Protein AF-B8C4D2-F1 (afdb_monomer_lite)

pLDDT: mean 78.91, std 19.4, range [22.17, 98.81]

Radius of gyration: 34.58 Å; chains: 1; bounding box: 90×52×103 Å

Secondary structure (DSSP, 8-state):
------GGGGGGGS----------PPPP--PPPTTB--EE-HHHHHHS---SS-EEETTSS-HHHHHHHHHHHHHHHTTSEEEEEEEEE-TTT--EEEEEEEEEHHHHHHHHHT--SSEEEEEEEESTTTS---HHHHHHHHHHHHHHHGGGTT--BGGGGS-TTTSPPPEEEEE-TT-BPPEEE-GGGPEEEEEEEES-EEEEEEE--TT-THHHHHHTGGGBPPPTTTS---STTS---TT--EEES--S-S--STTSPPHHHHHHHHH--SSSHHHHHHHH---TTTTSPPHHHHHHHTTS-SS-PPEEEEEEEPTT-EEEE-TT-EEEEE-SS-EEEEEEEE-BTTTTHHHHHHHHHHHT-SGGGGGS-GGGG-SS--TT-HHHHHHHHHHHHTSPP--EEEEEEE-TTS-EEEEEEE--S--SSPPPEEEE--TT--GGGGHHHHHH-SS-EEEE--TTSTT-----GGG-SHHHHHHHHHHHHHHSTTTTTS-EEEEEETHHHHHHHHHHHH-GGGEEEEEEES--S----GGG-SSTT--HHHHHT--SEESSHHHHHHHHHHHT--HHHHHHHHHTTSEEE-TTS-EEES--HHHHHHHIIIIITSSHHHHHHHHHHHHHH--SS-----EEEEEEESSS----HHHHHHHHHHTTTSTTSEEEEEETT--S-HHHHSHHHHHHHHHHHHHHHHHH-

Sequence (705 aa):
MVGPISVAFILAFTVYGCDCFSTSPPSMKSPPNPSLVPRLTLEEYLASPITKKPVLIKDIASPDEIESLADQLIGTLGEEIVQMQRKVKEETNYTTTTEIYDVSLQESIDYMMDSNHFDSYFTFCEGLLPSSPSETMQTLAVKLEKIRDAPYHDQENWFEYFPTSIKPTDAIIMAGTGATSTLHRDPFEWTGTSLCLEGTKIWRFILPPEGGVKLVDEALRSYRLDSIAWENQQNDEKPIVLSAGWQCDMTLYESISDDFPDAFEWMQLEEENSKKFQRENENAGVNATCLRPCAEAQKALDYIHGSSKPQFVTAIQQTGDLLLIPAHCWHQTYAPVPSVAVASQRCGAKEDAASVIGHILKLTRSEEEANIPDILKRDEYEEGTGEDVVKKLLEFVLRPQVRLQTECITLSSGLSLSYVESLGHDASDSPTTLFIHGLDSSSQTWRGVQQALKTPSIAIDCRGCGHSDLGDEESFSPDALVEDVKSLVKTNRLLKGKKIVLVGHSMGGRIAMLYAAKYPEDVSALVVEDMDIMRRSVESNFIQSFDERKAIAFDRSHTSLESVKEAFAEIGYPTDMLDKWIGEGRIEKKESGEYWSGVNPAFRALCYRTVFDSYCGTDAWGEIVKHTTKEGEYKHNAKIYLMVAGICSVCNEDSLQEMRESMSGNEGLLSMTTYEEGTHSIHNTARNEFMNDLEAIITNAKVEQ

Organism: Thalassiosira pseudonana (NCBI:txid35128)

Structure (mmCIF, N/CA/C/O backbone):
data_AF-B8C4D2-F1
#
_entry.id   AF-B8C4D2-F1
#
loop_
_atom_site.group_PDB
_atom_site.id
_atom_site.type_symbol
_atom_site.label_atom_id
_atom_site.label_alt_id
_atom_site.label_comp_id
_atom_site.label_asym_id
_atom_site.label_entity_id
_atom_site.label_seq_id
_atom_site.pdbx_PDB_ins_code
_atom_site.Cartn_x
_atom_site.Cartn_y
_atom_site.Cartn_z
_atom_site.occupancy
_atom_site.B_iso_or_equiv
_atom_site.auth_seq_id
_atom_site.auth_comp_id
_atom_site.auth_asym_id
_atom_site.auth_atom_id
_atom_site.pdbx_PDB_model_num
ATOM 1 N N . MET A 1 1 ? -2.219 6.935 -60.824 1.00 26.78 1 MET A N 1
ATOM 2 C CA . MET A 1 1 ? -1.606 5.599 -60.967 1.00 26.78 1 MET A CA 1
ATOM 3 C C . MET A 1 1 ? -0.100 5.775 -60.992 1.00 26.78 1 MET A C 1
ATOM 5 O O . MET A 1 1 ? 0.479 5.940 -62.055 1.00 26.78 1 MET A O 1
ATOM 9 N N . VAL A 1 2 ? 0.497 5.815 -59.810 1.00 22.17 2 VAL A N 1
ATOM 10 C CA . VAL A 1 2 ? 1.928 5.615 -59.566 1.00 22.17 2 VAL A CA 1
ATOM 11 C C . VAL A 1 2 ? 1.920 4.651 -58.378 1.00 22.17 2 VAL A C 1
ATOM 13 O O . VAL A 1 2 ? 1.186 4.904 -57.425 1.00 22.17 2 VAL A O 1
ATOM 16 N N . GLY A 1 3 ? 2.505 3.465 -58.550 1.00 23.47 3 GLY A N 1
ATOM 17 C CA . GLY A 1 3 ? 2.376 2.333 -57.622 1.00 23.47 3 GLY A CA 1
ATOM 18 C C . GLY A 1 3 ? 3.175 2.504 -56.324 1.00 23.47 3 GLY A C 1
ATOM 19 O O . GLY A 1 3 ? 3.894 3.495 -56.198 1.00 23.47 3 GLY A O 1
ATOM 20 N N . PRO A 1 4 ? 3.053 1.549 -55.381 1.00 26.62 4 PRO A N 1
ATOM 21 C CA . PRO A 1 4 ? 3.781 1.578 -54.116 1.00 26.62 4 PRO A CA 1
ATOM 22 C C . PRO A 1 4 ? 5.288 1.498 -54.380 1.00 26.62 4 PRO A C 1
ATOM 24 O O . PRO A 1 4 ? 5.748 0.708 -55.209 1.00 26.62 4 PRO A O 1
ATOM 27 N N . ILE A 1 5 ? 6.043 2.363 -53.711 1.00 27.33 5 ILE A N 1
ATOM 28 C CA . ILE A 1 5 ? 7.502 2.401 -53.768 1.00 27.33 5 ILE A CA 1
ATOM 29 C C . ILE A 1 5 ? 8.010 1.220 -52.929 1.00 27.33 5 ILE A C 1
ATOM 31 O O . ILE A 1 5 ? 7.742 1.147 -51.737 1.00 27.33 5 ILE A O 1
ATOM 35 N N . SER A 1 6 ? 8.684 0.265 -53.573 1.00 26.89 6 SER A N 1
ATOM 36 C CA . SER A 1 6 ? 9.332 -0.885 -52.923 1.00 26.89 6 SER A CA 1
ATOM 37 C C . SER A 1 6 ? 10.573 -0.433 -52.136 1.00 26.89 6 SER A C 1
ATOM 39 O O . SER A 1 6 ? 11.335 0.398 -52.634 1.00 26.89 6 SER A O 1
ATOM 41 N N . VAL A 1 7 ? 10.826 -1.064 -50.982 1.00 37.44 7 VAL A N 1
ATOM 42 C CA . VAL A 1 7 ? 11.982 -0.898 -50.063 1.00 37.44 7 VAL A CA 1
ATOM 43 C C . VAL A 1 7 ? 13.361 -1.079 -50.734 1.00 37.44 7 VAL A C 1
ATOM 45 O O . VAL A 1 7 ? 14.388 -0.653 -50.209 1.00 37.44 7 VAL A O 1
ATOM 48 N N . ALA A 1 8 ? 13.396 -1.557 -51.982 1.00 29.77 8 ALA A N 1
ATOM 49 C CA . ALA A 1 8 ? 14.588 -1.653 -52.829 1.00 29.77 8 ALA A CA 1
ATOM 50 C C . ALA A 1 8 ? 15.384 -0.334 -53.015 1.00 29.77 8 ALA A C 1
ATOM 52 O O . ALA A 1 8 ? 16.483 -0.362 -53.566 1.00 29.77 8 ALA A O 1
ATOM 53 N N . PHE A 1 9 ? 14.868 0.819 -52.573 1.00 31.59 9 PHE A N 1
ATOM 54 C CA . PHE A 1 9 ? 15.583 2.099 -52.616 1.00 31.59 9 PHE A CA 1
ATOM 55 C C . PHE A 1 9 ? 16.615 2.306 -51.490 1.00 31.59 9 PHE A C 1
ATOM 57 O O . PHE A 1 9 ? 17.535 3.098 -51.689 1.00 31.59 9 PHE A O 1
ATOM 64 N N . ILE A 1 10 ? 16.547 1.574 -50.366 1.00 35.06 10 ILE A N 1
ATOM 65 C CA . ILE A 1 10 ? 17.570 1.655 -49.297 1.00 35.06 10 ILE A CA 1
ATOM 66 C C . ILE A 1 10 ? 18.869 0.929 -49.715 1.00 35.06 10 ILE A C 1
ATOM 68 O O . ILE A 1 10 ? 19.968 1.356 -49.371 1.00 35.06 10 ILE A O 1
ATOM 72 N N . LEU A 1 11 ? 18.772 -0.084 -50.583 1.00 29.75 11 LEU A N 1
ATOM 73 C CA . LEU A 1 11 ? 19.907 -0.866 -51.102 1.00 29.75 11 LEU A CA 1
ATOM 74 C C . LEU A 1 11 ? 20.745 -0.162 -52.194 1.00 29.75 11 LEU A C 1
ATOM 76 O O . LEU A 1 11 ? 21.784 -0.682 -52.606 1.00 29.75 11 LEU A O 1
ATOM 80 N N . ALA A 1 12 ? 20.340 1.015 -52.684 1.00 26.80 12 ALA A N 1
ATOM 81 C CA . ALA A 1 12 ? 20.984 1.645 -53.843 1.00 26.80 12 ALA A CA 1
ATOM 82 C C . ALA A 1 12 ? 22.261 2.456 -53.527 1.00 26.80 12 ALA A C 1
ATOM 84 O O . ALA A 1 12 ? 22.960 2.848 -54.462 1.00 26.80 12 ALA A O 1
ATOM 85 N N . PHE A 1 13 ? 22.605 2.686 -52.252 1.00 27.88 13 PHE A N 1
ATOM 86 C CA . PHE A 1 13 ? 23.808 3.448 -51.871 1.00 27.88 13 PHE A CA 1
ATOM 87 C C . PHE A 1 13 ? 24.970 2.611 -51.307 1.00 27.88 13 PHE A C 1
ATOM 89 O O . PHE A 1 13 ? 26.049 3.159 -51.091 1.00 27.88 13 PHE A O 1
ATOM 96 N N . THR A 1 14 ? 24.817 1.291 -51.158 1.00 31.14 14 THR A N 1
ATOM 97 C CA . THR A 1 14 ? 25.799 0.434 -50.456 1.00 31.14 14 THR A CA 1
ATOM 98 C C . THR A 1 14 ? 26.504 -0.616 -51.321 1.00 31.14 14 THR A C 1
ATOM 100 O O . THR A 1 14 ? 27.268 -1.420 -50.794 1.00 31.14 14 THR A O 1
ATOM 103 N N . VAL A 1 15 ? 26.332 -0.614 -52.650 1.00 28.42 15 VAL A N 1
ATOM 104 C CA . VAL A 1 15 ? 26.993 -1.600 -53.530 1.00 28.42 15 VAL A CA 1
ATOM 105 C C . VAL A 1 15 ? 27.871 -0.926 -54.587 1.00 28.42 15 VAL A C 1
ATOM 107 O O . VAL A 1 15 ? 27.478 -0.745 -55.737 1.00 28.42 15 VAL A O 1
ATOM 110 N N . TYR A 1 16 ? 29.117 -0.626 -54.213 1.00 26.34 16 TYR A N 1
ATOM 111 C CA . TYR A 1 16 ? 30.252 -0.709 -55.137 1.00 26.34 16 TYR A CA 1
ATOM 112 C C . TYR A 1 16 ? 31.213 -1.773 -54.611 1.00 26.34 16 TYR A C 1
ATOM 114 O O . TYR A 1 16 ? 31.966 -1.556 -53.667 1.00 26.34 16 TYR A O 1
ATOM 122 N N . GLY A 1 17 ? 31.119 -2.959 -55.213 1.00 26.23 17 GLY A N 1
ATOM 123 C CA . GLY A 1 17 ? 31.909 -4.127 -54.858 1.00 26.23 17 GLY A CA 1
ATOM 124 C C . GLY A 1 17 ? 33.382 -4.014 -55.241 1.00 26.23 17 GLY A C 1
ATOM 125 O O . GLY A 1 17 ? 33.755 -3.373 -56.224 1.00 26.23 17 GLY A O 1
ATOM 126 N N . CYS A 1 18 ? 34.206 -4.737 -54.488 1.00 24.20 18 CYS A N 1
ATOM 127 C CA . CYS A 1 18 ? 35.508 -5.198 -54.939 1.00 24.20 18 CYS A CA 1
ATOM 128 C C . CYS A 1 18 ? 35.609 -6.699 -54.631 1.00 24.20 18 CYS A C 1
ATOM 130 O O . CYS A 1 18 ? 35.769 -7.108 -53.484 1.00 24.20 18 CYS A O 1
ATOM 132 N N . ASP A 1 19 ? 35.471 -7.508 -55.682 1.00 26.89 19 ASP A N 1
ATOM 133 C CA . ASP A 1 19 ? 35.766 -8.939 -55.699 1.00 26.89 19 ASP A CA 1
ATOM 134 C C . ASP A 1 19 ? 37.233 -9.193 -55.338 1.00 26.89 19 ASP A C 1
ATOM 136 O O . ASP A 1 19 ? 38.112 -8.631 -55.988 1.00 26.89 19 ASP A O 1
ATOM 140 N N . CYS A 1 20 ? 37.502 -10.107 -54.397 1.00 24.48 20 CYS A N 1
ATOM 141 C CA . CYS A 1 20 ? 38.703 -10.957 -54.377 1.00 24.48 20 CYS A CA 1
ATOM 142 C C . CYS A 1 20 ? 38.543 -12.111 -53.361 1.00 24.48 20 CYS A C 1
ATOM 144 O O . CYS A 1 20 ? 38.862 -11.974 -52.183 1.00 24.48 20 CYS A O 1
ATOM 146 N N . PHE A 1 21 ? 38.113 -13.290 -53.824 1.00 27.09 21 PHE A N 1
ATOM 147 C CA . PHE A 1 21 ? 38.264 -14.548 -53.080 1.00 27.09 21 PHE A CA 1
ATOM 148 C C . PHE A 1 21 ? 39.685 -15.108 -53.238 1.00 27.09 21 PHE A C 1
ATOM 150 O O . PHE A 1 21 ? 40.140 -15.274 -54.368 1.00 27.09 21 PHE A O 1
ATOM 157 N N . SER A 1 22 ? 40.329 -15.479 -52.117 1.00 26.92 22 SER A N 1
ATOM 158 C CA . SER A 1 22 ? 41.185 -16.677 -51.928 1.00 26.92 22 SER A CA 1
ATOM 159 C C . SER A 1 22 ? 42.260 -16.457 -50.849 1.00 26.92 22 SER A C 1
ATOM 161 O O . SER A 1 22 ? 43.280 -15.831 -51.126 1.00 26.92 22 SER A O 1
ATOM 163 N N . THR A 1 23 ? 42.112 -17.050 -49.656 1.00 25.67 23 THR A N 1
ATOM 164 C CA . THR A 1 23 ? 43.040 -18.043 -49.049 1.00 25.67 23 THR A CA 1
ATOM 165 C C . THR A 1 23 ? 42.649 -18.372 -47.592 1.00 25.67 23 THR A C 1
ATOM 167 O O . THR A 1 23 ? 41.986 -17.595 -46.921 1.00 25.67 23 THR A O 1
ATOM 170 N N . SER A 1 24 ? 43.015 -19.582 -47.160 1.00 26.70 24 SER A N 1
ATOM 171 C CA . SER A 1 24 ? 42.677 -20.349 -45.941 1.00 26.70 24 SER A CA 1
ATOM 172 C C . SER A 1 24 ? 42.660 -19.604 -44.582 1.00 26.70 24 SER A C 1
ATOM 174 O O . SER A 1 24 ? 43.381 -18.622 -44.423 1.00 26.70 24 SER A O 1
ATOM 176 N N . PRO A 1 25 ? 41.941 -20.111 -43.549 1.00 27.00 25 PRO A N 1
ATOM 177 C CA . PRO A 1 25 ? 41.751 -19.389 -42.288 1.00 27.00 25 PRO A CA 1
ATOM 178 C C . PRO A 1 25 ? 43.016 -19.405 -41.407 1.00 27.00 25 PRO A C 1
ATOM 180 O O . PRO A 1 25 ? 43.606 -20.475 -41.211 1.00 27.00 25 PRO A O 1
ATOM 183 N N . PRO A 1 26 ? 43.432 -18.273 -40.806 1.00 26.44 26 PRO A N 1
ATOM 184 C CA . PRO A 1 26 ? 44.399 -18.281 -39.722 1.00 26.44 26 PRO A CA 1
ATOM 185 C C . PRO A 1 26 ? 43.692 -18.528 -38.379 1.00 26.44 26 PRO A C 1
ATOM 187 O O . PRO A 1 26 ? 42.620 -18.002 -38.098 1.00 26.44 26 PRO A O 1
ATOM 190 N N . SER A 1 27 ? 44.316 -19.344 -37.530 1.00 29.17 27 SER A N 1
ATOM 191 C CA . SER A 1 27 ? 43.834 -19.693 -36.192 1.00 29.17 27 SER A CA 1
ATOM 192 C C . SER A 1 27 ? 43.641 -18.461 -35.292 1.00 29.17 27 SER A C 1
ATOM 194 O O . SER A 1 27 ? 44.606 -17.733 -35.039 1.00 29.17 27 SER A O 1
ATOM 196 N N . MET A 1 28 ? 42.438 -18.280 -34.736 1.00 31.14 28 MET A N 1
ATOM 197 C CA . MET A 1 28 ? 42.133 -17.274 -33.710 1.00 31.14 28 MET A CA 1
ATOM 198 C C . MET A 1 28 ? 42.900 -17.547 -32.409 1.00 31.14 28 MET A C 1
ATOM 200 O O . MET A 1 28 ? 42.657 -18.547 -31.736 1.00 31.14 28 MET A O 1
ATOM 204 N N . LYS A 1 29 ? 43.794 -16.626 -32.024 1.00 33.62 29 LYS A N 1
ATOM 205 C CA . LYS A 1 29 ? 44.267 -16.429 -30.640 1.00 33.62 29 LYS A CA 1
ATOM 206 C C . LYS A 1 29 ? 44.614 -14.954 -30.407 1.00 33.62 29 LYS A C 1
ATOM 208 O O . LYS A 1 29 ? 45.785 -14.588 -30.325 1.00 33.62 29 LYS A O 1
ATOM 213 N N . SER A 1 30 ? 43.602 -14.106 -30.267 1.00 31.02 30 SER A N 1
ATOM 214 C CA . SER A 1 30 ? 43.731 -12.821 -29.570 1.00 31.02 30 SER A CA 1
ATOM 215 C C . SER A 1 30 ? 42.540 -12.644 -28.625 1.00 31.02 30 SER A C 1
ATOM 217 O O . SER A 1 30 ? 41.424 -12.964 -29.028 1.00 31.02 30 SER A O 1
ATOM 219 N N . PRO A 1 31 ? 42.753 -12.197 -27.373 1.00 28.16 31 PRO A N 1
ATOM 220 C CA . PRO A 1 31 ? 41.658 -11.950 -26.440 1.00 28.16 31 PRO A CA 1
ATOM 221 C C . PRO A 1 31 ? 40.802 -10.760 -26.917 1.00 28.16 31 PRO A C 1
ATOM 223 O O . PRO A 1 31 ? 41.363 -9.824 -27.494 1.00 28.16 31 PRO A O 1
ATOM 226 N N . PRO A 1 32 ? 39.476 -10.779 -26.690 1.00 36.47 32 PRO A N 1
ATOM 227 C CA . PRO A 1 32 ? 38.587 -9.683 -27.069 1.00 36.47 32 PRO A CA 1
ATOM 228 C C . PRO A 1 32 ? 38.913 -8.395 -26.296 1.00 36.47 32 PRO A C 1
ATOM 230 O O . PRO A 1 32 ? 39.367 -8.434 -25.150 1.00 36.47 32 PRO A O 1
ATOM 233 N N . ASN A 1 33 ? 38.687 -7.247 -26.938 1.00 43.59 33 ASN A N 1
ATOM 234 C CA . ASN A 1 33 ? 38.836 -5.923 -26.337 1.00 43.59 33 ASN A CA 1
ATOM 235 C C . ASN A 1 33 ? 37.854 -5.774 -25.149 1.00 43.59 33 ASN A C 1
ATOM 237 O O . ASN A 1 33 ? 36.652 -5.918 -25.358 1.00 43.59 33 ASN A O 1
ATOM 241 N N . PRO A 1 34 ? 38.312 -5.457 -23.921 1.00 48.41 34 PRO A N 1
ATOM 242 C CA . PRO A 1 34 ? 37.457 -5.402 -22.726 1.00 48.41 34 PRO A CA 1
ATOM 243 C C . PRO A 1 34 ? 36.386 -4.295 -22.742 1.00 48.41 34 PRO A C 1
ATOM 245 O O . PRO A 1 34 ? 35.577 -4.237 -21.821 1.00 48.41 34 PRO A O 1
ATOM 248 N N . SER A 1 35 ? 36.389 -3.419 -23.752 1.00 62.38 35 SER A N 1
ATOM 249 C CA . SER A 1 35 ? 35.421 -2.325 -23.929 1.00 62.38 35 SER A CA 1
ATOM 250 C C . SER A 1 35 ? 34.274 -2.639 -24.902 1.00 62.38 35 SER A C 1
ATOM 252 O O . SER A 1 35 ? 33.356 -1.831 -25.024 1.00 62.38 35 SER A O 1
ATOM 254 N N . LEU A 1 36 ? 34.289 -3.798 -25.572 1.00 70.94 36 LEU A N 1
ATOM 255 C CA . LEU A 1 36 ? 33.229 -4.217 -26.493 1.00 70.94 36 LEU A CA 1
ATOM 256 C C . LEU A 1 36 ? 32.401 -5.367 -25.918 1.00 70.94 36 LEU A C 1
ATOM 258 O O . LEU A 1 36 ? 32.915 -6.254 -25.232 1.00 70.94 36 LEU A O 1
ATOM 262 N N . VAL A 1 37 ? 31.109 -5.343 -26.225 1.00 81.44 37 VAL A N 1
ATOM 263 C CA . VAL A 1 37 ? 30.170 -6.423 -25.923 1.00 81.44 37 VAL A CA 1
ATOM 264 C C . VAL A 1 37 ? 30.527 -7.671 -26.749 1.00 81.44 37 VAL A C 1
ATOM 266 O O . VAL A 1 37 ? 30.823 -7.541 -27.938 1.00 81.44 37 VAL A O 1
ATOM 269 N N . PRO A 1 38 ? 30.530 -8.883 -26.155 1.00 84.81 38 PRO A N 1
ATOM 270 C CA . PRO A 1 38 ? 30.762 -10.118 -26.897 1.00 84.81 38 PRO A CA 1
ATOM 271 C C . PRO A 1 38 ? 29.764 -10.295 -28.046 1.00 84.81 38 PRO A C 1
ATOM 273 O O . PRO A 1 38 ? 28.558 -10.189 -27.835 1.00 84.81 38 PRO A O 1
ATOM 276 N N . ARG A 1 39 ? 30.285 -10.614 -29.235 1.00 86.56 39 ARG A N 1
ATOM 277 C CA . ARG A 1 39 ? 29.523 -10.919 -30.452 1.00 86.56 39 ARG A CA 1
ATOM 278 C C . ARG A 1 39 ? 29.671 -12.404 -30.780 1.00 86.56 39 ARG A C 1
ATOM 280 O O . ARG A 1 39 ? 30.774 -12.842 -31.105 1.00 86.56 39 ARG A O 1
ATOM 287 N N . LEU A 1 40 ? 28.590 -13.168 -30.658 1.00 91.06 40 LEU A N 1
ATOM 288 C CA . LEU A 1 40 ? 28.570 -14.634 -30.746 1.00 91.06 40 LEU A CA 1
ATOM 289 C C . LEU A 1 40 ? 27.510 -15.100 -31.744 1.00 91.06 40 LEU A C 1
ATOM 291 O O . LEU A 1 40 ? 26.507 -14.429 -31.936 1.00 91.06 40 LEU A O 1
ATOM 295 N N . THR A 1 41 ? 27.696 -16.256 -32.368 1.00 94.19 41 THR A N 1
ATOM 296 C CA . THR A 1 41 ? 26.587 -16.974 -33.019 1.00 94.19 41 THR A CA 1
ATOM 297 C C . THR A 1 41 ? 25.641 -17.564 -31.970 1.00 94.19 41 THR A C 1
ATOM 299 O O . THR A 1 41 ? 26.025 -17.752 -30.812 1.00 94.19 41 THR A O 1
ATOM 302 N N . LEU A 1 42 ? 24.415 -17.916 -32.371 1.00 94.19 42 LEU A N 1
ATOM 303 C CA . LEU A 1 42 ? 23.470 -18.598 -31.480 1.00 94.19 42 LEU A CA 1
ATOM 304 C C . LEU A 1 42 ? 24.050 -19.913 -30.926 1.00 94.19 42 LEU A C 1
ATOM 306 O O . LEU A 1 42 ? 23.906 -20.192 -29.741 1.00 94.19 42 LEU A O 1
ATOM 310 N N . GLU A 1 43 ? 24.760 -20.690 -31.748 1.00 93.38 43 GLU A N 1
ATOM 311 C CA . GLU A 1 43 ? 25.406 -21.940 -31.319 1.00 93.38 43 GLU A CA 1
ATOM 312 C C . GLU A 1 43 ? 26.486 -21.693 -30.252 1.00 93.38 43 GLU A C 1
ATOM 314 O O . GLU A 1 43 ? 26.522 -22.383 -29.233 1.00 93.38 43 GLU A O 1
ATOM 319 N N . GLU A 1 44 ? 27.334 -20.678 -30.445 1.00 92.94 44 GLU A N 1
ATOM 320 C CA . GLU A 1 44 ? 28.363 -20.298 -29.470 1.00 92.94 44 GLU A CA 1
ATOM 321 C C . GLU A 1 44 ? 27.752 -19.807 -28.153 1.00 92.94 44 GLU A C 1
ATOM 323 O O . GLU A 1 44 ? 28.257 -20.150 -27.080 1.00 92.94 44 GLU A O 1
ATOM 328 N N . TYR A 1 45 ? 26.661 -19.037 -28.223 1.00 92.56 45 TYR A N 1
ATOM 329 C CA . TYR A 1 45 ? 25.937 -18.587 -27.038 1.00 92.56 45 TYR A CA 1
ATOM 330 C C . TYR A 1 45 ? 25.320 -19.765 -26.279 1.00 92.56 45 TYR A C 1
ATOM 332 O O . TYR A 1 45 ? 25.559 -19.902 -25.083 1.00 92.56 45 TYR A O 1
ATOM 340 N N . LEU A 1 46 ? 24.594 -20.656 -26.960 1.00 91.69 46 LEU A N 1
ATOM 341 C CA . LEU A 1 46 ? 23.965 -21.824 -26.334 1.00 91.69 46 LEU A CA 1
ATOM 342 C C . LEU A 1 46 ? 24.997 -22.790 -25.728 1.00 91.69 46 LEU A C 1
ATOM 344 O O . LEU A 1 46 ? 24.734 -23.412 -24.700 1.00 91.69 46 LEU A O 1
ATOM 348 N N . ALA A 1 47 ? 26.188 -22.896 -26.324 1.00 91.19 47 ALA A N 1
ATOM 349 C CA . ALA A 1 47 ? 27.276 -23.709 -25.784 1.00 91.19 47 ALA A CA 1
ATOM 350 C C . ALA A 1 47 ? 27.892 -23.125 -24.497 1.00 91.19 47 ALA A C 1
ATOM 352 O O . ALA A 1 47 ? 28.412 -23.879 -23.671 1.00 91.19 47 ALA A O 1
ATOM 353 N N . SER A 1 48 ? 27.868 -21.799 -24.323 1.00 88.69 48 SER A N 1
ATOM 354 C CA . SER A 1 48 ? 28.405 -21.113 -23.142 1.00 88.69 48 SER A CA 1
ATOM 355 C C . SER A 1 48 ? 27.666 -19.790 -22.867 1.00 88.69 48 SER A C 1
ATOM 357 O O . SER A 1 48 ? 28.225 -18.718 -23.137 1.00 88.69 48 SER A O 1
ATOM 359 N N . PRO A 1 49 ? 26.452 -19.837 -22.285 1.00 86.19 49 PRO A N 1
ATOM 360 C CA . PRO A 1 49 ? 25.627 -18.649 -22.093 1.00 86.19 49 PRO A CA 1
ATOM 361 C C . PRO A 1 49 ? 26.293 -17.602 -21.197 1.00 86.19 49 PRO A C 1
ATOM 363 O O . PRO A 1 49 ? 26.885 -17.916 -20.160 1.00 86.19 49 PRO A O 1
ATOM 366 N N . ILE A 1 50 ? 26.173 -16.334 -21.587 1.00 83.31 50 ILE A N 1
ATOM 367 C CA . ILE A 1 50 ? 26.605 -15.182 -20.790 1.00 83.31 50 ILE A CA 1
ATOM 368 C C . ILE A 1 50 ? 25.344 -14.436 -20.348 1.00 83.31 50 ILE A C 1
ATOM 370 O O . ILE A 1 50 ? 24.615 -13.913 -21.182 1.00 83.31 50 ILE A O 1
ATOM 374 N N . THR A 1 51 ? 25.103 -14.389 -19.037 1.00 76.25 51 THR A N 1
ATOM 375 C CA . THR A 1 51 ? 23.822 -13.926 -18.463 1.00 76.25 51 THR A CA 1
ATOM 376 C C . THR A 1 51 ? 23.946 -12.646 -17.636 1.00 76.25 51 THR A C 1
ATOM 378 O O . THR A 1 51 ? 22.969 -11.964 -17.371 1.00 76.25 51 THR A O 1
ATOM 381 N N . LYS A 1 52 ? 25.166 -12.269 -17.230 1.00 77.81 52 LYS A N 1
ATOM 382 C CA . LYS A 1 52 ? 25.422 -11.097 -16.362 1.00 77.81 52 LYS A CA 1
ATOM 383 C C . LYS A 1 52 ? 26.000 -9.885 -17.087 1.00 77.81 52 LYS A C 1
ATOM 385 O O . LYS A 1 52 ? 26.334 -8.887 -16.453 1.00 77.81 52 LYS A O 1
ATOM 390 N N . LYS A 1 53 ? 26.220 -9.994 -18.394 1.00 85.75 53 LYS A N 1
ATOM 391 C CA . LYS A 1 53 ? 26.755 -8.923 -19.239 1.00 85.75 53 LYS A CA 1
ATOM 392 C C . LYS A 1 53 ? 25.960 -8.881 -20.538 1.00 85.75 53 LYS A C 1
ATOM 394 O O . LYS A 1 53 ? 25.487 -9.940 -20.943 1.00 85.75 53 LYS A O 1
ATOM 399 N N . PRO A 1 54 ? 25.830 -7.708 -21.176 1.00 90.69 54 PRO A N 1
ATOM 400 C CA . PRO A 1 54 ? 25.229 -7.627 -22.495 1.00 90.69 54 PRO A CA 1
ATOM 401 C C . PRO A 1 54 ? 25.946 -8.564 -23.466 1.00 90.69 54 PRO A C 1
ATOM 403 O O . PRO A 1 54 ? 27.164 -8.750 -23.358 1.00 90.69 54 PRO A O 1
ATOM 406 N N . VAL A 1 55 ? 25.189 -9.141 -24.393 1.00 92.81 55 VAL A N 1
ATOM 407 C CA . VAL A 1 55 ? 25.691 -10.035 -25.443 1.00 92.81 55 VAL A CA 1
ATOM 408 C C . VAL A 1 55 ? 24.969 -9.714 -26.729 1.00 92.81 55 VAL A C 1
ATOM 410 O O . VAL A 1 55 ? 23.754 -9.545 -26.732 1.00 92.81 55 VAL A O 1
ATOM 413 N N . LEU A 1 56 ? 25.713 -9.682 -27.823 1.00 93.69 56 LEU A N 1
ATOM 414 C CA . LEU A 1 56 ? 25.148 -9.588 -29.150 1.00 93.69 56 LEU A CA 1
ATOM 415 C C . LEU A 1 56 ? 25.220 -10.959 -29.822 1.00 93.69 56 LEU A C 1
ATOM 417 O O . LEU A 1 56 ? 26.301 -11.534 -29.971 1.00 93.69 56 LEU A O 1
ATOM 421 N N . ILE A 1 57 ? 24.066 -11.478 -30.226 1.00 95.88 57 ILE A N 1
ATOM 422 C CA . ILE A 1 57 ? 23.956 -12.687 -31.031 1.00 95.88 57 ILE A CA 1
ATOM 423 C C . ILE A 1 57 ? 23.833 -12.262 -32.488 1.00 95.88 57 ILE A C 1
ATOM 425 O O . ILE A 1 57 ? 22.833 -11.661 -32.882 1.00 95.88 57 ILE A O 1
ATOM 429 N N . LYS A 1 58 ? 24.878 -12.540 -33.266 1.00 92.50 58 LYS A N 1
ATOM 430 C CA . LYS A 1 58 ? 24.933 -12.168 -34.677 1.00 92.50 58 LYS A CA 1
ATOM 431 C C . LYS A 1 58 ? 24.107 -13.113 -35.531 1.00 92.50 58 LYS A C 1
ATOM 433 O O . LYS A 1 58 ? 24.086 -14.316 -35.250 1.00 92.50 58 LYS A O 1
ATOM 438 N N . ASP A 1 59 ? 23.511 -12.559 -36.582 1.00 90.75 59 ASP A N 1
ATOM 439 C CA . ASP A 1 59 ? 22.804 -13.311 -37.622 1.00 90.75 59 ASP A CA 1
ATOM 440 C C . ASP A 1 59 ? 21.796 -14.313 -37.021 1.00 90.75 59 ASP A C 1
ATOM 442 O O . ASP A 1 59 ? 21.816 -15.507 -37.330 1.00 90.75 59 ASP A O 1
ATOM 446 N N . ILE A 1 60 ? 20.945 -13.844 -36.093 1.00 94.69 60 ILE A N 1
ATOM 447 C CA . ILE A 1 60 ? 20.015 -14.710 -35.338 1.00 94.69 60 ILE A CA 1
ATOM 448 C C . ILE A 1 60 ? 19.021 -15.431 -36.263 1.00 94.69 60 ILE A C 1
ATOM 450 O O . ILE A 1 60 ? 18.538 -16.518 -35.945 1.00 94.69 60 ILE A O 1
ATOM 454 N N . ALA A 1 61 ? 18.736 -14.826 -37.416 1.00 93.06 61 ALA A N 1
ATOM 455 C CA . ALA A 1 61 ? 17.902 -15.349 -38.484 1.00 93.06 61 ALA A CA 1
ATOM 456 C C . ALA A 1 61 ? 18.552 -15.057 -39.844 1.00 93.06 61 ALA A C 1
ATOM 458 O O . ALA A 1 61 ? 19.466 -14.238 -39.954 1.00 93.06 61 ALA A O 1
ATOM 459 N N . SER A 1 62 ? 18.092 -15.744 -40.893 1.00 93.31 62 SER A N 1
ATOM 460 C CA . SER A 1 62 ? 18.643 -15.539 -42.239 1.00 93.31 62 SER A CA 1
ATOM 461 C C . SER A 1 62 ? 18.333 -14.129 -42.773 1.00 93.31 62 SER A C 1
ATOM 463 O O . SER A 1 62 ? 17.265 -13.605 -42.456 1.00 93.31 62 SER A O 1
ATOM 465 N N . PRO A 1 63 ? 19.197 -13.530 -43.620 1.00 92.06 63 PRO A N 1
ATOM 466 C CA . PRO A 1 63 ? 18.941 -12.211 -44.206 1.00 92.06 63 PRO A CA 1
ATOM 467 C C . PRO A 1 63 ? 17.571 -12.099 -44.891 1.00 92.06 63 PRO A C 1
ATOM 469 O O . PRO A 1 63 ? 16.832 -11.164 -44.607 1.00 92.06 63 PRO A O 1
ATOM 472 N N . ASP A 1 64 ? 17.185 -13.105 -45.687 1.00 94.06 64 ASP A N 1
ATOM 473 C CA . ASP A 1 64 ? 15.875 -13.163 -46.355 1.00 94.06 64 ASP A CA 1
ATOM 474 C C . ASP A 1 64 ? 14.702 -13.160 -45.352 1.00 94.06 64 ASP A C 1
ATOM 476 O O . ASP A 1 64 ? 13.632 -12.614 -45.620 1.00 94.06 64 ASP A O 1
ATOM 480 N N . GLU A 1 65 ? 14.878 -13.791 -44.186 1.00 94.25 65 GLU A N 1
ATOM 481 C CA . GLU A 1 65 ? 13.864 -13.818 -43.127 1.00 94.25 65 GLU A CA 1
ATOM 482 C C . GLU A 1 65 ? 13.754 -12.462 -42.422 1.00 94.25 65 GLU A C 1
ATOM 484 O O . GLU A 1 65 ? 12.639 -12.008 -42.172 1.00 94.25 65 GLU A O 1
ATOM 489 N N . ILE A 1 66 ? 14.883 -11.796 -42.157 1.00 94.81 66 ILE A N 1
ATOM 490 C CA . ILE A 1 66 ? 14.924 -10.450 -41.566 1.00 94.81 66 ILE A CA 1
ATOM 491 C C . ILE A 1 66 ? 14.290 -9.415 -42.504 1.00 94.81 66 ILE A C 1
ATOM 493 O O . ILE A 1 66 ? 13.396 -8.687 -42.071 1.00 94.81 66 ILE A O 1
ATOM 497 N N . GLU A 1 67 ? 14.665 -9.413 -43.787 1.00 92.75 67 GLU A N 1
ATOM 498 C CA . GLU A 1 67 ? 14.077 -8.535 -44.813 1.00 92.75 67 GLU A CA 1
ATOM 499 C C . GLU A 1 67 ? 12.560 -8.758 -44.907 1.00 92.75 67 GLU A C 1
ATOM 501 O O . GLU A 1 67 ? 11.761 -7.823 -44.838 1.00 92.75 67 GLU A O 1
ATOM 506 N N . SER A 1 68 ? 12.130 -10.025 -44.944 1.00 93.81 68 SER A N 1
ATOM 507 C CA . SER A 1 68 ? 10.708 -10.367 -44.988 1.00 93.81 68 SER A CA 1
ATOM 508 C C . SER A 1 68 ? 9.931 -9.893 -43.753 1.00 93.81 68 SER A C 1
ATOM 510 O O . SER A 1 68 ? 8.744 -9.568 -43.867 1.00 93.81 68 SER A O 1
ATOM 512 N N . LEU A 1 69 ? 10.556 -9.877 -42.571 1.00 93.88 69 LEU A N 1
ATOM 513 C CA . LEU A 1 69 ? 9.950 -9.373 -41.337 1.00 93.88 69 LEU A CA 1
ATOM 514 C C . LEU A 1 69 ? 9.847 -7.849 -41.331 1.00 93.88 69 LEU A C 1
ATOM 516 O O . LEU A 1 69 ? 8.808 -7.335 -40.918 1.00 93.88 69 LEU A O 1
ATOM 520 N N . ALA A 1 70 ? 10.873 -7.144 -41.811 1.00 91.75 70 ALA A N 1
ATOM 521 C CA . ALA A 1 70 ? 10.846 -5.692 -41.965 1.00 91.75 70 ALA A CA 1
ATOM 522 C C . ALA A 1 70 ? 9.710 -5.258 -42.910 1.00 91.75 70 ALA A C 1
ATOM 524 O O . ALA A 1 70 ? 8.869 -4.437 -42.535 1.00 91.75 70 ALA A O 1
ATOM 525 N N . ASP A 1 71 ? 9.606 -5.900 -44.078 1.00 91.12 71 ASP A N 1
ATOM 526 C CA . ASP A 1 71 ? 8.537 -5.655 -45.052 1.00 91.12 71 ASP A CA 1
ATOM 527 C C . ASP A 1 71 ? 7.144 -5.948 -44.478 1.00 91.12 71 ASP A C 1
ATOM 529 O O . ASP A 1 71 ? 6.206 -5.169 -44.662 1.00 91.12 71 ASP A O 1
ATOM 533 N N . GLN A 1 72 ? 6.988 -7.069 -43.763 1.00 90.88 72 GLN A N 1
ATOM 534 C CA . GLN A 1 72 ? 5.721 -7.414 -43.111 1.00 90.88 72 GLN A CA 1
ATOM 535 C C . GLN A 1 72 ? 5.353 -6.406 -42.023 1.00 90.88 72 GLN A C 1
ATOM 537 O O . GLN A 1 72 ? 4.177 -6.066 -41.908 1.00 90.88 72 GLN A O 1
ATOM 542 N N . LEU A 1 73 ? 6.321 -5.926 -41.239 1.00 90.06 73 LEU A N 1
ATOM 543 C CA . LEU A 1 73 ? 6.091 -4.945 -40.182 1.00 90.06 73 LEU A CA 1
ATOM 544 C C . LEU A 1 73 ? 5.554 -3.636 -40.760 1.00 90.06 73 LEU A C 1
ATOM 546 O O . LEU A 1 73 ? 4.495 -3.178 -40.335 1.00 90.06 73 LEU A O 1
ATOM 550 N N . ILE A 1 74 ? 6.216 -3.095 -41.782 1.00 86.19 74 ILE A N 1
ATOM 551 C CA . ILE A 1 74 ? 5.794 -1.854 -42.443 1.00 86.19 74 ILE A CA 1
ATOM 552 C C . ILE A 1 74 ? 4.466 -2.062 -43.179 1.00 86.19 74 ILE A C 1
ATOM 554 O O . ILE A 1 74 ? 3.521 -1.301 -42.986 1.00 86.19 74 ILE A O 1
ATOM 558 N N . GLY A 1 75 ? 4.346 -3.128 -43.975 1.00 87.88 75 GLY A N 1
ATOM 559 C CA . GLY A 1 75 ? 3.139 -3.405 -44.757 1.00 87.88 75 GLY A CA 1
ATOM 560 C C . GLY A 1 75 ? 1.898 -3.698 -43.909 1.00 87.88 75 GLY A C 1
ATOM 561 O O . GLY A 1 75 ? 0.778 -3.511 -44.383 1.00 87.88 75 GLY A O 1
ATOM 562 N N . THR A 1 76 ? 2.080 -4.149 -42.665 1.00 87.56 76 THR A N 1
ATOM 563 C CA . THR A 1 76 ? 0.976 -4.461 -41.748 1.00 87.56 76 THR A CA 1
ATOM 564 C C . THR A 1 76 ? 0.619 -3.283 -40.843 1.00 87.56 76 THR A C 1
ATOM 566 O O . THR A 1 76 ? -0.562 -3.087 -40.570 1.00 87.56 76 THR A O 1
ATOM 569 N N . LEU A 1 77 ? 1.609 -2.518 -40.372 1.00 87.19 77 LEU A N 1
ATOM 570 C CA . LEU A 1 77 ? 1.427 -1.471 -39.357 1.00 87.19 77 LEU A CA 1
ATOM 571 C C . LEU A 1 77 ? 1.562 -0.042 -39.902 1.00 87.19 77 LEU A C 1
ATOM 573 O O . LEU A 1 77 ? 1.408 0.902 -39.138 1.00 87.19 77 LEU A O 1
ATOM 577 N N . GLY A 1 78 ? 1.852 0.142 -41.192 1.00 86.62 78 GLY A N 1
ATOM 578 C CA . GLY A 1 78 ? 2.188 1.446 -41.775 1.00 86.62 78 GLY A CA 1
ATOM 579 C C . GLY A 1 78 ? 1.155 2.552 -41.529 1.00 86.62 78 GLY A C 1
ATOM 580 O O . GLY A 1 78 ? 1.537 3.694 -41.305 1.00 86.62 78 GLY A O 1
ATOM 581 N N . GLU A 1 79 ? -0.136 2.219 -41.510 1.00 89.62 79 GLU A N 1
ATOM 582 C CA . GLU A 1 79 ? -1.228 3.185 -41.292 1.00 89.62 79 GLU A CA 1
ATOM 583 C C . GLU A 1 79 ? -1.566 3.409 -39.805 1.00 89.62 79 GLU A C 1
ATOM 585 O O . GLU A 1 79 ? -2.383 4.274 -39.486 1.00 89.62 79 GLU A O 1
ATOM 590 N N . GLU A 1 80 ? -0.979 2.634 -38.886 1.00 88.12 80 GLU A N 1
ATOM 591 C CA . GLU A 1 80 ? -1.218 2.800 -37.449 1.00 88.12 80 GLU A CA 1
ATOM 592 C C . GLU A 1 80 ? -0.640 4.133 -36.968 1.00 88.12 80 GLU A C 1
ATOM 594 O O . GLU A 1 80 ? 0.471 4.515 -37.341 1.00 88.12 80 GLU A O 1
ATOM 599 N N . ILE A 1 81 ? -1.395 4.840 -36.126 1.00 88.94 81 ILE A N 1
ATOM 600 C CA . ILE A 1 81 ? -0.961 6.124 -35.574 1.00 88.94 81 ILE A CA 1
ATOM 601 C C . ILE A 1 81 ? -0.002 5.887 -34.410 1.00 88.94 81 ILE A C 1
ATOM 603 O O . ILE A 1 81 ? -0.304 5.154 -33.468 1.00 88.94 81 ILE A O 1
ATOM 607 N N . VAL A 1 82 ? 1.143 6.554 -34.473 1.00 88.38 82 VAL A N 1
ATOM 608 C CA . VAL A 1 82 ? 2.252 6.445 -33.535 1.00 88.38 82 VAL A CA 1
ATOM 609 C C . VAL A 1 82 ? 2.715 7.805 -33.039 1.00 88.38 82 VAL A C 1
ATOM 611 O O . VAL A 1 82 ? 2.577 8.820 -33.721 1.00 88.38 82 VAL A O 1
ATOM 614 N N . GLN A 1 83 ? 3.316 7.804 -31.849 1.00 86.00 83 GLN A N 1
ATOM 615 C CA . GLN A 1 83 ? 3.955 8.985 -31.281 1.00 86.00 83 GLN A CA 1
ATOM 616 C C . GLN A 1 83 ? 5.415 9.053 -31.713 1.00 86.00 83 GLN A C 1
ATOM 618 O O . GLN A 1 83 ? 6.269 8.318 -31.213 1.00 86.00 83 GLN A O 1
ATOM 623 N N . MET A 1 84 ? 5.696 9.973 -32.627 1.00 91.06 84 MET A N 1
ATOM 624 C CA . MET A 1 84 ? 7.043 10.294 -33.071 1.00 91.06 84 MET A CA 1
ATOM 625 C C . MET A 1 84 ? 7.577 11.490 -32.286 1.00 91.06 84 MET A C 1
ATOM 627 O O . MET A 1 84 ? 6.920 12.522 -32.149 1.00 91.06 84 MET A O 1
ATOM 631 N N . GLN A 1 85 ? 8.803 11.371 -31.796 1.00 89.81 85 GLN A N 1
ATOM 632 C CA . GLN A 1 85 ? 9.541 12.445 -31.148 1.00 89.81 85 GLN A CA 1
ATOM 633 C C . GLN A 1 85 ? 10.481 13.103 -32.153 1.00 89.81 85 GLN A C 1
ATOM 635 O O . GLN A 1 85 ? 11.281 12.422 -32.789 1.00 89.81 85 GLN A O 1
ATOM 640 N N . ARG A 1 86 ? 10.450 14.430 -32.236 1.00 91.81 86 ARG A N 1
ATOM 641 C CA . ARG A 1 86 ? 11.477 15.227 -32.907 1.00 91.81 86 ARG A CA 1
ATOM 642 C C . ARG A 1 86 ? 12.375 15.854 -31.852 1.00 91.81 86 ARG A C 1
ATOM 644 O O . ARG A 1 86 ? 11.890 16.561 -30.971 1.00 91.81 86 ARG A O 1
ATOM 651 N N . LYS A 1 87 ? 13.675 15.592 -31.934 1.00 86.06 87 LYS A N 1
ATOM 652 C CA . LYS A 1 87 ? 14.690 16.094 -31.007 1.00 86.06 87 LYS A CA 1
ATOM 653 C C . LYS A 1 87 ? 15.614 17.057 -31.731 1.00 86.06 87 LYS A C 1
ATOM 655 O O . LYS A 1 87 ? 16.392 16.627 -32.585 1.00 86.06 87 LYS A O 1
ATOM 660 N N . VAL A 1 88 ? 15.552 18.329 -31.342 1.00 84.19 88 VAL A N 1
ATOM 661 C CA . VAL A 1 88 ? 16.399 19.397 -31.882 1.00 84.19 88 VAL A CA 1
ATOM 662 C C . VAL A 1 88 ? 17.452 19.787 -30.849 1.00 84.19 88 VAL A C 1
ATOM 664 O O . VAL A 1 88 ? 17.109 20.159 -29.723 1.00 84.19 88 VAL A O 1
ATOM 667 N N . LYS A 1 89 ? 18.731 19.698 -31.222 1.00 76.62 89 LYS A N 1
ATOM 668 C CA . LYS A 1 89 ? 19.882 20.050 -30.378 1.00 76.62 89 LYS A CA 1
ATOM 669 C C . LYS A 1 89 ? 20.409 21.431 -30.760 1.00 76.62 89 LYS A C 1
ATOM 671 O O . LYS A 1 89 ? 20.776 21.660 -31.909 1.00 76.62 89 LYS A O 1
ATOM 676 N N . GLU A 1 90 ? 20.486 22.344 -29.797 1.00 71.44 90 GLU A N 1
ATOM 677 C CA . GLU A 1 90 ? 21.063 23.675 -30.014 1.00 71.44 90 GLU A CA 1
ATOM 678 C C . GLU A 1 90 ? 22.602 23.620 -30.061 1.00 71.44 90 GLU A C 1
ATOM 680 O O . GLU A 1 90 ? 23.252 23.234 -29.086 1.00 71.44 90 GLU A O 1
ATOM 685 N N . GLU A 1 91 ? 23.204 24.093 -31.160 1.00 58.44 91 GLU A N 1
ATOM 686 C CA . GLU A 1 91 ? 24.666 24.097 -31.381 1.00 58.44 91 GLU A CA 1
ATOM 687 C C . GLU A 1 91 ? 25.464 24.840 -30.291 1.00 58.44 91 GLU A C 1
ATOM 689 O O . GLU A 1 91 ? 26.642 24.563 -30.071 1.00 58.44 91 GLU A O 1
ATOM 694 N N . THR A 1 92 ? 24.850 25.813 -29.607 1.00 52.34 92 THR A N 1
ATOM 695 C CA . THR A 1 92 ? 25.577 26.744 -28.723 1.00 52.34 92 THR A CA 1
ATOM 696 C C . THR A 1 92 ? 25.639 26.335 -27.251 1.00 52.34 92 THR A C 1
ATOM 698 O O . THR A 1 92 ? 26.516 26.810 -26.529 1.00 52.34 92 THR A O 1
ATOM 701 N N . ASN A 1 93 ? 24.719 25.485 -26.784 1.00 52.19 93 ASN A N 1
ATOM 702 C CA . ASN A 1 93 ? 24.593 25.107 -25.369 1.00 52.19 93 ASN A CA 1
ATOM 703 C C . ASN A 1 93 ? 24.254 23.618 -25.158 1.00 52.19 93 ASN A C 1
ATOM 705 O O . ASN A 1 93 ? 24.098 23.207 -24.010 1.00 52.19 93 ASN A O 1
ATOM 709 N N . TYR A 1 94 ? 24.144 22.830 -26.237 1.00 55.97 94 TYR A N 1
ATOM 710 C CA . TYR A 1 94 ? 23.786 21.407 -26.223 1.00 55.97 94 TYR A CA 1
ATOM 711 C C . TYR A 1 94 ? 22.459 21.094 -25.513 1.00 55.97 94 TYR A C 1
ATOM 713 O O . TYR A 1 94 ? 22.227 19.960 -25.091 1.00 55.97 94 TYR A O 1
ATOM 721 N N . THR A 1 95 ? 21.561 22.077 -25.395 1.00 61.72 95 THR A N 1
ATOM 722 C CA . THR A 1 95 ? 20.205 21.824 -24.907 1.00 61.72 95 THR A CA 1
ATOM 723 C C . THR A 1 95 ? 19.412 21.090 -25.987 1.00 61.72 95 THR A C 1
ATOM 725 O O . THR A 1 95 ? 19.519 21.397 -27.176 1.00 61.72 95 THR A O 1
ATOM 728 N N . THR A 1 96 ? 18.655 20.069 -25.582 1.00 69.44 96 THR A N 1
ATOM 729 C CA . THR A 1 96 ? 17.803 19.288 -26.489 1.00 69.44 96 THR A CA 1
ATOM 730 C C . THR A 1 96 ? 16.352 19.651 -26.227 1.00 69.44 96 THR A C 1
ATOM 732 O O . THR A 1 96 ? 15.859 19.488 -25.113 1.00 69.44 96 THR A O 1
ATOM 735 N N . THR A 1 97 ? 15.656 20.118 -27.256 1.00 77.75 97 THR A N 1
ATOM 736 C CA . THR A 1 97 ? 14.201 20.297 -27.227 1.00 77.75 97 THR A CA 1
ATOM 737 C C . THR A 1 97 ? 13.545 19.074 -27.857 1.00 77.75 97 THR A C 1
ATOM 739 O O . THR A 1 97 ? 14.023 18.572 -28.872 1.00 77.75 97 THR A O 1
ATOM 742 N N . THR A 1 98 ? 12.493 18.551 -27.223 1.00 80.75 98 THR A N 1
ATOM 743 C CA . THR A 1 98 ? 11.743 17.389 -27.723 1.00 80.75 98 THR A CA 1
ATOM 744 C C . THR A 1 98 ? 10.300 17.794 -27.990 1.00 80.75 98 THR A C 1
ATOM 746 O O . THR A 1 98 ? 9.612 18.266 -27.087 1.00 80.75 98 THR A O 1
ATOM 749 N N . GLU A 1 99 ? 9.847 17.589 -29.220 1.00 83.00 99 GLU A N 1
ATOM 750 C CA . GLU A 1 99 ? 8.462 17.772 -29.656 1.00 83.00 99 GLU A CA 1
ATOM 751 C C . GLU A 1 99 ? 7.850 16.402 -29.971 1.00 83.00 99 GLU A C 1
ATOM 753 O O . GLU A 1 99 ? 8.554 15.512 -30.446 1.00 83.00 99 GLU A O 1
ATOM 758 N N . ILE A 1 100 ? 6.555 16.218 -29.707 1.00 84.75 100 ILE A N 1
ATOM 759 C CA . ILE A 1 100 ? 5.842 14.954 -29.947 1.00 84.75 100 ILE A CA 1
ATOM 760 C C . ILE A 1 100 ? 4.757 15.191 -30.995 1.00 84.75 100 ILE A C 1
ATOM 762 O O . ILE A 1 100 ? 3.984 16.144 -30.881 1.00 84.75 100 ILE A O 1
ATOM 766 N N . TYR A 1 101 ? 4.700 14.309 -31.988 1.00 85.50 101 TYR A N 1
ATOM 767 C CA . TYR A 1 101 ? 3.752 14.340 -33.093 1.00 85.50 101 TYR A CA 1
ATOM 768 C C . TYR A 1 101 ? 3.034 12.994 -33.207 1.00 85.50 101 TYR A C 1
ATOM 770 O O . TYR A 1 101 ? 3.678 11.948 -33.138 1.00 85.50 101 TYR A O 1
ATOM 778 N N . ASP A 1 102 ? 1.719 13.030 -33.426 1.00 91.06 102 ASP A N 1
ATOM 779 C CA . ASP A 1 102 ? 0.943 11.855 -33.825 1.00 91.06 102 ASP A CA 1
ATOM 780 C C . ASP A 1 102 ? 0.982 11.755 -35.356 1.00 91.06 102 ASP A C 1
ATOM 782 O O . ASP A 1 102 ? 0.472 12.636 -36.054 1.00 91.06 102 ASP A O 1
ATOM 786 N N . VAL A 1 103 ? 1.614 10.707 -35.877 1.00 92.38 103 VAL A N 1
ATOM 787 C CA . VAL A 1 103 ? 1.786 10.451 -37.319 1.00 92.38 103 VAL A CA 1
ATOM 788 C C . VAL A 1 103 ? 1.501 8.985 -37.615 1.00 92.38 103 VAL A C 1
ATOM 790 O O . VAL A 1 103 ? 1.517 8.166 -36.701 1.00 92.38 103 VAL A O 1
ATOM 793 N N . SER A 1 104 ? 1.248 8.616 -38.868 1.00 93.31 104 SER A N 1
ATOM 794 C CA . SER A 1 104 ? 1.248 7.193 -39.229 1.00 93.31 104 SER A CA 1
ATOM 795 C C . SER A 1 104 ? 2.657 6.596 -39.102 1.00 93.31 104 SER A C 1
ATOM 797 O O . SER A 1 104 ? 3.662 7.298 -39.253 1.00 93.31 104 SER A O 1
ATOM 799 N N . LEU A 1 105 ? 2.760 5.291 -38.841 1.00 90.00 105 LEU A N 1
ATOM 800 C CA . LEU A 1 105 ? 4.051 4.601 -38.771 1.00 90.00 105 LEU A CA 1
ATOM 801 C C . LEU A 1 105 ? 4.846 4.762 -40.079 1.00 90.00 105 LEU A C 1
ATOM 803 O O . LEU A 1 105 ? 6.063 4.921 -40.048 1.00 90.00 105 LEU A O 1
ATOM 807 N N . GLN A 1 106 ? 4.159 4.778 -41.222 1.00 90.69 106 GLN A N 1
ATOM 808 C CA . GLN A 1 106 ? 4.757 5.022 -42.531 1.00 90.69 106 GLN A CA 1
ATOM 809 C C . GLN A 1 106 ? 5.317 6.446 -42.657 1.00 90.69 106 GLN A C 1
ATOM 811 O O . GLN A 1 106 ? 6.455 6.607 -43.089 1.00 90.69 106 GLN A O 1
ATOM 816 N N . GLU A 1 107 ? 4.573 7.475 -42.240 1.00 92.31 107 GLU A N 1
ATOM 817 C CA . GLU A 1 107 ? 5.076 8.859 -42.220 1.00 92.31 107 GLU A CA 1
ATOM 818 C C . GLU A 1 107 ? 6.267 9.009 -41.265 1.00 92.31 107 GLU A C 1
ATOM 820 O O . GLU A 1 107 ? 7.220 9.725 -41.566 1.00 92.31 107 GLU A O 1
ATOM 825 N N . SER A 1 108 ? 6.260 8.300 -40.131 1.00 92.31 108 SER A N 1
ATOM 826 C CA . SER A 1 108 ? 7.401 8.282 -39.214 1.00 92.31 108 SER A CA 1
ATOM 827 C C . SER A 1 108 ? 8.678 7.762 -39.880 1.00 92.31 108 SER A C 1
ATOM 829 O O . SER A 1 108 ? 9.760 8.213 -39.504 1.00 92.31 108 SER A O 1
ATOM 831 N N . ILE A 1 109 ? 8.584 6.827 -40.831 1.00 89.81 109 ILE A N 1
ATOM 832 C CA . ILE A 1 109 ? 9.741 6.349 -41.601 1.00 89.81 109 ILE A CA 1
ATOM 833 C C . ILE A 1 109 ? 10.258 7.464 -42.509 1.00 89.81 109 ILE A C 1
ATOM 835 O O . ILE A 1 109 ? 11.464 7.686 -42.561 1.00 89.81 109 ILE A O 1
ATOM 839 N N . ASP A 1 110 ? 9.369 8.198 -43.176 1.00 90.69 110 ASP A N 1
ATOM 840 C CA . ASP A 1 110 ? 9.770 9.298 -44.058 1.00 90.69 110 ASP A CA 1
ATOM 841 C C . ASP A 1 110 ? 10.539 10.378 -43.272 1.00 90.69 110 ASP A C 1
ATOM 843 O O . ASP A 1 110 ? 11.648 10.754 -43.651 1.00 90.69 110 ASP A O 1
ATOM 847 N N . TYR A 1 111 ? 10.031 10.786 -42.104 1.00 92.50 111 TYR A N 1
ATOM 848 C CA . TYR A 1 111 ? 10.734 11.719 -41.211 1.00 92.50 111 TYR A CA 1
ATOM 849 C C . TYR A 1 111 ? 12.042 11.149 -40.648 1.00 92.50 111 TYR A C 1
ATOM 851 O O . TYR A 1 111 ? 13.041 11.860 -40.515 1.00 92.50 111 TYR A O 1
ATOM 859 N N . MET A 1 112 ? 12.069 9.854 -40.327 1.00 92.25 112 MET A N 1
ATOM 860 C CA . MET A 1 112 ? 13.282 9.169 -39.882 1.00 92.25 112 MET A CA 1
ATOM 861 C C . MET A 1 112 ? 14.406 9.300 -40.923 1.00 92.25 112 MET A C 1
ATOM 863 O O . MET A 1 112 ? 15.559 9.520 -40.545 1.00 92.25 112 MET A O 1
ATOM 867 N N . MET A 1 113 ? 14.076 9.213 -42.213 1.00 90.00 113 MET A N 1
ATOM 868 C CA . MET A 1 113 ? 15.044 9.338 -43.308 1.00 90.00 113 MET A CA 1
ATOM 869 C C . MET A 1 113 ? 15.581 10.767 -43.488 1.00 90.00 113 MET A C 1
ATOM 871 O O . MET A 1 113 ? 16.709 10.924 -43.950 1.00 90.00 113 MET A O 1
ATOM 875 N N . ASP A 1 114 ? 14.831 11.788 -43.065 1.00 90.19 114 ASP A N 1
ATOM 876 C CA . ASP A 1 114 ? 15.247 13.200 -43.085 1.00 90.19 114 ASP A CA 1
ATOM 877 C C . ASP A 1 114 ? 16.068 13.619 -41.841 1.00 90.19 114 ASP A C 1
ATOM 879 O O . ASP A 1 114 ? 16.501 14.770 -41.721 1.00 90.19 114 ASP A O 1
ATOM 883 N N . SER A 1 115 ? 16.293 12.696 -40.899 1.00 89.56 115 SER A N 1
ATOM 884 C CA . SER A 1 115 ? 17.010 12.966 -39.645 1.00 89.56 115 SER A CA 1
ATOM 885 C C . SER A 1 115 ? 18.495 13.280 -39.847 1.00 89.56 115 SER A C 1
ATOM 887 O O . SER A 1 115 ? 19.166 12.730 -40.720 1.00 89.56 115 SER A O 1
ATOM 889 N N . ASN A 1 116 ? 19.046 14.095 -38.949 1.00 85.62 116 ASN A N 1
ATOM 890 C CA . ASN A 1 116 ? 20.480 14.338 -38.799 1.00 85.62 116 ASN A CA 1
ATOM 891 C C . ASN A 1 116 ? 20.865 14.525 -37.316 1.00 85.62 116 ASN A C 1
ATOM 893 O O . ASN A 1 116 ? 20.024 14.506 -36.420 1.00 85.62 116 ASN A O 1
ATOM 897 N N . HIS A 1 117 ? 22.155 14.736 -37.037 1.00 79.75 117 HIS A N 1
ATOM 898 C CA . HIS A 1 117 ? 22.689 14.826 -35.671 1.00 79.75 117 HIS A CA 1
ATOM 899 C C . HIS A 1 117 ? 22.075 15.932 -34.793 1.00 79.75 117 HIS A C 1
ATOM 901 O O . HIS A 1 117 ? 22.039 15.759 -33.565 1.00 79.75 117 HIS A O 1
ATOM 907 N N . PHE A 1 118 ? 21.579 17.014 -35.403 1.00 81.12 118 PHE A N 1
ATOM 908 C CA . PHE A 1 118 ? 21.005 18.184 -34.730 1.00 81.12 118 PHE A CA 1
ATOM 909 C C . PHE A 1 118 ? 19.478 18.239 -34.779 1.00 81.12 118 PHE A C 1
ATOM 911 O O . PHE A 1 118 ? 18.885 18.862 -33.906 1.00 81.12 118 PHE A O 1
ATOM 918 N N . ASP A 1 119 ? 18.845 17.591 -35.754 1.00 88.19 119 ASP A N 1
ATOM 919 C CA . ASP A 1 119 ? 17.392 17.487 -35.899 1.00 88.19 119 ASP A CA 1
ATOM 920 C C . ASP A 1 119 ? 17.042 16.034 -36.228 1.00 88.19 119 ASP A C 1
ATOM 922 O O . ASP A 1 119 ? 17.191 15.583 -37.364 1.00 88.19 119 ASP A O 1
ATOM 926 N N . SER A 1 120 ? 16.668 15.276 -35.198 1.00 89.88 120 SER A N 1
ATOM 927 C CA . SER A 1 120 ? 16.512 13.821 -35.282 1.00 89.88 120 SER A CA 1
ATOM 928 C C . SER A 1 120 ? 15.104 13.380 -34.918 1.00 89.88 120 SER A C 1
ATOM 930 O O . SER A 1 120 ? 14.493 13.923 -33.996 1.00 89.88 120 SER A O 1
ATOM 932 N N . TYR A 1 121 ? 14.616 12.355 -35.609 1.00 92.94 121 TYR A N 1
ATOM 933 C CA . TYR A 1 121 ? 13.302 11.772 -35.374 1.00 92.94 121 TYR A CA 1
ATOM 934 C C . TYR A 1 121 ? 13.439 10.383 -34.745 1.00 92.94 121 TYR A C 1
ATOM 936 O O . TYR A 1 121 ? 14.283 9.569 -35.135 1.00 92.94 121 TYR A O 1
ATOM 944 N N . PHE A 1 122 ? 12.627 10.125 -33.726 1.00 91.12 122 PHE A N 1
ATOM 945 C CA . PHE A 1 122 ? 12.660 8.907 -32.930 1.00 91.12 122 PHE A CA 1
ATOM 946 C C . PHE A 1 122 ? 11.247 8.476 -32.562 1.00 91.12 122 PHE A C 1
ATOM 948 O O . PHE A 1 122 ? 10.513 9.223 -31.923 1.00 91.12 122 PHE A O 1
ATOM 955 N N . THR A 1 123 ? 10.898 7.244 -32.887 1.00 90.06 123 THR A N 1
ATOM 956 C CA . THR A 1 123 ? 9.599 6.650 -32.587 1.00 90.06 123 THR A CA 1
ATOM 957 C C . THR A 1 123 ? 9.827 5.416 -31.737 1.00 90.06 123 THR A C 1
ATOM 959 O O . THR A 1 123 ? 10.591 4.526 -32.108 1.00 90.06 123 THR A O 1
ATOM 962 N N . PHE A 1 124 ? 9.176 5.382 -30.579 1.00 87.19 124 PHE A N 1
ATOM 963 C CA . PHE A 1 124 ? 9.159 4.247 -29.665 1.00 87.19 124 PHE A CA 1
ATOM 964 C C . PHE A 1 124 ? 7.700 3.925 -29.378 1.00 87.19 124 PHE A C 1
ATOM 966 O O . PHE A 1 124 ? 6.985 4.742 -28.799 1.00 87.19 124 PHE A O 1
ATOM 973 N N . CYS A 1 125 ? 7.241 2.772 -29.849 1.00 84.00 125 CYS A N 1
ATOM 974 C CA . CYS A 1 125 ? 5.827 2.420 -29.835 1.00 84.00 125 CYS A CA 1
ATOM 975 C C . CYS A 1 125 ? 5.610 1.053 -29.229 1.00 84.00 125 CYS A C 1
ATOM 977 O O . CYS A 1 125 ? 5.939 0.035 -29.832 1.00 84.00 125 CYS A O 1
ATOM 979 N N . GLU A 1 126 ? 5.007 1.051 -28.052 1.00 81.06 126 GLU A N 1
ATOM 980 C CA . GLU A 1 126 ? 4.606 -0.160 -27.357 1.00 81.06 126 GLU A CA 1
ATOM 981 C C . GLU A 1 126 ? 3.180 -0.551 -27.729 1.00 81.06 126 GLU A C 1
ATOM 983 O O . GLU A 1 126 ? 2.337 0.292 -28.034 1.00 81.06 126 GLU A O 1
ATOM 988 N N . GLY A 1 127 ? 2.902 -1.850 -27.700 1.00 74.75 127 GLY A N 1
ATOM 989 C CA . GLY A 1 127 ? 1.536 -2.357 -27.792 1.00 74.75 127 GLY A CA 1
ATOM 990 C C . GLY A 1 127 ? 0.994 -2.525 -29.210 1.00 74.75 127 GLY A C 1
ATOM 991 O O . GLY A 1 127 ? -0.118 -3.017 -29.355 1.00 74.75 127 GLY A O 1
ATOM 992 N N . LEU A 1 128 ? 1.745 -2.222 -30.269 1.00 77.12 128 LEU A N 1
ATOM 993 C CA . LEU A 1 128 ? 1.246 -2.424 -31.639 1.00 77.12 128 LEU A CA 1
ATOM 994 C C . LEU A 1 128 ? 1.093 -3.911 -32.017 1.00 77.12 128 LEU A C 1
ATOM 996 O O . LEU A 1 128 ? 0.152 -4.280 -32.715 1.00 77.12 128 LEU A O 1
ATOM 1000 N N . LEU A 1 129 ? 1.985 -4.778 -31.528 1.00 71.81 129 LEU A N 1
ATOM 1001 C CA . LEU A 1 129 ? 2.049 -6.198 -31.910 1.00 71.81 129 LEU A CA 1
ATOM 1002 C C . LEU A 1 129 ? 1.228 -7.183 -31.037 1.00 71.81 129 LEU A C 1
ATOM 1004 O O . LEU A 1 129 ? 0.990 -8.296 -31.501 1.00 71.81 129 LEU A O 1
ATOM 1008 N N . PRO A 1 130 ? 0.720 -6.817 -29.839 1.00 60.25 130 PRO A N 1
ATOM 1009 C CA . PRO A 1 130 ? -0.236 -7.661 -29.088 1.00 60.25 130 PRO A CA 1
ATOM 1010 C C . PRO A 1 130 ? -1.686 -7.140 -28.997 1.00 60.25 130 PRO A C 1
ATOM 1012 O O . PRO A 1 130 ? -2.564 -7.885 -28.564 1.00 60.25 130 PRO A O 1
ATOM 1015 N N . SER A 1 131 ? -1.967 -5.886 -29.377 1.00 48.38 131 SER A N 1
ATOM 1016 C CA . SER A 1 131 ? -3.268 -5.233 -29.096 1.00 48.38 131 SER A CA 1
ATOM 1017 C C . SER A 1 131 ? -4.297 -5.295 -30.231 1.00 48.38 131 SER A C 1
ATOM 1019 O O . SER A 1 131 ? -5.424 -4.832 -30.057 1.00 48.38 131 SER A O 1
ATOM 1021 N N . SER A 1 132 ? -3.935 -5.828 -31.402 1.00 54.94 132 SER A N 1
ATOM 1022 C CA . SER A 1 132 ? -4.746 -5.711 -32.621 1.00 54.94 132 SER A CA 1
ATOM 1023 C C . SER A 1 132 ? -5.387 -7.044 -33.054 1.00 54.94 132 SER A C 1
ATOM 1025 O O . SER A 1 132 ? -4.743 -8.093 -32.996 1.00 54.94 132 SER A O 1
ATOM 1027 N N . PRO A 1 133 ? -6.654 -7.049 -33.520 1.00 56.88 133 PRO A N 1
ATOM 1028 C CA . PRO A 1 133 ? -7.411 -8.270 -33.820 1.00 56.88 133 PRO A CA 1
ATOM 1029 C C . PRO A 1 133 ? -7.029 -8.981 -35.136 1.00 56.88 133 PRO A C 1
ATOM 1031 O O . PRO A 1 133 ? -7.658 -9.981 -35.480 1.00 56.88 133 PRO A O 1
ATOM 1034 N N . SER A 1 134 ? -6.054 -8.481 -35.904 1.00 73.81 134 SER A N 1
ATOM 1035 C CA . SER A 1 134 ? -5.703 -9.039 -37.220 1.00 73.81 134 SER A CA 1
ATOM 1036 C C . SER A 1 134 ? -4.846 -10.310 -37.122 1.00 73.81 134 SER A C 1
ATOM 1038 O O . SER A 1 134 ? -3.788 -10.312 -36.494 1.00 73.81 134 SER A O 1
ATOM 1040 N N . GLU A 1 135 ? -5.250 -11.374 -37.826 1.00 78.31 135 GLU A N 1
ATOM 1041 C CA . GLU A 1 135 ? -4.507 -12.645 -37.944 1.00 78.31 135 GLU A CA 1
ATOM 1042 C C . GLU A 1 135 ? -3.078 -12.440 -38.492 1.00 78.31 135 GLU A C 1
ATOM 1044 O O . GLU A 1 135 ? -2.132 -13.115 -38.075 1.00 78.31 135 GLU A O 1
ATOM 1049 N N . THR A 1 136 ? -2.889 -11.452 -39.373 1.00 79.88 136 THR A N 1
ATOM 1050 C CA . THR A 1 136 ? -1.575 -11.089 -39.927 1.00 79.88 136 THR A CA 1
ATOM 1051 C C . THR A 1 136 ? -0.644 -10.513 -38.859 1.00 79.88 136 THR A C 1
ATOM 1053 O O . THR A 1 136 ? 0.527 -10.886 -38.807 1.00 79.88 136 THR A O 1
ATOM 1056 N N . MET A 1 137 ? -1.158 -9.648 -37.977 1.00 78.31 137 MET A N 1
ATOM 1057 C CA . MET A 1 137 ? -0.367 -9.041 -36.898 1.00 78.31 137 MET A CA 1
ATOM 1058 C C . MET A 1 137 ? 0.042 -10.083 -35.857 1.00 78.31 137 MET A C 1
ATOM 1060 O O . MET A 1 137 ? 1.201 -10.120 -35.456 1.00 78.31 137 MET A O 1
ATOM 1064 N N . GLN A 1 138 ? -0.870 -10.992 -35.500 1.00 80.56 138 GLN A N 1
ATOM 1065 C CA . GLN A 1 138 ? -0.560 -12.120 -34.614 1.00 80.56 138 GLN A CA 1
ATOM 1066 C C . GLN A 1 138 ? 0.520 -13.024 -35.216 1.00 80.56 138 GLN A C 1
ATOM 1068 O O . GLN A 1 138 ? 1.453 -13.429 -34.529 1.00 80.56 138 GLN A O 1
ATOM 1073 N N . THR A 1 139 ? 0.434 -13.301 -36.519 1.00 86.12 139 THR A N 1
ATOM 1074 C CA . THR A 1 139 ? 1.442 -14.103 -37.224 1.00 86.12 139 THR A CA 1
ATOM 1075 C C . THR A 1 139 ? 2.816 -13.429 -37.207 1.00 86.12 139 THR A C 1
ATOM 1077 O O . THR A 1 139 ? 3.823 -14.104 -36.996 1.00 86.12 139 THR A O 1
ATOM 1080 N N . LEU A 1 140 ? 2.872 -12.111 -37.422 1.00 88.38 140 LEU A N 1
ATOM 1081 C CA . LEU A 1 140 ? 4.113 -11.341 -37.350 1.00 88.38 140 LEU A CA 1
ATOM 1082 C C . LEU A 1 140 ? 4.704 -11.356 -35.932 1.00 88.38 140 LEU A C 1
ATOM 1084 O O . LEU A 1 140 ? 5.886 -11.658 -35.778 1.00 88.38 140 LEU A O 1
ATOM 1088 N N . ALA A 1 141 ? 3.879 -11.105 -34.912 1.00 87.31 141 ALA A N 1
ATOM 1089 C CA . ALA A 1 141 ? 4.292 -11.130 -33.510 1.00 87.31 141 ALA A CA 1
ATOM 1090 C C . ALA A 1 141 ? 4.896 -12.489 -33.119 1.00 87.31 141 ALA A C 1
ATOM 1092 O O . ALA A 1 141 ? 6.008 -12.539 -32.604 1.00 87.31 141 ALA A O 1
ATOM 1093 N N . VAL A 1 142 ? 4.236 -13.598 -33.478 1.00 88.25 142 VAL A N 1
ATOM 1094 C CA . VAL A 1 142 ? 4.729 -14.962 -33.200 1.00 88.25 142 VAL A CA 1
ATOM 1095 C C . VAL A 1 142 ? 6.078 -15.242 -33.874 1.00 88.25 142 VAL A C 1
ATOM 1097 O O . VAL A 1 142 ? 6.931 -15.916 -33.297 1.00 88.25 142 VAL A O 1
ATOM 1100 N N . LYS A 1 143 ? 6.309 -14.740 -35.096 1.00 91.19 143 LYS A N 1
ATOM 1101 C CA . LYS A 1 143 ? 7.611 -14.900 -35.771 1.00 91.19 143 LYS A CA 1
ATOM 1102 C C . LYS A 1 143 ? 8.718 -14.120 -35.061 1.00 91.19 143 LYS A C 1
ATOM 1104 O O . LYS A 1 143 ? 9.799 -14.668 -34.855 1.00 91.19 143 LYS A O 1
ATOM 1109 N N . LEU A 1 144 ? 8.446 -12.868 -34.686 1.00 91.75 144 LEU A N 1
ATOM 1110 C CA . LEU A 1 144 ? 9.393 -12.014 -33.963 1.00 91.75 144 LEU A CA 1
ATOM 1111 C C . LEU A 1 144 ? 9.733 -12.602 -32.587 1.00 91.75 144 LEU A C 1
ATOM 1113 O O . LEU A 1 144 ? 10.909 -12.687 -32.235 1.00 91.75 144 LEU A O 1
ATOM 1117 N N . GLU A 1 145 ? 8.721 -13.064 -31.850 1.00 89.31 145 GLU A N 1
ATOM 1118 C CA . GLU A 1 145 ? 8.872 -13.743 -30.560 1.00 89.31 145 GLU A CA 1
ATOM 1119 C C . GLU A 1 145 ? 9.751 -14.989 -30.698 1.00 89.31 145 GLU A C 1
ATOM 1121 O O . GLU A 1 145 ? 10.740 -15.124 -29.984 1.00 89.31 145 GLU A O 1
ATOM 1126 N N . LYS A 1 146 ? 9.484 -15.849 -31.690 1.00 90.62 146 LYS A N 1
ATOM 1127 C CA . LYS A 1 146 ? 10.271 -17.070 -31.921 1.00 90.62 146 LYS A CA 1
ATOM 1128 C C . LYS A 1 146 ? 11.764 -16.796 -32.148 1.00 90.62 146 LYS A C 1
ATOM 1130 O O . LYS A 1 146 ? 12.596 -17.558 -31.660 1.00 90.62 146 LYS A O 1
ATOM 1135 N N . ILE A 1 147 ? 12.108 -15.756 -32.908 1.00 93.06 147 ILE A N 1
ATOM 1136 C CA . ILE A 1 147 ? 13.511 -15.388 -33.169 1.00 93.06 147 ILE A CA 1
ATOM 1137 C C . ILE A 1 147 ? 14.169 -14.858 -31.895 1.00 93.06 147 ILE A C 1
ATOM 1139 O O . ILE A 1 147 ? 15.284 -15.253 -31.556 1.00 93.06 147 ILE A O 1
ATOM 1143 N N . ARG A 1 148 ? 13.472 -13.975 -31.178 1.00 91.44 148 ARG A N 1
ATOM 1144 C CA . ARG A 1 148 ? 13.975 -13.354 -29.950 1.00 91.44 148 ARG A CA 1
ATOM 1145 C C . ARG A 1 148 ? 14.147 -14.347 -28.803 1.00 91.44 148 ARG A C 1
ATOM 1147 O O . ARG A 1 148 ? 15.086 -14.198 -28.026 1.00 91.44 148 ARG A O 1
ATOM 1154 N N . ASP A 1 149 ? 13.291 -15.361 -28.730 1.00 89.75 149 ASP A N 1
ATOM 1155 C CA . ASP A 1 149 ? 13.310 -16.372 -27.671 1.00 89.75 149 ASP A CA 1
ATOM 1156 C C . ASP A 1 149 ? 14.202 -17.581 -27.998 1.00 89.75 149 ASP A C 1
ATOM 1158 O O . ASP A 1 149 ? 14.439 -18.427 -27.134 1.00 89.75 149 ASP A O 1
ATOM 1162 N N . ALA A 1 150 ? 14.780 -17.645 -29.203 1.00 92.25 150 ALA A N 1
ATOM 1163 C CA . ALA A 1 150 ? 15.713 -18.702 -29.602 1.00 92.25 150 ALA A CA 1
ATOM 1164 C C . ALA A 1 150 ? 16.898 -18.930 -28.628 1.00 92.25 150 ALA A C 1
ATOM 1166 O O . ALA A 1 150 ? 17.258 -20.092 -28.419 1.00 92.25 150 ALA A O 1
ATOM 1167 N N . PRO A 1 151 ? 17.495 -17.901 -27.984 1.00 91.44 151 PRO A N 1
ATOM 1168 C CA . PRO A 1 151 ? 18.548 -18.091 -26.977 1.00 91.44 151 PRO A CA 1
ATOM 1169 C C . PRO A 1 151 ? 18.072 -18.761 -25.679 1.00 91.44 151 PRO A C 1
ATOM 1171 O O . PRO A 1 151 ? 18.899 -19.210 -24.888 1.00 91.44 151 PRO A O 1
ATOM 1174 N N . TYR A 1 152 ? 16.756 -18.828 -25.459 1.00 86.75 152 TYR A N 1
ATOM 1175 C CA . TYR A 1 152 ? 16.115 -19.268 -24.219 1.00 86.75 152 TYR A CA 1
ATOM 1176 C C . TYR A 1 152 ? 15.266 -20.530 -24.407 1.00 86.75 152 TYR A C 1
ATOM 1178 O O . TYR A 1 152 ? 14.360 -20.784 -23.612 1.00 86.75 152 TYR A O 1
ATOM 1186 N N . HIS A 1 153 ? 15.539 -21.318 -25.453 1.00 72.88 153 HIS A N 1
ATOM 1187 C CA . HIS A 1 153 ? 14.868 -22.593 -25.700 1.00 72.88 153 HIS A CA 1
ATOM 1188 C C . HIS A 1 153 ? 14.905 -23.448 -24.416 1.00 72.88 153 HIS A C 1
ATOM 1190 O O . HIS A 1 153 ? 15.976 -23.672 -23.857 1.00 72.88 153 HIS A O 1
ATOM 1196 N N . ASP A 1 154 ? 13.735 -23.871 -23.931 1.00 74.62 154 ASP A N 1
ATOM 1197 C CA . ASP A 1 154 ? 13.523 -24.613 -22.672 1.00 74.62 154 ASP A CA 1
ATOM 1198 C C . ASP A 1 154 ? 13.587 -23.805 -21.358 1.00 74.62 154 ASP A C 1
ATOM 1200 O O . ASP A 1 154 ? 13.574 -24.396 -20.279 1.00 74.62 154 ASP A O 1
ATOM 1204 N N . GLN A 1 155 ? 13.608 -22.469 -21.400 1.00 82.44 155 GLN A N 1
ATOM 1205 C CA . GLN A 1 155 ? 13.469 -21.641 -20.196 1.00 82.44 155 GLN A CA 1
ATOM 1206 C C . GLN A 1 155 ? 12.050 -21.083 -20.039 1.00 82.44 155 GLN A C 1
ATOM 1208 O O . GLN A 1 155 ? 11.467 -20.535 -20.974 1.00 82.44 155 GLN A O 1
ATOM 1213 N N . GLU A 1 156 ? 11.528 -21.136 -18.815 1.00 82.81 156 GLU A N 1
ATOM 1214 C CA . GLU A 1 156 ? 10.248 -20.531 -18.437 1.00 82.81 156 GLU A CA 1
ATOM 1215 C C . GLU A 1 156 ? 10.303 -18.992 -18.531 1.00 82.81 156 GLU A C 1
ATOM 1217 O O . GLU A 1 156 ? 11.269 -18.372 -18.070 1.00 82.81 156 GLU A O 1
ATOM 1222 N N . ASN A 1 157 ? 9.260 -18.379 -19.101 1.00 84.31 157 ASN A N 1
ATOM 1223 C CA . ASN A 1 157 ? 9.052 -16.931 -19.122 1.00 84.31 157 ASN A CA 1
ATOM 1224 C C . ASN A 1 157 ? 7.839 -16.573 -18.263 1.00 84.31 157 ASN A C 1
ATOM 1226 O O . ASN A 1 157 ? 6.697 -16.825 -18.642 1.00 84.31 157 ASN A O 1
ATOM 1230 N N . TRP A 1 158 ? 8.062 -15.942 -17.114 1.00 84.56 158 TRP A N 1
ATOM 1231 C CA . TRP A 1 158 ? 6.983 -15.624 -16.180 1.00 84.56 158 TRP A CA 1
ATOM 1232 C C . TRP A 1 158 ? 5.928 -14.679 -16.757 1.00 84.56 158 TRP A C 1
ATOM 1234 O O . TRP A 1 158 ? 4.784 -14.717 -16.309 1.00 84.56 158 TRP A O 1
ATOM 1244 N N . PHE A 1 159 ? 6.256 -13.882 -17.779 1.00 82.25 159 PHE A N 1
ATOM 1245 C CA . PHE A 1 159 ? 5.269 -13.041 -18.461 1.00 82.25 159 PHE A CA 1
ATOM 1246 C C . PHE A 1 159 ? 4.178 -13.824 -19.195 1.00 82.25 159 PHE A C 1
ATOM 1248 O O . PHE A 1 159 ? 3.149 -13.242 -19.529 1.00 82.25 159 PHE A O 1
ATOM 1255 N N . GLU A 1 160 ? 4.351 -15.123 -19.434 1.00 83.69 160 GLU A N 1
ATOM 1256 C CA . GLU A 1 160 ? 3.285 -15.974 -19.973 1.00 83.69 160 GLU A CA 1
ATOM 1257 C C . GLU A 1 160 ? 2.122 -16.153 -18.989 1.00 83.69 160 GLU A C 1
ATOM 1259 O O . GLU A 1 160 ? 0.985 -16.345 -19.415 1.00 83.69 160 GLU A O 1
ATOM 1264 N N . TYR A 1 161 ? 2.377 -16.013 -17.685 1.00 84.19 161 TYR A N 1
ATOM 1265 C CA . TYR A 1 161 ? 1.352 -16.098 -16.641 1.00 84.19 161 TYR A CA 1
ATOM 1266 C C . TYR A 1 161 ? 0.680 -14.751 -16.341 1.00 84.19 161 TYR A C 1
ATOM 1268 O O . TYR A 1 161 ? -0.282 -14.693 -15.571 1.00 84.19 161 TYR A O 1
ATOM 1276 N N . PHE A 1 162 ? 1.177 -13.651 -16.916 1.00 79.56 162 PHE A N 1
ATOM 1277 C CA . PHE A 1 162 ? 0.595 -12.328 -16.708 1.00 79.56 162 PHE A CA 1
ATOM 1278 C C . PHE A 1 162 ? -0.679 -12.186 -17.556 1.00 79.56 162 PHE A C 1
ATOM 1280 O O . PHE A 1 162 ? -0.669 -12.516 -18.744 1.00 79.56 162 PHE A O 1
ATOM 1287 N N . PRO A 1 163 ? -1.776 -11.636 -17.001 1.00 74.38 163 PRO A N 1
ATOM 1288 C CA . PRO A 1 163 ? -2.918 -11.198 -17.784 1.00 74.38 163 PRO A CA 1
ATOM 1289 C C . PRO A 1 163 ? -2.474 -10.260 -18.906 1.00 74.38 163 PRO A C 1
ATOM 1291 O O . PRO A 1 163 ? -1.660 -9.362 -18.690 1.00 74.38 163 PRO A O 1
ATOM 1294 N N . THR A 1 164 ? -3.068 -10.413 -20.090 1.00 72.75 164 THR A N 1
ATOM 1295 C CA . THR A 1 164 ? -2.733 -9.613 -21.281 1.00 72.75 164 THR A CA 1
ATOM 1296 C C . THR A 1 164 ? -2.795 -8.106 -21.027 1.00 72.75 164 THR A C 1
ATOM 1298 O O . THR A 1 164 ? -2.024 -7.362 -21.614 1.00 72.75 164 THR A O 1
ATOM 1301 N N . SER A 1 165 ? -3.664 -7.653 -20.118 1.00 66.50 165 SER A N 1
ATOM 1302 C CA . SER A 1 165 ? -3.824 -6.238 -19.760 1.00 66.50 165 SER A CA 1
ATOM 1303 C C . SER A 1 165 ? -2.607 -5.604 -19.080 1.00 66.50 165 SER A C 1
ATOM 1305 O O . SER A 1 165 ? -2.551 -4.384 -18.984 1.00 66.50 165 SER A O 1
ATOM 1307 N N . ILE A 1 166 ? -1.682 -6.410 -18.555 1.00 68.88 166 ILE A N 1
ATOM 1308 C CA . ILE A 1 166 ? -0.495 -5.940 -17.823 1.00 68.88 166 ILE A CA 1
ATOM 1309 C C . ILE A 1 166 ? 0.799 -6.638 -18.255 1.00 68.88 166 ILE A C 1
ATOM 1311 O O . ILE A 1 166 ? 1.868 -6.318 -17.740 1.00 68.88 166 ILE A O 1
ATOM 1315 N N . LYS A 1 167 ? 0.727 -7.610 -19.171 1.00 76.06 167 LYS A N 1
ATOM 1316 C CA . LYS A 1 167 ? 1.909 -8.231 -19.771 1.00 76.06 167 LYS A CA 1
ATOM 1317 C C . LYS A 1 167 ? 2.688 -7.150 -20.541 1.00 76.06 167 LYS A C 1
ATOM 1319 O O . LYS A 1 167 ? 2.061 -6.430 -21.321 1.00 76.06 167 LYS A O 1
ATOM 1324 N N . PRO A 1 168 ? 4.019 -7.027 -20.367 1.00 76.06 168 PRO A N 1
ATOM 1325 C CA . PRO A 1 168 ? 4.818 -6.136 -21.199 1.00 76.06 168 PRO A CA 1
ATOM 1326 C C . PRO A 1 168 ? 4.622 -6.459 -22.677 1.00 76.06 168 PRO A C 1
ATOM 1328 O O . PRO A 1 168 ? 4.554 -7.626 -23.069 1.00 76.06 168 PRO A O 1
ATOM 1331 N N . THR A 1 169 ? 4.510 -5.419 -23.488 1.00 78.69 169 THR A N 1
ATOM 1332 C CA . THR A 1 169 ? 4.311 -5.545 -24.929 1.00 78.69 169 THR A CA 1
ATOM 1333 C C . THR A 1 169 ? 5.604 -5.259 -25.667 1.00 78.69 169 THR A C 1
ATOM 1335 O O . THR A 1 169 ? 6.407 -4.451 -25.207 1.00 78.69 169 THR A O 1
ATOM 1338 N N . ASP A 1 170 ? 5.752 -5.843 -26.850 1.00 86.38 170 ASP A N 1
ATOM 1339 C CA . ASP A 1 170 ? 6.836 -5.483 -27.756 1.00 86.38 170 ASP A CA 1
ATOM 1340 C C . ASP A 1 170 ? 6.797 -3.986 -28.096 1.00 86.38 170 ASP A C 1
ATOM 1342 O O . ASP A 1 170 ? 5.723 -3.398 -28.285 1.00 86.38 170 ASP A O 1
ATOM 1346 N N . ALA A 1 171 ? 7.985 -3.399 -28.208 1.00 87.94 171 ALA A N 1
ATOM 1347 C CA . ALA A 1 171 ? 8.210 -2.025 -28.609 1.00 87.94 171 ALA A CA 1
ATOM 1348 C C . ALA A 1 171 ? 8.825 -1.981 -30.011 1.00 87.94 171 ALA A C 1
ATOM 1350 O O . ALA A 1 171 ? 9.879 -2.568 -30.264 1.00 87.94 171 ALA A O 1
ATOM 1351 N N . ILE A 1 172 ? 8.199 -1.245 -30.922 1.00 90.25 172 ILE A N 1
ATOM 1352 C CA . ILE A 1 172 ? 8.776 -0.923 -32.227 1.00 90.25 172 ILE A CA 1
ATOM 1353 C C . ILE A 1 172 ? 9.586 0.359 -32.076 1.00 90.25 172 ILE A C 1
ATOM 1355 O O . ILE A 1 172 ? 9.080 1.367 -31.581 1.00 90.25 172 ILE A O 1
ATOM 1359 N N . ILE A 1 173 ? 10.846 0.311 -32.503 1.00 91.88 173 ILE A N 1
ATOM 1360 C CA . ILE A 1 173 ? 11.787 1.422 -32.400 1.00 91.88 173 ILE A CA 1
ATOM 1361 C C . ILE A 1 173 ? 12.241 1.822 -33.797 1.00 91.88 173 ILE A C 1
ATOM 1363 O O . ILE A 1 173 ? 12.972 1.074 -34.449 1.00 91.88 173 ILE A O 1
ATOM 1367 N N . MET A 1 174 ? 11.880 3.032 -34.214 1.00 93.00 174 MET A N 1
ATOM 1368 C CA . MET A 1 174 ? 12.408 3.675 -35.417 1.00 93.00 174 MET A CA 1
ATOM 1369 C C . MET A 1 174 ? 13.265 4.854 -34.987 1.00 93.00 174 MET A C 1
ATOM 1371 O O . MET A 1 174 ? 12.807 5.741 -34.272 1.00 93.00 174 MET A O 1
ATOM 1375 N N . ALA A 1 175 ? 14.535 4.841 -35.363 1.00 92.75 175 ALA A N 1
ATOM 1376 C CA . ALA A 1 175 ? 15.483 5.856 -34.933 1.00 92.75 175 ALA A CA 1
ATOM 1377 C C . ALA A 1 175 ? 16.244 6.374 -36.143 1.00 92.75 175 ALA A C 1
ATOM 1379 O O . ALA A 1 175 ? 16.964 5.608 -36.783 1.00 92.75 175 ALA A O 1
ATOM 1380 N N . GLY A 1 176 ? 16.077 7.660 -36.441 1.00 91.31 176 GLY A N 1
ATOM 1381 C CA . GLY A 1 176 ? 16.790 8.324 -37.520 1.00 91.31 176 GLY A CA 1
ATOM 1382 C C . GLY A 1 176 ? 18.212 8.679 -37.116 1.00 91.31 176 GLY A C 1
ATOM 1383 O O . GLY A 1 176 ? 18.578 8.610 -35.941 1.00 91.31 176 GLY A O 1
ATOM 1384 N N . THR A 1 177 ? 19.025 9.078 -38.090 1.00 87.88 177 THR A N 1
ATOM 1385 C CA . THR A 1 177 ? 20.399 9.531 -37.843 1.00 87.88 177 THR A CA 1
ATOM 1386 C C . THR A 1 177 ? 20.440 10.569 -36.725 1.00 87.88 177 THR A C 1
ATOM 1388 O O . THR A 1 177 ? 19.702 11.549 -36.751 1.00 87.88 177 THR A O 1
ATOM 1391 N N . GLY A 1 178 ? 21.302 10.364 -35.730 1.00 80.44 178 GLY A N 1
ATOM 1392 C CA . GLY A 1 178 ? 21.470 11.291 -34.612 1.00 80.44 178 GLY A CA 1
ATOM 1393 C C . GLY A 1 178 ? 20.521 11.083 -33.432 1.00 80.44 178 GLY A C 1
ATOM 1394 O O . GLY A 1 178 ? 20.756 11.673 -32.366 1.00 80.44 178 GLY A O 1
ATOM 1395 N N . ALA A 1 179 ? 19.492 10.245 -33.597 1.00 87.88 179 ALA A N 1
ATOM 1396 C CA . ALA A 1 179 ? 18.524 9.945 -32.554 1.00 87.88 179 ALA A CA 1
ATOM 1397 C C . ALA A 1 179 ? 19.169 9.154 -31.411 1.00 87.88 179 ALA A C 1
ATOM 1399 O O . ALA A 1 179 ? 19.945 8.218 -31.623 1.00 87.88 179 ALA A O 1
ATOM 1400 N N . THR A 1 180 ? 18.804 9.516 -30.183 1.00 84.12 180 THR A N 1
ATOM 1401 C CA . THR A 1 180 ? 19.223 8.827 -28.960 1.00 84.12 180 THR A CA 1
ATOM 1402 C C . THR A 1 180 ? 18.025 8.452 -28.103 1.00 84.12 180 THR A C 1
ATOM 1404 O O . THR A 1 180 ? 17.038 9.195 -28.023 1.00 84.12 180 THR A O 1
ATOM 1407 N N . SER A 1 181 ? 18.132 7.332 -27.389 1.00 85.88 181 SER A N 1
ATOM 1408 C CA . SER A 1 181 ? 17.273 7.103 -26.225 1.00 85.88 181 SER A CA 1
ATOM 1409 C C . SER A 1 181 ? 17.725 7.977 -25.051 1.00 85.88 181 SER A C 1
ATOM 1411 O O . SER A 1 181 ? 18.860 8.464 -25.006 1.00 85.88 181 SER A O 1
ATOM 1413 N N . THR A 1 182 ? 16.861 8.141 -24.054 1.00 81.38 182 THR A N 1
ATOM 1414 C CA . THR A 1 182 ? 17.315 8.563 -22.723 1.00 81.38 182 THR A CA 1
ATOM 1415 C C . THR A 1 182 ? 18.246 7.496 -22.142 1.00 81.38 182 THR A C 1
ATOM 1417 O O . THR A 1 182 ? 18.184 6.320 -22.528 1.00 81.38 182 THR A O 1
ATOM 1420 N N . LEU A 1 183 ? 19.152 7.895 -21.248 1.00 84.94 183 LEU A N 1
ATOM 1421 C CA . LEU A 1 183 ? 19.911 6.937 -20.453 1.00 84.94 183 LEU A CA 1
ATOM 1422 C C . LEU A 1 183 ? 18.955 6.315 -19.437 1.00 84.94 183 LEU A C 1
ATOM 1424 O O . LEU A 1 183 ? 18.370 7.028 -18.620 1.00 84.94 183 LEU A O 1
ATOM 1428 N N . HIS A 1 184 ? 18.787 5.000 -19.496 1.00 84.50 184 HIS A N 1
ATOM 1429 C CA . HIS A 1 184 ? 17.811 4.313 -18.665 1.00 84.50 184 HIS A CA 1
ATOM 1430 C C . HIS A 1 184 ? 18.261 2.913 -18.280 1.00 84.50 184 HIS A C 1
ATOM 1432 O O . HIS A 1 184 ? 19.265 2.391 -18.760 1.00 84.50 184 HIS A O 1
ATOM 1438 N N . ARG A 1 185 ? 17.500 2.321 -17.372 1.00 83.25 185 ARG A N 1
ATOM 1439 C CA . ARG A 1 185 ? 17.596 0.924 -16.982 1.00 83.25 185 ARG A CA 1
ATOM 1440 C C . ARG A 1 185 ? 16.199 0.341 -16.986 1.00 83.25 185 ARG A C 1
ATOM 1442 O O . ARG A 1 185 ? 15.286 0.993 -16.480 1.00 83.25 185 ARG A O 1
ATOM 1449 N N . ASP A 1 186 ? 16.058 -0.871 -17.503 1.00 78.62 186 ASP A N 1
ATOM 1450 C CA . ASP A 1 186 ? 14.754 -1.516 -17.624 1.00 78.62 186 ASP A CA 1
ATOM 1451 C C . ASP A 1 186 ? 14.100 -1.735 -16.244 1.00 78.62 186 ASP A C 1
ATOM 1453 O O . ASP A 1 186 ? 14.798 -1.961 -15.242 1.00 78.62 186 ASP A O 1
ATOM 1457 N N . PRO A 1 187 ? 12.765 -1.597 -16.155 1.00 67.50 187 PRO A N 1
ATOM 1458 C CA . PRO A 1 187 ? 12.025 -1.688 -14.897 1.00 67.50 187 PRO A CA 1
ATOM 1459 C C . PRO A 1 187 ? 12.077 -3.102 -14.315 1.00 67.50 187 PRO A C 1
ATOM 1461 O O . PRO A 1 187 ? 12.301 -4.073 -15.026 1.00 67.50 187 PRO A O 1
ATOM 1464 N N . PHE A 1 188 ? 11.901 -3.214 -12.994 1.00 65.31 188 PHE A N 1
ATOM 1465 C CA . PHE A 1 188 ? 11.883 -4.479 -12.232 1.00 65.31 188 PHE A CA 1
ATOM 1466 C C . PHE A 1 188 ? 13.100 -5.406 -12.401 1.00 65.31 188 PHE A C 1
ATOM 1468 O O . PHE A 1 188 ? 13.155 -6.446 -11.757 1.00 65.31 188 PHE A O 1
ATOM 1475 N N . GLU A 1 189 ? 14.115 -4.987 -13.158 1.00 72.00 189 GLU A N 1
ATOM 1476 C CA . GLU A 1 189 ? 15.349 -5.736 -13.408 1.00 72.00 189 GLU A CA 1
ATOM 1477 C C . GLU A 1 189 ? 15.123 -7.084 -14.097 1.00 72.00 189 GLU A C 1
ATOM 1479 O O . GLU A 1 189 ? 15.782 -8.067 -13.781 1.00 72.00 189 GLU A O 1
ATOM 1484 N N . TRP A 1 190 ? 14.193 -7.120 -15.042 1.00 80.94 190 TRP A N 1
ATOM 1485 C CA . TRP A 1 190 ? 14.086 -8.206 -16.010 1.00 80.94 190 TRP A CA 1
ATOM 1486 C C . TRP A 1 190 ? 15.064 -8.015 -17.182 1.00 80.94 190 TRP A C 1
ATOM 1488 O O . TRP A 1 190 ? 15.704 -6.966 -17.307 1.00 80.94 190 TRP A O 1
ATOM 1498 N N . THR A 1 191 ? 15.193 -9.034 -18.032 1.00 85.69 191 THR A N 1
ATOM 1499 C CA . THR A 1 191 ? 16.099 -9.019 -19.184 1.00 85.69 191 THR A CA 1
ATOM 1500 C C . THR A 1 191 ? 15.431 -8.380 -20.404 1.00 85.69 191 THR A C 1
ATOM 1502 O O . THR A 1 191 ? 14.365 -8.810 -20.844 1.00 85.69 191 THR A O 1
ATOM 1505 N N . GLY A 1 192 ? 16.094 -7.383 -20.986 1.00 88.81 192 GLY A N 1
ATOM 1506 C CA . GLY A 1 192 ? 15.693 -6.734 -22.230 1.00 88.81 192 GLY A CA 1
ATOM 1507 C C . GLY A 1 192 ? 16.271 -7.430 -23.463 1.00 88.81 192 GLY A C 1
ATOM 1508 O O . GLY A 1 192 ? 17.351 -8.024 -23.437 1.00 88.81 192 GLY A O 1
ATOM 1509 N N . THR A 1 193 ? 15.562 -7.328 -24.582 1.00 92.31 193 THR A N 1
ATOM 1510 C CA . THR A 1 193 ? 15.991 -7.808 -25.901 1.00 92.31 193 THR A CA 1
ATOM 1511 C C . THR A 1 193 ? 15.776 -6.720 -26.944 1.00 92.31 193 THR A C 1
ATOM 1513 O O . THR A 1 193 ? 14.806 -5.970 -26.864 1.00 92.31 193 THR A O 1
ATOM 1516 N N . SER A 1 194 ? 16.664 -6.639 -27.933 1.00 95.31 194 SER A N 1
ATOM 1517 C CA . SER A 1 194 ? 16.511 -5.773 -29.108 1.00 95.31 194 SER A CA 1
ATOM 1518 C C . SER A 1 194 ? 16.893 -6.556 -30.356 1.00 95.31 194 SER A C 1
ATOM 1520 O O . SER A 1 194 ? 18.052 -6.937 -30.498 1.00 95.31 194 SER A O 1
ATOM 1522 N N . LEU A 1 195 ? 15.944 -6.797 -31.260 1.00 96.75 195 LEU A N 1
ATOM 1523 C CA . LEU A 1 195 ? 16.180 -7.385 -32.579 1.00 96.75 195 LEU A CA 1
ATOM 1524 C C . LEU A 1 195 ? 16.275 -6.265 -33.618 1.00 96.75 195 LEU A C 1
ATOM 1526 O O . LEU A 1 195 ? 15.296 -5.551 -33.833 1.00 96.75 195 LEU A O 1
ATOM 1530 N N . CYS A 1 196 ? 17.428 -6.111 -34.267 1.00 95.81 196 CYS A N 1
ATOM 1531 C CA . CYS A 1 196 ? 17.601 -5.118 -35.326 1.00 95.81 196 CYS A CA 1
ATOM 1532 C C . CYS A 1 196 ? 17.127 -5.694 -36.660 1.00 95.81 196 CYS A C 1
ATOM 1534 O O . CYS A 1 196 ? 17.698 -6.667 -37.154 1.00 95.81 196 CYS A O 1
ATOM 1536 N N . LEU A 1 197 ? 16.082 -5.097 -37.228 1.00 95.44 197 LEU A N 1
ATOM 1537 C CA . LEU A 1 197 ? 15.520 -5.509 -38.513 1.00 95.44 197 LEU A CA 1
ATOM 1538 C C . LEU A 1 197 ? 16.165 -4.765 -39.679 1.00 95.44 197 LEU A C 1
ATOM 1540 O O . LEU A 1 197 ? 16.328 -5.353 -40.735 1.00 95.44 197 LEU A O 1
ATOM 1544 N N . GLU A 1 198 ? 16.539 -3.500 -39.478 1.00 92.50 198 GLU A N 1
ATOM 1545 C CA . GLU A 1 198 ? 17.172 -2.662 -40.499 1.00 92.50 198 GLU A CA 1
ATOM 1546 C C . GLU A 1 198 ? 18.136 -1.657 -39.861 1.00 92.50 198 GLU A C 1
ATOM 1548 O O . GLU A 1 198 ? 17.867 -1.099 -38.790 1.00 92.50 198 GLU A O 1
ATOM 1553 N N . GLY A 1 199 ? 19.235 -1.374 -40.558 1.00 89.81 199 GLY A N 1
ATOM 1554 C CA . GLY A 1 199 ? 20.228 -0.374 -40.173 1.00 89.81 199 GLY A CA 1
ATOM 1555 C C . GLY A 1 199 ? 21.177 -0.814 -39.055 1.00 89.81 199 GLY A C 1
ATOM 1556 O O . GLY A 1 199 ? 21.422 -2.006 -38.838 1.00 89.81 199 GLY A O 1
ATOM 1557 N N . THR A 1 200 ? 21.733 0.183 -38.358 1.00 84.50 200 THR A N 1
ATOM 1558 C CA . THR A 1 200 ? 22.753 0.003 -37.314 1.00 84.50 200 THR A CA 1
ATOM 1559 C C . THR A 1 200 ? 22.406 0.819 -36.074 1.00 84.50 200 THR A C 1
ATOM 1561 O O . THR A 1 200 ? 21.997 1.975 -36.181 1.00 84.50 200 THR A O 1
ATOM 1564 N N . LYS A 1 201 ? 22.625 0.248 -34.885 1.00 88.12 201 LYS A N 1
ATOM 1565 C CA . LYS A 1 201 ? 22.499 0.940 -33.593 1.00 88.12 201 LYS A CA 1
ATOM 1566 C C . LYS A 1 201 ? 23.777 0.807 -32.778 1.00 88.12 201 LYS A C 1
ATOM 1568 O O . LYS A 1 201 ? 24.371 -0.265 -32.694 1.00 88.12 201 LYS A O 1
ATOM 1573 N N . ILE A 1 202 ? 24.161 1.887 -32.113 1.00 84.38 202 ILE A N 1
ATOM 1574 C CA . ILE A 1 202 ? 25.234 1.893 -31.124 1.00 84.38 202 ILE A CA 1
ATOM 1575 C C . ILE A 1 202 ? 24.595 1.888 -29.743 1.00 84.38 202 ILE A C 1
ATOM 1577 O O . ILE A 1 202 ? 23.740 2.715 -29.431 1.00 84.38 202 ILE A O 1
ATOM 1581 N N . TRP A 1 203 ? 25.027 0.950 -28.914 1.00 88.06 203 TRP A N 1
ATOM 1582 C CA . TRP A 1 203 ? 24.576 0.808 -27.541 1.00 88.06 203 TRP A CA 1
ATOM 1583 C C . TRP A 1 203 ? 25.728 1.061 -26.606 1.00 88.06 203 TRP A C 1
ATOM 1585 O O . TRP A 1 203 ? 26.819 0.516 -26.785 1.00 88.06 203 TRP A O 1
ATOM 1595 N N . ARG A 1 204 ? 25.462 1.828 -25.560 1.00 84.62 204 ARG A N 1
ATOM 1596 C CA . ARG A 1 204 ? 26.429 2.072 -24.509 1.00 84.62 204 ARG A CA 1
ATOM 1597 C C . ARG A 1 204 ? 25.875 1.652 -23.172 1.00 84.62 204 ARG A C 1
ATOM 1599 O O . ARG A 1 204 ? 24.778 2.060 -22.817 1.00 84.62 204 ARG A O 1
ATOM 1606 N N . PHE A 1 205 ? 26.666 0.883 -22.436 1.00 86.88 205 PHE A N 1
ATOM 1607 C CA . PHE A 1 205 ? 26.286 0.311 -21.154 1.00 86.88 205 PHE A CA 1
ATOM 1608 C C . PHE A 1 205 ? 27.206 0.797 -20.041 1.00 86.88 205 PHE A C 1
ATOM 1610 O O . PHE A 1 205 ? 28.418 0.924 -20.234 1.00 86.88 205 PHE A O 1
ATOM 1617 N N . ILE A 1 206 ? 26.631 0.992 -18.857 1.00 86.06 206 ILE A N 1
ATOM 1618 C CA . ILE A 1 206 ? 27.353 1.093 -17.591 1.00 86.06 206 ILE A CA 1
ATOM 1619 C C . ILE A 1 206 ? 27.174 -0.246 -16.880 1.00 86.06 206 ILE A C 1
ATOM 1621 O O . ILE A 1 206 ? 26.091 -0.560 -16.384 1.00 86.06 206 ILE A O 1
ATOM 1625 N N . LEU A 1 207 ? 28.235 -1.047 -16.836 1.00 82.75 207 LEU A N 1
ATOM 1626 C CA . LEU A 1 207 ? 28.222 -2.293 -16.084 1.00 82.75 207 LEU A CA 1
ATOM 1627 C C . LEU A 1 207 ? 28.369 -1.993 -14.587 1.00 82.75 207 LEU A C 1
ATOM 1629 O O . LEU A 1 207 ? 29.243 -1.201 -14.205 1.00 82.75 207 LEU A O 1
ATOM 1633 N N . PRO A 1 208 ? 27.555 -2.634 -13.732 1.00 74.75 208 PRO A N 1
ATOM 1634 C CA . PRO A 1 208 ? 27.616 -2.410 -12.299 1.00 74.75 208 PRO A CA 1
ATOM 1635 C C . PRO A 1 208 ? 28.982 -2.841 -11.729 1.00 74.75 208 PRO A C 1
ATOM 1637 O O . PRO A 1 208 ? 29.510 -3.889 -12.112 1.00 74.75 208 PRO A O 1
ATOM 1640 N N . PRO A 1 209 ? 29.569 -2.052 -10.813 1.00 76.19 209 PRO A N 1
ATOM 1641 C CA . PRO A 1 209 ? 30.831 -2.392 -10.161 1.00 76.19 209 PRO A CA 1
ATOM 1642 C C . PRO A 1 209 ? 30.675 -3.485 -9.089 1.00 76.19 209 PRO A C 1
ATOM 1644 O O . PRO A 1 209 ? 29.565 -3.904 -8.753 1.00 76.19 209 PRO A O 1
ATOM 1647 N N . GLU A 1 210 ? 31.790 -3.914 -8.480 1.00 65.88 210 GLU A N 1
ATOM 1648 C CA . GLU A 1 210 ? 31.754 -4.677 -7.221 1.00 65.88 210 GLU A CA 1
ATOM 1649 C C . GLU A 1 210 ? 30.971 -3.879 -6.158 1.00 65.88 210 GLU A C 1
ATOM 1651 O O . GLU A 1 210 ? 31.373 -2.779 -5.787 1.00 65.88 210 GLU A O 1
ATOM 1656 N N . GLY A 1 211 ? 29.829 -4.414 -5.705 1.00 60.34 211 GLY A N 1
ATOM 1657 C CA . GLY A 1 211 ? 28.839 -3.695 -4.882 1.00 60.34 211 GLY A CA 1
ATOM 1658 C C . GLY A 1 211 ? 27.472 -3.509 -5.560 1.00 60.34 211 GLY A C 1
ATOM 1659 O O . GLY A 1 211 ? 26.496 -3.163 -4.893 1.00 60.34 211 GLY A O 1
ATOM 1660 N N . GLY A 1 212 ? 27.380 -3.816 -6.857 1.00 74.88 212 GLY A N 1
ATOM 1661 C CA . GLY A 1 212 ? 26.135 -3.853 -7.621 1.00 74.88 212 GLY A CA 1
ATOM 1662 C C . GLY A 1 212 ? 25.672 -2.486 -8.127 1.00 74.88 212 GLY A C 1
ATOM 1663 O O . GLY A 1 212 ? 26.325 -1.459 -7.943 1.00 74.88 212 GLY A O 1
ATOM 1664 N N . VAL A 1 213 ? 24.506 -2.478 -8.774 1.00 77.44 213 VAL A N 1
ATOM 1665 C CA . VAL A 1 213 ? 23.954 -1.295 -9.459 1.00 77.44 213 VAL A CA 1
ATOM 1666 C C . VAL A 1 213 ? 23.606 -0.137 -8.523 1.00 77.44 213 VAL A C 1
ATOM 1668 O O . VAL A 1 213 ? 23.665 1.011 -8.943 1.00 77.44 213 VAL A O 1
ATOM 1671 N N . LYS A 1 214 ? 23.386 -0.400 -7.226 1.00 76.00 214 LYS A N 1
ATOM 1672 C CA . LYS A 1 214 ? 23.039 0.624 -6.222 1.00 76.00 214 LYS A CA 1
ATOM 1673 C C . LYS A 1 214 ? 24.025 1.795 -6.164 1.00 76.00 214 LYS A C 1
ATOM 1675 O O . LYS A 1 214 ? 23.618 2.920 -5.904 1.00 76.00 214 LYS A O 1
ATOM 1680 N N . LEU A 1 215 ? 25.315 1.536 -6.385 1.00 77.75 215 LEU A N 1
ATOM 1681 C CA . LEU A 1 215 ? 26.336 2.589 -6.400 1.00 77.75 215 LEU A CA 1
ATOM 1682 C C . LEU A 1 215 ? 26.181 3.509 -7.616 1.00 77.75 215 LEU A C 1
ATOM 1684 O O . LEU A 1 215 ? 26.338 4.720 -7.493 1.00 77.75 215 LEU A O 1
ATOM 1688 N N . VAL A 1 216 ? 25.832 2.935 -8.770 1.00 79.81 216 VAL A N 1
ATOM 1689 C CA . VAL A 1 216 ? 25.515 3.686 -9.993 1.00 79.81 216 VAL A CA 1
ATOM 1690 C C . VAL A 1 216 ? 24.211 4.459 -9.797 1.00 79.81 216 VAL A C 1
ATOM 1692 O O . VAL A 1 216 ? 24.147 5.647 -10.086 1.00 79.81 216 VAL A O 1
ATOM 1695 N N . ASP A 1 217 ? 23.200 3.819 -9.216 1.00 78.62 217 ASP A N 1
ATOM 1696 C CA . ASP A 1 217 ? 21.893 4.420 -8.958 1.00 78.62 217 ASP A CA 1
ATOM 1697 C C . ASP A 1 217 ? 21.944 5.643 -8.033 1.00 78.62 217 ASP A C 1
ATOM 1699 O O . ASP A 1 217 ? 21.167 6.581 -8.234 1.00 78.62 217 ASP A O 1
ATOM 1703 N N . GLU A 1 218 ? 22.824 5.627 -7.024 1.00 77.44 218 GLU A N 1
ATOM 1704 C CA . GLU A 1 218 ? 23.066 6.768 -6.133 1.00 77.44 218 GLU A CA 1
ATOM 1705 C C . GLU A 1 218 ? 23.878 7.859 -6.843 1.00 77.44 218 GLU A C 1
ATOM 1707 O O . GLU A 1 218 ? 23.543 9.036 -6.736 1.00 77.44 218 GLU A O 1
ATOM 1712 N N . ALA A 1 219 ? 24.896 7.482 -7.625 1.00 80.31 219 ALA A N 1
ATOM 1713 C CA . ALA A 1 219 ? 25.697 8.430 -8.402 1.00 80.31 219 ALA A CA 1
ATOM 1714 C C . ALA A 1 219 ? 24.857 9.209 -9.431 1.00 80.31 219 ALA A C 1
ATOM 1716 O O . ALA A 1 219 ? 25.098 10.392 -9.663 1.00 80.31 219 ALA A O 1
ATOM 1717 N N . LEU A 1 220 ? 23.844 8.565 -10.017 1.00 78.00 220 LEU A N 1
ATOM 1718 C CA . LEU A 1 220 ? 22.939 9.176 -10.993 1.00 78.00 220 LEU A CA 1
ATOM 1719 C C . LEU A 1 220 ? 21.696 9.822 -10.363 1.00 78.00 220 LEU A C 1
ATOM 1721 O O . LEU A 1 220 ? 20.870 10.399 -11.069 1.00 78.00 220 LEU A O 1
ATOM 1725 N N . ARG A 1 221 ? 21.545 9.757 -9.035 1.00 77.62 221 ARG A N 1
ATOM 1726 C CA . ARG A 1 221 ? 20.321 10.158 -8.328 1.00 77.62 221 ARG A CA 1
ATOM 1727 C C . ARG A 1 221 ? 19.906 11.606 -8.584 1.00 77.62 221 ARG A C 1
ATOM 1729 O O . ARG A 1 221 ? 18.719 11.860 -8.747 1.00 77.62 221 ARG A O 1
ATOM 1736 N N . SER A 1 222 ? 20.856 12.538 -8.638 1.00 71.88 222 SER A N 1
ATOM 1737 C CA . SER A 1 222 ? 20.580 13.962 -8.886 1.00 71.88 222 SER A CA 1
ATOM 1738 C C . SER A 1 222 ? 20.188 14.283 -10.331 1.00 71.88 222 SER A C 1
ATOM 1740 O O . SER A 1 222 ? 19.790 15.410 -10.597 1.00 71.88 222 SER A O 1
ATOM 1742 N N . TYR A 1 223 ? 20.330 13.323 -11.246 1.00 73.62 223 TYR A N 1
ATOM 1743 C CA . TYR A 1 223 ? 20.009 13.451 -12.671 1.00 73.62 223 TYR A CA 1
ATOM 1744 C C . TYR A 1 223 ? 18.755 12.658 -13.054 1.00 73.62 223 TYR A C 1
ATOM 1746 O O . TYR A 1 223 ? 18.448 12.530 -14.237 1.00 73.62 223 TYR A O 1
ATOM 1754 N N . ARG A 1 224 ? 18.061 12.053 -12.080 1.00 73.00 224 ARG A N 1
ATOM 1755 C CA . ARG A 1 224 ? 16.850 11.273 -12.344 1.00 73.00 224 ARG A CA 1
ATOM 1756 C C . ARG A 1 224 ? 15.743 12.170 -12.876 1.00 73.00 224 ARG A C 1
ATOM 1758 O O . ARG A 1 224 ? 15.477 13.224 -12.307 1.00 73.00 224 ARG A O 1
ATOM 1765 N N . LEU A 1 225 ? 15.101 11.700 -13.936 1.00 66.00 225 LEU A N 1
ATOM 1766 C CA . LEU A 1 225 ? 13.844 12.250 -14.422 1.00 66.00 225 LEU A CA 1
ATOM 1767 C C . LEU A 1 225 ? 12.693 11.736 -13.548 1.00 66.00 225 LEU A C 1
ATOM 1769 O O . LEU A 1 225 ? 12.771 10.625 -13.009 1.00 66.00 225 LEU A O 1
ATOM 1773 N N . ASP A 1 226 ? 11.626 12.526 -13.434 1.00 51.22 226 ASP A N 1
ATOM 1774 C CA . ASP A 1 226 ? 10.391 12.098 -12.776 1.00 51.22 226 ASP A CA 1
ATOM 1775 C C . ASP A 1 226 ? 9.835 10.864 -13.511 1.00 51.22 226 ASP A C 1
ATOM 1777 O O . ASP A 1 226 ? 9.655 10.860 -14.732 1.00 51.22 226 ASP A O 1
ATOM 1781 N N . SER A 1 227 ? 9.652 9.757 -12.787 1.00 46.03 227 SER A N 1
ATOM 1782 C CA . SER A 1 227 ? 9.279 8.472 -13.385 1.00 46.03 227 SER A CA 1
ATOM 1783 C C . SER A 1 227 ? 7.761 8.363 -13.515 1.00 46.03 227 SER A C 1
ATOM 1785 O O . SER A 1 227 ? 7.046 8.271 -12.521 1.00 46.03 227 SER A O 1
ATOM 1787 N N . ILE A 1 228 ? 7.272 8.280 -14.755 1.00 39.66 228 ILE A N 1
ATOM 1788 C CA . ILE A 1 228 ? 5.843 8.098 -15.078 1.00 39.66 228 ILE A CA 1
ATOM 1789 C C . ILE A 1 228 ? 5.329 6.707 -14.661 1.00 39.66 228 ILE A C 1
ATOM 1791 O O . ILE A 1 228 ? 4.123 6.494 -14.564 1.00 39.66 228 ILE A O 1
ATOM 1795 N N . ALA A 1 229 ? 6.221 5.752 -14.385 1.00 40.38 229 ALA A N 1
ATOM 1796 C CA . ALA A 1 229 ? 5.840 4.363 -14.152 1.00 40.38 229 ALA A CA 1
ATOM 1797 C C . ALA A 1 229 ? 4.906 4.177 -12.945 1.00 40.38 229 ALA A C 1
ATOM 1799 O O . ALA A 1 229 ? 4.104 3.248 -12.960 1.00 40.38 229 ALA A O 1
ATOM 1800 N N . TRP A 1 230 ? 4.980 5.052 -11.927 1.00 39.72 230 TRP A N 1
ATOM 1801 C CA . TRP A 1 230 ? 4.214 4.885 -10.681 1.00 39.72 230 TRP A CA 1
ATOM 1802 C C . TRP A 1 230 ? 3.829 6.179 -9.943 1.00 39.72 230 TRP A C 1
ATOM 1804 O O . TRP A 1 230 ? 3.388 6.105 -8.795 1.00 39.72 230 TRP A O 1
ATOM 1814 N N . GLU A 1 231 ? 3.961 7.369 -10.538 1.00 33.75 231 GLU A N 1
ATOM 1815 C CA . GLU A 1 231 ? 3.379 8.562 -9.907 1.00 33.75 231 GLU A CA 1
ATOM 1816 C C . GLU A 1 231 ? 1.848 8.482 -9.901 1.00 33.75 231 GLU A C 1
ATOM 1818 O O . GLU A 1 231 ? 1.236 8.114 -10.903 1.00 33.75 231 GLU A O 1
ATOM 1823 N N . ASN A 1 232 ? 1.254 8.821 -8.746 1.00 36.16 232 ASN A N 1
ATOM 1824 C CA . ASN A 1 232 ? -0.182 8.873 -8.457 1.00 36.16 232 ASN A CA 1
ATOM 1825 C C . ASN A 1 232 ? -1.012 9.294 -9.678 1.00 36.16 232 ASN A C 1
ATOM 1827 O O . ASN A 1 232 ? -1.239 10.486 -9.909 1.00 36.16 232 ASN A O 1
ATOM 1831 N N . GLN A 1 233 ? -1.521 8.318 -10.430 1.00 35.62 233 GLN A N 1
ATOM 1832 C CA . GLN A 1 233 ? -2.496 8.595 -11.469 1.00 35.62 233 GLN A CA 1
ATOM 1833 C C . GLN A 1 233 ? -3.795 9.019 -10.783 1.00 35.62 233 GLN A C 1
ATOM 1835 O O . GLN A 1 233 ? -4.561 8.206 -10.282 1.00 35.62 233 GLN A O 1
ATOM 1840 N N . GLN A 1 234 ? -4.025 10.330 -10.727 1.00 32.62 234 GLN A N 1
ATOM 1841 C CA . GLN A 1 234 ? -5.265 10.934 -10.234 1.00 32.62 234 GLN A CA 1
ATOM 1842 C C . GLN A 1 234 ? -6.484 10.653 -11.135 1.00 32.62 234 GLN A C 1
ATOM 1844 O O . GLN A 1 234 ? -7.579 11.081 -10.787 1.00 32.62 234 GLN A O 1
ATOM 1849 N N . ASN A 1 235 ? -6.319 9.947 -12.261 1.00 30.83 235 ASN A N 1
ATOM 1850 C CA . ASN A 1 235 ? -7.393 9.634 -13.201 1.00 30.83 235 ASN A CA 1
ATOM 1851 C C . ASN A 1 235 ? -7.469 8.123 -13.459 1.00 30.83 235 ASN A C 1
ATOM 1853 O O . ASN A 1 235 ? -6.528 7.543 -13.994 1.00 30.83 235 ASN A O 1
ATOM 1857 N N . ASP A 1 236 ? -8.625 7.534 -13.150 1.00 35.53 236 ASP A N 1
ATOM 1858 C CA . ASP A 1 236 ? -8.982 6.106 -13.250 1.00 35.53 236 ASP A CA 1
ATOM 1859 C C . ASP A 1 236 ? -8.974 5.506 -14.683 1.00 35.53 236 ASP A C 1
ATOM 1861 O O . ASP A 1 236 ? -9.518 4.427 -14.904 1.00 35.53 236 ASP A O 1
ATOM 1865 N N . GLU A 1 237 ? -8.396 6.174 -15.689 1.00 33.25 237 GLU A N 1
ATOM 1866 C CA . GLU A 1 237 ? -8.590 5.810 -17.106 1.00 33.25 237 GLU A CA 1
ATOM 1867 C C . GLU A 1 237 ? -7.339 5.318 -17.852 1.00 33.25 237 GLU A C 1
ATOM 1869 O O . GLU A 1 237 ? -7.473 4.848 -18.983 1.00 33.25 237 GLU A O 1
ATOM 1874 N N . LYS A 1 238 ? -6.127 5.384 -17.278 1.00 33.28 238 LYS A N 1
ATOM 1875 C CA . LYS A 1 238 ? -4.911 4.920 -17.974 1.00 33.28 238 LYS A CA 1
ATOM 1876 C C . LYS A 1 238 ? -4.369 3.607 -17.386 1.00 33.28 238 LYS A C 1
ATOM 1878 O O . LYS A 1 238 ? -4.236 3.493 -16.170 1.00 33.28 238 LYS A O 1
ATOM 1883 N N . PRO A 1 239 ? -4.049 2.602 -18.225 1.00 37.06 239 PRO A N 1
ATOM 1884 C CA . PRO A 1 239 ? -3.475 1.347 -17.752 1.00 37.06 239 PRO A CA 1
ATOM 1885 C C . PRO A 1 239 ? -2.091 1.582 -17.133 1.00 37.06 239 PRO A C 1
ATOM 1887 O O . PRO A 1 239 ? -1.329 2.434 -17.592 1.00 37.06 239 PRO A O 1
ATOM 1890 N N . ILE A 1 240 ? -1.763 0.808 -16.095 1.00 40.44 240 ILE A N 1
ATOM 1891 C CA . ILE A 1 240 ? -0.413 0.748 -15.527 1.00 40.44 240 ILE A CA 1
ATOM 1892 C C . ILE A 1 240 ? 0.523 0.221 -16.617 1.00 40.44 240 ILE A C 1
ATOM 1894 O O . ILE A 1 240 ? 0.404 -0.931 -17.034 1.00 40.44 240 ILE A O 1
ATOM 1898 N N . VAL A 1 241 ? 1.456 1.056 -17.072 1.00 39.56 241 VAL A N 1
ATOM 1899 C CA . VAL A 1 241 ? 2.460 0.658 -18.060 1.00 39.56 241 VAL A CA 1
ATOM 1900 C C . VAL A 1 241 ? 3.730 0.257 -17.313 1.00 39.56 241 VAL A C 1
ATOM 1902 O O . VAL A 1 241 ? 4.453 1.102 -16.790 1.00 39.56 241 VAL A O 1
ATOM 1905 N N . LEU A 1 242 ? 4.003 -1.048 -17.249 1.00 46.91 242 LEU A N 1
ATOM 1906 C CA . LEU A 1 242 ? 5.161 -1.599 -16.533 1.00 46.91 242 LEU A CA 1
ATOM 1907 C C . LEU A 1 242 ? 6.503 -1.395 -17.266 1.00 46.91 242 LEU A C 1
ATOM 1909 O O . LEU A 1 242 ? 7.498 -1.969 -16.838 1.00 46.91 242 LEU A O 1
ATOM 1913 N N . SER A 1 243 ? 6.548 -0.645 -18.372 1.00 42.28 243 SER A N 1
ATOM 1914 C CA . SER A 1 243 ? 7.684 -0.617 -19.306 1.00 42.28 243 SER A CA 1
ATOM 1915 C C . SER A 1 243 ? 8.748 0.449 -19.035 1.00 42.28 243 SER A C 1
ATOM 1917 O O . SER A 1 243 ? 9.888 0.294 -19.472 1.00 42.28 243 SER A O 1
ATOM 1919 N N . ALA A 1 244 ? 8.444 1.503 -18.272 1.00 47.62 244 ALA A N 1
ATOM 1920 C CA . ALA A 1 244 ? 9.411 2.564 -17.995 1.00 47.62 244 ALA A CA 1
ATOM 1921 C C . ALA A 1 244 ? 10.160 2.315 -16.674 1.00 47.62 244 ALA A C 1
ATOM 1923 O O . ALA A 1 244 ? 9.589 2.380 -15.589 1.00 47.62 244 ALA A O 1
ATOM 1924 N N . GLY A 1 245 ? 11.462 2.034 -16.749 1.00 56.38 245 GLY A N 1
ATOM 1925 C CA . GLY A 1 245 ? 12.325 1.929 -15.569 1.00 56.38 245 GLY A CA 1
ATOM 1926 C C . GLY A 1 245 ? 12.891 3.274 -15.106 1.00 56.38 245 GLY A C 1
ATOM 1927 O O . GLY A 1 245 ? 12.283 4.329 -15.294 1.00 56.38 245 GLY A O 1
ATOM 1928 N N . TRP A 1 246 ? 14.058 3.258 -14.458 1.00 68.38 246 TRP A N 1
ATOM 1929 C CA . TRP A 1 246 ? 14.722 4.493 -14.021 1.00 68.38 246 TRP A CA 1
ATOM 1930 C C . TRP A 1 246 ? 15.377 5.189 -15.210 1.00 68.38 246 TRP A C 1
ATOM 1932 O O . TRP A 1 246 ? 16.137 4.564 -15.946 1.00 68.38 246 TRP A O 1
ATOM 1942 N N . GLN A 1 247 ? 15.091 6.480 -15.381 1.00 75.25 247 GLN A N 1
ATOM 1943 C CA . GLN A 1 247 ? 15.619 7.309 -16.462 1.00 75.25 247 GLN A CA 1
ATOM 1944 C C . GLN A 1 247 ? 16.416 8.481 -15.894 1.00 75.25 247 GLN A C 1
ATOM 1946 O O . GLN A 1 247 ? 16.091 9.008 -14.826 1.00 75.25 247 GLN A O 1
ATOM 1951 N N . CYS A 1 248 ? 17.445 8.899 -16.623 1.00 73.38 248 CYS A N 1
ATOM 1952 C CA . CYS A 1 248 ? 18.279 10.037 -16.267 1.00 73.38 248 CYS A CA 1
ATOM 1953 C C . CYS A 1 248 ? 18.429 11.009 -17.434 1.00 73.38 248 CYS A C 1
ATOM 1955 O O . CYS A 1 248 ? 18.622 10.595 -18.580 1.00 73.38 248 CYS A O 1
ATOM 1957 N N . ASP A 1 249 ? 18.419 12.302 -17.111 1.00 74.50 249 ASP A N 1
ATOM 1958 C CA . ASP A 1 249 ? 18.763 13.383 -18.033 1.00 74.50 249 ASP A CA 1
ATOM 1959 C C . ASP A 1 249 ? 20.286 13.503 -18.142 1.00 74.50 249 ASP A C 1
ATOM 1961 O O . ASP A 1 249 ? 20.935 14.375 -17.559 1.00 74.50 249 ASP A O 1
ATOM 1965 N N . MET A 1 250 ? 20.887 12.508 -18.790 1.00 76.12 250 MET A N 1
ATOM 1966 C CA . MET A 1 250 ? 22.327 12.422 -18.978 1.00 76.12 250 MET A CA 1
ATOM 1967 C C . MET A 1 250 ? 22.654 11.698 -20.283 1.00 76.12 250 MET A C 1
ATOM 1969 O O . MET A 1 250 ? 21.951 10.776 -20.699 1.00 76.12 250 MET A O 1
ATOM 1973 N N . THR A 1 251 ? 23.755 12.097 -20.918 1.00 75.75 251 THR A N 1
ATOM 1974 C CA . THR A 1 251 ? 24.273 11.467 -22.137 1.00 75.75 251 THR A CA 1
ATOM 1975 C C . THR A 1 251 ? 25.556 10.693 -21.850 1.00 75.75 251 THR A C 1
ATOM 1977 O O . THR A 1 251 ? 26.423 11.144 -21.106 1.00 75.75 251 THR A O 1
ATOM 1980 N N . LEU A 1 252 ? 25.703 9.519 -22.458 1.00 74.62 252 LEU A N 1
ATOM 1981 C CA . LEU A 1 252 ? 26.947 8.751 -22.458 1.00 74.62 252 LEU A CA 1
ATOM 1982 C C . LEU A 1 252 ? 27.798 9.012 -23.709 1.00 74.62 252 LEU A C 1
ATOM 1984 O O . LEU A 1 252 ? 28.721 8.247 -23.984 1.00 74.62 252 LEU A O 1
ATOM 1988 N N . TYR A 1 253 ? 27.518 10.082 -24.451 1.00 71.12 253 TYR A N 1
ATOM 1989 C CA . TYR A 1 253 ? 28.243 10.475 -25.660 1.00 71.12 253 TYR A CA 1
ATOM 1990 C C . TYR A 1 253 ? 28.882 11.860 -25.452 1.00 71.12 253 TYR A C 1
ATOM 1992 O O . TYR A 1 253 ? 28.169 12.818 -25.160 1.00 71.12 253 TYR A O 1
ATOM 2000 N N . GLU A 1 254 ? 30.217 11.959 -25.555 1.00 58.91 254 GLU A N 1
ATOM 2001 C CA . GLU A 1 254 ? 30.994 13.189 -25.273 1.00 58.91 254 GLU A CA 1
ATOM 2002 C C . GLU A 1 254 ? 30.775 14.293 -26.322 1.00 58.91 254 GLU A C 1
ATOM 2004 O O . GLU A 1 254 ? 30.739 15.471 -25.983 1.00 58.91 254 GLU A O 1
ATOM 2009 N N . SER A 1 255 ? 30.611 13.920 -27.593 1.00 57.91 255 SER A N 1
ATOM 2010 C CA . SER A 1 255 ? 30.431 14.848 -28.713 1.00 57.91 255 SER A CA 1
ATOM 2011 C C . SER A 1 255 ? 29.693 14.131 -29.838 1.00 57.91 255 SER A C 1
ATOM 2013 O O . SER A 1 255 ? 30.278 13.273 -30.495 1.00 57.91 255 SER A O 1
ATOM 2015 N N . ILE A 1 256 ? 28.419 14.465 -30.055 1.00 56.34 256 ILE A N 1
ATOM 2016 C CA . ILE A 1 256 ? 27.681 14.093 -31.271 1.00 56.34 256 ILE A CA 1
ATOM 2017 C C . ILE A 1 256 ? 27.818 15.293 -32.220 1.00 56.34 256 ILE A C 1
ATOM 2019 O O . ILE A 1 256 ? 27.019 16.222 -32.143 1.00 56.34 256 ILE A O 1
ATOM 2023 N N . SER A 1 257 ? 28.887 15.325 -33.017 1.00 54.97 257 SER A N 1
ATOM 2024 C CA . SER A 1 257 ? 29.188 16.386 -33.994 1.00 54.97 257 SER A CA 1
ATOM 2025 C C . SER A 1 257 ? 29.224 15.819 -35.417 1.00 54.97 257 SER A C 1
ATOM 2027 O O . SER A 1 257 ? 29.168 14.606 -35.590 1.00 54.97 257 SER A O 1
ATOM 2029 N N . ASP A 1 258 ? 29.375 16.676 -36.430 1.00 49.78 258 ASP A N 1
ATOM 2030 C CA . ASP A 1 258 ? 29.528 16.265 -37.840 1.00 49.78 258 ASP A CA 1
ATOM 2031 C C . ASP A 1 258 ? 30.767 15.379 -38.107 1.00 49.78 258 ASP A C 1
ATOM 2033 O O . ASP A 1 258 ? 30.868 14.766 -39.164 1.00 49.78 258 ASP A O 1
ATOM 2037 N N . ASP A 1 259 ? 31.694 15.285 -37.144 1.00 49.09 259 ASP A N 1
ATOM 2038 C CA . ASP A 1 259 ? 32.878 14.413 -37.188 1.00 49.09 259 ASP A CA 1
ATOM 2039 C C . ASP A 1 259 ? 32.619 13.017 -36.568 1.00 49.09 259 ASP A C 1
ATOM 2041 O O . ASP A 1 259 ? 33.563 12.272 -36.282 1.00 49.09 259 ASP A O 1
ATOM 2045 N N . PHE A 1 260 ? 31.359 12.669 -36.269 1.00 54.00 260 PHE A N 1
ATOM 2046 C CA . PHE A 1 260 ? 31.005 11.342 -35.759 1.00 54.00 260 PHE A CA 1
ATOM 2047 C C . PHE A 1 260 ? 31.141 10.306 -36.889 1.00 54.00 260 PHE A C 1
ATOM 2049 O O . PHE A 1 260 ? 30.577 10.537 -37.957 1.00 54.00 260 PHE A O 1
ATOM 2056 N N . PRO A 1 261 ? 31.843 9.170 -36.685 1.00 53.09 261 PRO A N 1
ATOM 2057 C CA . PRO A 1 261 ? 32.122 8.255 -37.786 1.00 53.09 261 PRO A CA 1
ATOM 2058 C C . PRO A 1 261 ? 30.841 7.684 -38.397 1.00 53.09 261 PRO A C 1
ATOM 2060 O O . PRO A 1 261 ? 29.868 7.420 -37.676 1.00 53.09 261 PRO A O 1
ATOM 2063 N N . ASP A 1 262 ? 30.839 7.491 -39.713 1.00 52.97 262 ASP A N 1
ATOM 2064 C CA . ASP A 1 262 ? 29.705 6.900 -40.424 1.00 52.97 262 ASP A CA 1
ATOM 2065 C C . ASP A 1 262 ? 29.649 5.367 -40.252 1.00 52.97 262 ASP A C 1
ATOM 2067 O O . ASP A 1 262 ? 30.545 4.736 -39.685 1.00 52.97 262 ASP A O 1
ATOM 2071 N N . ALA A 1 263 ? 28.564 4.732 -40.708 1.00 50.50 263 ALA A N 1
ATOM 2072 C CA . ALA A 1 263 ? 28.379 3.287 -40.548 1.00 50.50 263 ALA A CA 1
ATOM 2073 C C . ALA A 1 263 ? 29.513 2.448 -41.175 1.00 50.50 263 ALA A C 1
ATOM 2075 O O . ALA A 1 263 ? 29.821 1.373 -40.662 1.00 50.50 263 ALA A O 1
ATOM 2076 N N . PHE A 1 264 ? 30.150 2.927 -42.246 1.00 52.34 264 PHE A N 1
ATOM 2077 C CA . PHE A 1 264 ? 31.239 2.230 -42.925 1.00 52.34 264 PHE A CA 1
ATOM 2078 C C . PHE A 1 264 ? 32.558 2.368 -42.154 1.00 52.34 264 PHE A C 1
ATOM 2080 O O . PHE A 1 264 ? 33.257 1.374 -41.947 1.00 52.34 264 PHE A O 1
ATOM 2087 N N . GLU A 1 265 ? 32.863 3.566 -41.653 1.00 57.22 265 GLU A N 1
ATOM 2088 C CA . GLU A 1 265 ? 33.994 3.809 -40.752 1.00 57.22 265 GLU A CA 1
ATOM 2089 C C . GLU A 1 265 ? 33.866 2.985 -39.457 1.00 57.22 265 GLU A C 1
ATOM 2091 O O . GLU A 1 265 ? 34.855 2.447 -38.953 1.00 57.22 265 GLU A O 1
ATOM 2096 N N . TRP A 1 266 ? 32.640 2.794 -38.955 1.00 57.94 266 TRP A N 1
ATOM 2097 C CA . TRP A 1 266 ? 32.361 1.934 -37.800 1.00 57.94 266 TRP A CA 1
ATOM 2098 C C . TRP A 1 266 ? 32.500 0.439 -38.083 1.00 57.94 266 TRP A C 1
ATOM 2100 O O . TRP A 1 266 ? 33.062 -0.278 -37.255 1.00 57.94 266 TRP A O 1
ATOM 2110 N N . MET A 1 267 ? 32.037 -0.044 -39.237 1.00 51.22 267 MET A N 1
ATOM 2111 C CA . MET A 1 267 ? 32.232 -1.445 -39.625 1.00 51.22 267 MET A CA 1
ATOM 2112 C C . MET A 1 267 ? 33.722 -1.780 -39.762 1.00 51.22 267 MET A C 1
ATOM 2114 O O . MET A 1 267 ? 34.149 -2.836 -39.302 1.00 51.22 267 MET A O 1
ATOM 2118 N N . GLN A 1 268 ? 34.538 -0.853 -40.279 1.00 52.41 268 GLN A N 1
ATOM 2119 C CA . GLN A 1 268 ? 35.998 -1.004 -40.296 1.00 52.41 268 GLN A CA 1
ATOM 2120 C C . GLN A 1 268 ? 36.599 -1.028 -38.883 1.00 52.41 268 GLN A C 1
ATOM 2122 O O . GLN A 1 268 ? 37.448 -1.868 -38.593 1.00 52.41 268 GLN A O 1
ATOM 2127 N N . LEU A 1 269 ? 36.121 -0.176 -37.968 1.00 50.78 269 LEU A N 1
ATOM 2128 C CA . LEU A 1 269 ? 36.525 -0.197 -36.555 1.00 50.78 269 LEU A CA 1
ATOM 2129 C C . LEU A 1 269 ? 36.198 -1.532 -35.852 1.00 50.78 269 LEU A C 1
ATOM 2131 O O . LEU A 1 269 ? 36.948 -1.955 -34.969 1.00 50.78 269 LEU A O 1
ATOM 2135 N N . GLU A 1 270 ? 35.100 -2.191 -36.232 1.00 46.84 270 GLU A N 1
ATOM 2136 C CA . GLU A 1 270 ? 34.665 -3.491 -35.699 1.00 46.84 270 GLU A CA 1
ATOM 2137 C C . GLU A 1 270 ? 35.465 -4.672 -36.300 1.00 46.84 270 GLU A C 1
ATOM 2139 O O . GLU A 1 270 ? 35.841 -5.603 -35.578 1.00 46.84 270 GLU A O 1
ATOM 2144 N N . GLU A 1 271 ? 35.797 -4.613 -37.596 1.00 47.44 271 GLU A N 1
ATOM 2145 C CA . GLU A 1 271 ? 36.594 -5.621 -38.319 1.00 47.44 271 GLU A CA 1
ATOM 2146 C C . GLU A 1 271 ? 38.094 -5.572 -37.942 1.00 47.44 271 GLU A C 1
ATOM 2148 O O . GLU A 1 271 ? 38.768 -6.603 -37.819 1.00 47.44 271 GLU A O 1
ATOM 2153 N N . GLU A 1 272 ? 38.636 -4.377 -37.680 1.00 45.50 272 GLU A N 1
ATOM 2154 C CA . GLU A 1 272 ? 40.068 -4.109 -37.494 1.00 45.50 272 GLU A CA 1
ATOM 2155 C C . GLU A 1 272 ? 40.595 -4.329 -36.062 1.00 45.50 272 GLU A C 1
ATOM 2157 O O . GLU A 1 272 ? 41.426 -3.586 -35.528 1.00 45.50 272 GLU A O 1
ATOM 2162 N N . ASN A 1 273 ? 40.272 -5.481 -35.474 1.00 53.00 273 ASN A N 1
ATOM 2163 C CA . ASN A 1 273 ? 41.010 -6.029 -34.325 1.00 53.00 273 ASN A CA 1
ATOM 2164 C C . ASN A 1 273 ? 42.479 -6.418 -34.651 1.00 53.00 273 ASN A C 1
ATOM 2166 O O . ASN A 1 273 ? 43.182 -7.008 -33.823 1.00 53.00 273 ASN A O 1
ATOM 2170 N N . SER A 1 274 ? 43.011 -6.088 -35.834 1.00 45.94 274 SER A N 1
ATOM 2171 C CA . SER A 1 274 ? 44.371 -6.445 -36.249 1.00 45.94 274 SER A CA 1
ATOM 2172 C C . SER A 1 274 ? 45.366 -5.278 -36.175 1.00 45.94 274 SER A C 1
ATOM 2174 O O . SER A 1 274 ? 45.813 -4.795 -37.205 1.00 45.94 274 SER A O 1
ATOM 2176 N N . LYS A 1 275 ? 45.779 -4.872 -34.963 1.00 42.41 275 LYS A N 1
ATOM 2177 C CA . LYS A 1 275 ? 47.053 -4.192 -34.567 1.00 42.41 275 LYS A CA 1
ATOM 2178 C C . LYS A 1 275 ? 47.589 -2.960 -35.345 1.00 42.41 275 LYS A C 1
ATOM 2180 O O . LYS A 1 275 ? 48.552 -2.355 -34.874 1.00 42.41 275 LYS A O 1
ATOM 2185 N N . LYS A 1 276 ? 47.042 -2.579 -36.498 1.00 40.16 276 LYS A N 1
ATOM 2186 C CA . LYS A 1 276 ? 47.564 -1.548 -37.407 1.00 40.16 276 LYS A CA 1
ATOM 2187 C C . LYS A 1 276 ? 46.886 -0.199 -37.158 1.00 40.16 276 LYS A C 1
ATOM 2189 O O . LYS A 1 276 ? 47.579 0.801 -36.999 1.00 40.16 276 LYS A O 1
ATOM 2194 N N . PHE A 1 277 ? 45.575 -0.217 -36.945 1.00 39.72 277 PHE A N 1
ATOM 2195 C CA . PHE A 1 277 ? 44.754 0.965 -36.695 1.00 39.72 277 PHE A CA 1
ATOM 2196 C C . PHE A 1 277 ? 45.090 1.689 -35.374 1.00 39.72 277 PHE A C 1
ATOM 2198 O O . PHE A 1 277 ? 45.211 2.909 -35.354 1.00 39.72 277 PHE A O 1
ATOM 2205 N N . GLN A 1 278 ? 45.407 0.961 -34.288 1.00 41.94 278 GLN A N 1
ATOM 2206 C CA . GLN A 1 278 ? 45.895 1.574 -33.033 1.00 41.94 278 GLN A CA 1
ATOM 2207 C C . GLN A 1 278 ? 47.186 2.397 -33.210 1.00 41.94 278 GLN A C 1
ATOM 2209 O O . GLN A 1 278 ? 47.393 3.361 -32.484 1.00 41.94 278 GLN A O 1
ATOM 2214 N N . ARG A 1 279 ? 48.060 2.039 -34.165 1.00 42.97 279 ARG A N 1
ATOM 2215 C CA . ARG A 1 279 ? 49.314 2.771 -34.434 1.00 42.97 279 ARG A CA 1
ATOM 2216 C C . ARG A 1 279 ? 49.141 3.938 -35.406 1.00 42.97 279 ARG A C 1
ATOM 2218 O O . ARG A 1 279 ? 49.960 4.857 -35.394 1.00 42.97 279 ARG A O 1
ATOM 2225 N N . GLU A 1 280 ? 48.122 3.887 -36.259 1.00 42.31 280 GLU A N 1
ATOM 2226 C CA . GLU A 1 280 ? 47.839 4.924 -37.256 1.00 42.31 280 GLU A CA 1
ATOM 2227 C C . GLU A 1 280 ? 46.918 6.020 -36.676 1.00 42.31 280 GLU A C 1
ATOM 2229 O O . GLU A 1 280 ? 47.190 7.197 -36.905 1.00 42.31 280 GLU A O 1
ATOM 2234 N N . ASN A 1 281 ? 45.961 5.694 -35.794 1.00 39.91 281 ASN A N 1
ATOM 2235 C CA . ASN A 1 281 ? 45.071 6.687 -35.166 1.00 39.91 281 ASN A CA 1
ATOM 2236 C C . ASN A 1 281 ? 45.715 7.571 -34.089 1.00 39.91 281 ASN A C 1
ATOM 2238 O O . ASN A 1 281 ? 45.305 8.718 -33.933 1.00 39.91 281 ASN A O 1
ATOM 2242 N N . GLU A 1 282 ? 46.774 7.116 -33.412 1.00 42.53 282 GLU A N 1
ATOM 2243 C CA . GLU A 1 282 ? 47.596 8.009 -32.574 1.00 42.53 282 GLU A CA 1
ATOM 2244 C C . GLU A 1 282 ? 48.325 9.085 -33.407 1.00 42.53 282 GLU A C 1
ATOM 2246 O O . GLU A 1 282 ? 48.728 10.111 -32.862 1.00 42.53 282 GLU A O 1
ATOM 2251 N N . ASN A 1 283 ? 48.464 8.887 -34.727 1.00 38.66 283 ASN A N 1
ATOM 2252 C CA . ASN A 1 283 ? 49.145 9.809 -35.641 1.00 38.66 283 ASN A CA 1
ATOM 2253 C C . ASN A 1 283 ? 48.211 10.538 -36.632 1.00 38.66 283 ASN A C 1
ATOM 2255 O O . ASN A 1 283 ? 48.661 11.498 -37.257 1.00 38.66 283 ASN A O 1
ATOM 2259 N N . ALA A 1 284 ? 46.947 10.118 -36.787 1.00 37.56 284 ALA A N 1
ATOM 2260 C CA . ALA A 1 284 ? 46.034 10.619 -37.827 1.00 37.56 284 ALA A CA 1
ATOM 2261 C C . ALA A 1 284 ? 44.898 11.541 -37.337 1.00 37.56 284 ALA A C 1
ATOM 2263 O O . ALA A 1 284 ? 44.213 12.132 -38.164 1.00 37.56 284 ALA A O 1
ATOM 2264 N N . GLY A 1 285 ? 44.689 11.709 -36.026 1.00 39.16 285 GLY A N 1
ATOM 2265 C CA . GLY A 1 285 ? 43.702 12.671 -35.510 1.00 39.16 285 GLY A CA 1
ATOM 2266 C C . GLY A 1 285 ? 42.225 12.294 -35.714 1.00 39.16 285 GLY A C 1
ATOM 2267 O O . GLY A 1 285 ? 41.365 13.141 -35.493 1.00 39.16 285 GLY A O 1
ATOM 2268 N N . VAL A 1 286 ? 41.914 11.045 -36.081 1.00 39.59 286 VAL A N 1
ATOM 2269 C CA . VAL A 1 286 ? 40.535 10.522 -36.092 1.00 39.59 286 VAL A CA 1
ATOM 2270 C C . VAL A 1 286 ? 40.113 10.208 -34.652 1.00 39.59 286 VAL A C 1
ATOM 2272 O O . VAL A 1 286 ? 40.806 9.506 -33.908 1.00 39.59 286 VAL A O 1
ATOM 2275 N N . ASN A 1 287 ? 39.010 10.810 -34.213 1.00 45.38 287 ASN A N 1
ATOM 2276 C CA . ASN A 1 287 ? 38.796 11.151 -32.811 1.00 45.38 287 ASN A CA 1
ATOM 2277 C C . ASN A 1 287 ? 38.006 10.065 -32.051 1.00 45.38 287 ASN A C 1
ATOM 2279 O O . ASN A 1 287 ? 36.804 10.178 -31.831 1.00 45.38 287 ASN A O 1
ATOM 2283 N N . ALA A 1 288 ? 38.698 9.034 -31.553 1.00 42.50 288 ALA A N 1
ATOM 2284 C CA . ALA A 1 288 ? 38.144 8.021 -30.634 1.00 42.50 288 ALA A CA 1
ATOM 2285 C C . ALA A 1 288 ? 37.666 8.585 -29.264 1.00 42.50 288 ALA A C 1
ATOM 2287 O O . ALA A 1 288 ? 37.340 7.825 -28.351 1.00 42.50 288 ALA A O 1
ATOM 2288 N N . THR A 1 289 ? 37.650 9.912 -29.086 1.00 43.81 289 THR A N 1
ATOM 2289 C CA . THR A 1 289 ? 37.123 10.607 -27.900 1.00 43.81 289 THR A CA 1
ATOM 2290 C C . THR A 1 289 ? 35.597 10.695 -27.900 1.00 43.81 289 THR A C 1
ATOM 2292 O O . THR A 1 289 ? 35.008 10.607 -26.834 1.00 43.81 289 THR A O 1
ATOM 2295 N N . CYS A 1 290 ? 34.928 10.704 -29.062 1.00 47.38 290 CYS A N 1
ATOM 2296 C CA . CYS A 1 290 ? 33.456 10.712 -29.147 1.00 47.38 290 CYS A CA 1
ATOM 2297 C C . CYS A 1 290 ? 32.783 9.531 -28.407 1.00 47.38 290 CYS A C 1
ATOM 2299 O O . CYS A 1 290 ? 31.635 9.624 -27.971 1.00 47.38 290 CYS A O 1
ATOM 2301 N N . LEU A 1 291 ? 33.536 8.443 -28.194 1.00 47.53 291 LEU A N 1
ATOM 2302 C CA . LEU A 1 291 ? 33.167 7.261 -27.420 1.00 47.53 291 LEU A CA 1
ATOM 2303 C C . LEU A 1 291 ? 33.567 7.327 -25.943 1.00 47.53 291 LEU A C 1
ATOM 2305 O O . LEU A 1 291 ? 33.623 6.287 -25.292 1.00 47.53 291 LEU A O 1
ATOM 2309 N N . ARG A 1 292 ? 33.827 8.482 -25.336 1.00 55.94 292 ARG A N 1
ATOM 2310 C CA . ARG A 1 292 ? 33.918 8.597 -23.867 1.00 55.94 292 ARG A CA 1
ATOM 2311 C C . ARG A 1 292 ? 32.571 9.033 -23.293 1.00 55.94 292 ARG A C 1
ATOM 2313 O O . ARG A 1 292 ? 31.781 9.632 -24.024 1.00 55.94 292 ARG A O 1
ATOM 2320 N N . PRO A 1 293 ? 32.243 8.668 -22.041 1.00 61.59 293 PRO A N 1
ATOM 2321 C CA . PRO A 1 293 ? 31.127 9.311 -21.362 1.00 61.59 293 PRO A CA 1
ATOM 2322 C C . PRO A 1 293 ? 31.396 10.818 -21.362 1.00 61.59 293 PRO A C 1
ATOM 2324 O O . PRO A 1 293 ? 32.562 11.216 -21.275 1.00 61.59 293 PRO A O 1
ATOM 2327 N N . CYS A 1 294 ? 30.357 11.651 -21.447 1.00 65.44 294 CYS A N 1
ATOM 2328 C CA . CYS A 1 294 ? 30.572 13.088 -21.311 1.00 65.44 294 CYS A CA 1
ATOM 2329 C C . CYS A 1 294 ? 31.234 13.405 -19.959 1.00 65.44 294 CYS A C 1
ATOM 2331 O O . CYS A 1 294 ? 31.182 12.607 -19.012 1.00 65.44 294 CYS A O 1
ATOM 2333 N N . ALA A 1 295 ? 31.873 14.570 -19.861 1.00 69.06 295 ALA A N 1
ATOM 2334 C CA . ALA A 1 295 ? 32.594 14.970 -18.656 1.00 69.06 295 ALA A CA 1
ATOM 2335 C C . ALA A 1 295 ? 31.690 14.941 -17.411 1.00 69.06 295 ALA A C 1
ATOM 2337 O O . ALA A 1 295 ? 32.134 14.558 -16.328 1.00 69.06 295 ALA A O 1
ATOM 2338 N N . GLU A 1 296 ? 30.414 15.286 -17.573 1.00 71.06 296 GLU A N 1
ATOM 2339 C CA . GLU A 1 296 ? 29.388 15.242 -16.537 1.00 71.06 296 GLU A CA 1
ATOM 2340 C C . GLU A 1 296 ? 29.113 13.806 -16.072 1.00 71.06 296 GLU A C 1
ATOM 2342 O O . GLU A 1 296 ? 29.159 13.542 -14.869 1.00 71.06 296 GLU A O 1
ATOM 2347 N N . ALA A 1 297 ? 28.913 12.864 -17.000 1.00 71.56 297 ALA A N 1
ATOM 2348 C CA . ALA A 1 297 ? 28.691 11.453 -16.683 1.00 71.56 297 ALA A CA 1
ATOM 2349 C C . ALA A 1 297 ? 29.917 10.816 -16.022 1.00 71.56 297 ALA A C 1
ATOM 2351 O O . ALA A 1 297 ? 29.800 10.091 -15.032 1.00 71.56 297 ALA A O 1
ATOM 2352 N N . GLN A 1 298 ? 31.111 11.130 -16.527 1.00 74.00 298 GLN A N 1
ATOM 2353 C CA . GLN A 1 298 ? 32.361 10.656 -15.947 1.00 74.00 298 GLN A CA 1
ATOM 2354 C C . GLN A 1 298 ? 32.551 11.199 -14.523 1.00 74.00 298 GLN A C 1
ATOM 2356 O O . GLN A 1 298 ? 32.887 10.438 -13.618 1.00 74.00 298 GLN A O 1
ATOM 2361 N N . LYS A 1 299 ? 32.260 12.487 -14.299 1.00 76.62 299 LYS A N 1
ATOM 2362 C CA . LYS A 1 299 ? 32.334 13.130 -12.982 1.00 76.62 299 LYS A CA 1
ATOM 2363 C C . LYS A 1 299 ? 31.327 12.547 -11.991 1.00 76.62 299 LYS A C 1
ATOM 2365 O O . LYS A 1 299 ? 31.690 12.339 -10.835 1.00 76.62 299 LYS A O 1
ATOM 2370 N N . ALA A 1 300 ? 30.092 12.288 -12.424 1.00 72.44 300 ALA A N 1
ATOM 2371 C CA . ALA A 1 300 ? 29.073 11.659 -11.586 1.00 72.44 300 ALA A CA 1
ATOM 2372 C C . ALA A 1 300 ? 29.525 10.263 -11.125 1.00 72.44 300 ALA A C 1
ATOM 2374 O O . ALA A 1 300 ? 29.416 9.923 -9.949 1.00 72.44 300 ALA A O 1
ATOM 2375 N N . LEU A 1 301 ? 30.116 9.479 -12.030 1.00 75.38 301 LEU A N 1
ATOM 2376 C CA . LEU A 1 301 ? 30.517 8.096 -11.763 1.00 75.38 301 LEU A CA 1
ATOM 2377 C C . LEU A 1 301 ? 31.889 7.966 -11.078 1.00 75.38 301 LEU A C 1
ATOM 2379 O O . LEU A 1 301 ? 32.134 6.972 -10.396 1.00 75.38 301 LEU A O 1
ATOM 2383 N N . ASP A 1 302 ? 32.763 8.973 -11.168 1.00 73.94 302 ASP A N 1
ATOM 2384 C CA . ASP A 1 302 ? 34.044 9.021 -10.443 1.00 73.94 302 ASP A CA 1
ATOM 2385 C C . ASP A 1 302 ? 33.887 9.157 -8.915 1.00 73.94 302 ASP A C 1
ATOM 2387 O O . ASP A 1 302 ? 34.851 8.918 -8.178 1.00 73.94 302 ASP A O 1
ATOM 2391 N N . TYR A 1 303 ? 32.674 9.464 -8.430 1.00 68.12 303 TYR A N 1
ATOM 2392 C CA . TYR A 1 303 ? 32.291 9.337 -7.017 1.00 68.12 303 TYR A CA 1
ATOM 2393 C C . TYR A 1 303 ? 32.475 7.899 -6.489 1.00 68.12 303 TYR A C 1
ATOM 2395 O O . TYR A 1 303 ? 32.700 7.685 -5.298 1.00 68.12 303 TYR A O 1
ATOM 2403 N N . ILE A 1 304 ? 32.443 6.901 -7.377 1.00 70.94 304 ILE A N 1
ATOM 2404 C CA . ILE A 1 304 ? 32.660 5.493 -7.049 1.00 70.94 304 ILE A CA 1
ATOM 2405 C C . ILE A 1 304 ? 34.179 5.213 -7.027 1.00 70.94 304 ILE A C 1
ATOM 2407 O O . ILE A 1 304 ? 34.830 5.068 -8.064 1.00 70.94 304 ILE A O 1
ATOM 2411 N N . HIS A 1 305 ? 34.777 5.180 -5.830 1.00 62.47 305 HIS A N 1
ATOM 2412 C CA . HIS A 1 305 ? 36.226 5.011 -5.624 1.00 62.47 305 HIS A CA 1
ATOM 2413 C C . HIS A 1 305 ? 36.676 3.537 -5.469 1.00 62.47 305 HIS A C 1
ATOM 2415 O O . HIS A 1 305 ? 35.920 2.692 -4.999 1.00 62.47 305 HIS A O 1
ATOM 2421 N N . GLY A 1 306 ? 37.951 3.241 -5.780 1.00 58.88 306 GLY A N 1
ATOM 2422 C CA . GLY A 1 306 ? 38.606 1.937 -5.534 1.00 58.88 306 GLY A CA 1
ATOM 2423 C C . GLY A 1 306 ? 38.707 1.010 -6.758 1.00 58.88 306 GLY A C 1
ATOM 2424 O O . GLY A 1 306 ? 38.626 1.469 -7.895 1.00 58.88 306 GLY A O 1
ATOM 2425 N N . SER A 1 307 ? 38.896 -0.300 -6.532 1.00 53.00 307 SER A N 1
ATOM 2426 C CA . SER A 1 307 ? 38.884 -1.366 -7.565 1.00 53.00 307 SER A CA 1
ATOM 2427 C C . SER A 1 307 ? 37.518 -1.525 -8.257 1.00 53.00 307 SER A C 1
ATOM 2429 O O . SER A 1 307 ? 37.405 -2.202 -9.274 1.00 53.00 307 SER A O 1
ATOM 2431 N N . SER A 1 308 ? 36.494 -0.888 -7.691 1.00 61.66 308 SER A N 1
ATOM 2432 C CA . SER A 1 308 ? 35.070 -0.992 -8.000 1.00 61.66 308 SER A CA 1
ATOM 2433 C C . SER A 1 308 ? 34.593 0.113 -8.951 1.00 61.66 308 SER A C 1
ATOM 2435 O O . SER A 1 308 ? 33.502 0.644 -8.776 1.00 61.66 308 SER A O 1
ATOM 2437 N N . LYS A 1 309 ? 35.398 0.528 -9.938 1.00 68.88 309 LYS A N 1
ATOM 2438 C CA . LYS A 1 309 ? 34.924 1.508 -10.930 1.00 68.88 309 LYS A CA 1
ATOM 2439 C C . LYS A 1 309 ? 33.919 0.858 -11.892 1.00 68.88 309 LYS A C 1
ATOM 2441 O O . LYS A 1 309 ? 34.178 -0.262 -12.343 1.00 68.88 309 LYS A O 1
ATOM 2446 N N . PRO A 1 310 ? 32.808 1.537 -12.239 1.00 73.81 310 PRO A N 1
ATOM 2447 C CA . PRO A 1 310 ? 31.904 1.050 -13.273 1.00 73.81 310 PRO A CA 1
ATOM 2448 C C . PRO A 1 310 ? 32.653 0.907 -14.601 1.00 73.81 310 PRO A C 1
ATOM 2450 O O . PRO A 1 310 ? 33.492 1.742 -14.954 1.00 73.81 310 PRO A O 1
ATOM 2453 N N . GLN A 1 311 ? 32.368 -0.174 -15.324 1.00 76.25 311 GLN A N 1
ATOM 2454 C CA . GLN A 1 311 ? 32.956 -0.424 -16.638 1.00 76.25 311 GLN A CA 1
ATOM 2455 C C . GLN A 1 311 ? 31.988 0.034 -17.718 1.00 76.25 311 GLN A C 1
ATOM 2457 O O . GLN A 1 311 ? 30.811 -0.314 -17.683 1.00 76.25 311 GLN A O 1
ATOM 2462 N N . PHE A 1 312 ? 32.493 0.774 -18.698 1.00 77.56 312 PHE A N 1
ATOM 2463 C CA . PHE A 1 312 ? 31.716 1.117 -19.879 1.00 77.56 312 PHE A CA 1
ATOM 2464 C C . PHE A 1 312 ? 31.996 0.104 -20.974 1.00 77.56 312 PHE A C 1
ATOM 2466 O O . PHE A 1 312 ? 33.161 -0.146 -21.293 1.00 77.56 312 PHE A O 1
ATOM 2473 N N . VAL A 1 313 ? 30.933 -0.448 -21.549 1.00 77.88 313 VAL A N 1
ATOM 2474 C CA . VAL A 1 313 ? 31.034 -1.318 -22.721 1.00 77.88 313 VAL A CA 1
ATOM 2475 C C . VAL A 1 313 ? 30.108 -0.835 -23.822 1.00 77.88 313 VAL A C 1
ATOM 2477 O O . VAL A 1 313 ? 29.055 -0.252 -23.551 1.00 77.88 313 VAL A O 1
ATOM 2480 N N . THR A 1 314 ? 30.516 -1.082 -25.059 1.00 80.06 314 THR A N 1
ATOM 2481 C CA . THR A 1 314 ? 29.786 -0.677 -26.259 1.00 80.06 314 THR A CA 1
ATOM 2482 C C . THR A 1 314 ? 29.373 -1.910 -27.056 1.00 80.06 314 THR A C 1
ATOM 2484 O O . THR A 1 314 ? 30.181 -2.824 -27.225 1.00 80.06 314 THR A O 1
ATOM 2487 N N . ALA A 1 315 ? 28.138 -1.935 -27.558 1.00 84.75 315 ALA A N 1
ATOM 2488 C CA . ALA A 1 315 ? 27.712 -2.881 -28.589 1.00 84.75 315 ALA A CA 1
ATOM 2489 C C . ALA A 1 315 ? 27.407 -2.130 -29.886 1.00 84.75 315 ALA A C 1
ATOM 2491 O O . ALA A 1 315 ? 26.809 -1.053 -29.856 1.00 84.75 315 ALA A O 1
ATOM 2492 N N . ILE A 1 316 ? 27.800 -2.719 -31.011 1.00 83.00 316 ILE A N 1
ATOM 2493 C CA . ILE A 1 316 ? 27.445 -2.250 -32.348 1.00 83.00 316 ILE A CA 1
ATOM 2494 C C . ILE A 1 316 ? 26.493 -3.291 -32.915 1.00 83.00 316 ILE A C 1
ATOM 2496 O O . ILE A 1 316 ? 26.881 -4.425 -33.180 1.00 83.00 316 ILE A O 1
ATOM 2500 N N . GLN A 1 317 ? 25.225 -2.916 -33.006 1.00 90.25 317 GLN A N 1
ATOM 2501 C CA . GLN A 1 317 ? 24.158 -3.782 -33.465 1.00 90.25 317 GLN A CA 1
ATOM 2502 C C . GLN A 1 317 ? 23.899 -3.533 -34.944 1.00 90.25 317 GLN A C 1
ATOM 2504 O O . GLN A 1 317 ? 23.565 -2.413 -35.320 1.00 90.25 317 GLN A O 1
ATOM 2509 N N . GLN A 1 318 ? 24.042 -4.573 -35.755 1.00 89.38 318 GLN A N 1
ATOM 2510 C CA . GLN A 1 318 ? 23.793 -4.566 -37.190 1.00 89.38 318 GLN A CA 1
ATOM 2511 C C . GLN A 1 318 ? 22.455 -5.245 -37.503 1.00 89.38 318 GLN A C 1
ATOM 2513 O O . GLN A 1 318 ? 21.827 -5.862 -36.639 1.00 89.38 318 GLN A O 1
ATOM 2518 N N . THR A 1 319 ? 22.004 -5.113 -38.746 1.00 93.19 319 THR A N 1
ATOM 2519 C CA . THR A 1 319 ? 20.808 -5.799 -39.250 1.00 93.19 319 THR A CA 1
ATOM 2520 C C . THR A 1 319 ? 20.924 -7.312 -39.054 1.00 93.19 319 THR A C 1
ATOM 2522 O O . THR A 1 319 ? 21.947 -7.901 -39.387 1.00 93.19 319 THR A O 1
ATOM 2525 N N . GLY A 1 320 ? 19.884 -7.936 -38.498 1.00 93.88 320 GLY A N 1
ATOM 2526 C CA . GLY A 1 320 ? 19.860 -9.367 -38.185 1.00 93.88 320 GLY A CA 1
ATOM 2527 C C . GLY A 1 320 ? 20.497 -9.748 -36.846 1.00 93.88 320 GLY A C 1
ATOM 2528 O O . GLY A 1 320 ? 20.499 -10.926 -36.493 1.00 93.88 320 GLY A O 1
ATOM 2529 N N . ASP A 1 321 ? 20.994 -8.785 -36.069 1.00 95.44 321 ASP A N 1
ATOM 2530 C CA . ASP A 1 321 ? 21.531 -9.045 -34.734 1.00 95.44 321 ASP A CA 1
ATOM 2531 C C . ASP A 1 321 ? 20.454 -8.971 -33.647 1.00 95.44 321 ASP A C 1
ATOM 2533 O O . ASP A 1 321 ? 19.649 -8.032 -33.596 1.00 95.44 321 ASP A O 1
ATOM 2537 N N . LEU A 1 322 ? 20.531 -9.897 -32.691 1.00 97.25 322 LEU A N 1
ATOM 2538 C CA . LEU A 1 322 ? 19.776 -9.864 -31.442 1.00 97.25 322 LEU A CA 1
ATOM 2539 C C . LEU A 1 322 ? 20.692 -9.444 -30.288 1.00 97.25 322 LEU A C 1
ATOM 2541 O O . LEU A 1 322 ? 21.640 -10.146 -29.941 1.00 97.25 322 LEU A O 1
ATOM 2545 N N . LEU A 1 323 ? 20.396 -8.312 -29.661 1.00 95.94 323 LEU A N 1
ATOM 2546 C CA . LEU A 1 323 ? 21.083 -7.853 -28.460 1.00 95.94 323 LEU A CA 1
ATOM 2547 C C . LEU A 1 323 ? 20.315 -8.299 -27.213 1.00 95.94 323 LEU A C 1
ATOM 2549 O O . LEU A 1 323 ? 19.133 -7.988 -27.072 1.00 95.94 323 LEU A O 1
ATOM 2553 N N . LEU A 1 324 ? 21.008 -8.987 -26.307 1.00 93.75 324 LEU A N 1
ATOM 2554 C CA . LEU A 1 324 ? 20.517 -9.366 -24.985 1.00 93.75 324 LEU A CA 1
ATOM 2555 C C . LEU A 1 324 ? 21.054 -8.380 -23.946 1.00 93.75 324 LEU A C 1
ATOM 2557 O O . LEU A 1 324 ? 22.268 -8.169 -23.844 1.00 93.75 324 LEU A O 1
ATOM 2561 N N . ILE A 1 325 ? 20.149 -7.778 -23.179 1.00 91.19 325 ILE A N 1
ATOM 2562 C CA . ILE A 1 325 ? 20.433 -6.739 -22.191 1.00 91.19 325 ILE A CA 1
ATOM 2563 C C . ILE A 1 325 ? 20.063 -7.297 -20.818 1.00 91.19 325 ILE A C 1
ATOM 2565 O O . ILE A 1 325 ? 18.884 -7.333 -20.471 1.00 91.19 325 ILE A O 1
ATOM 2569 N N . PRO A 1 326 ? 21.033 -7.757 -20.018 1.00 85.00 326 PRO A N 1
ATOM 2570 C CA . PRO A 1 326 ? 20.714 -8.335 -18.727 1.00 85.00 326 PRO A CA 1
ATOM 2571 C C . PRO A 1 326 ? 20.230 -7.264 -17.754 1.00 85.00 326 PRO A C 1
ATOM 2573 O O . PRO A 1 326 ? 20.543 -6.070 -17.880 1.00 85.00 326 PRO A O 1
ATOM 2576 N N . ALA A 1 327 ? 19.551 -7.743 -16.718 1.00 77.62 327 ALA A N 1
ATOM 2577 C CA . ALA A 1 327 ? 19.171 -6.968 -15.557 1.00 77.62 327 ALA A CA 1
ATOM 2578 C C . ALA A 1 327 ? 20.306 -6.051 -15.059 1.00 77.62 327 ALA A C 1
ATOM 2580 O O . ALA A 1 327 ? 21.500 -6.361 -15.134 1.00 77.62 327 ALA A O 1
ATOM 2581 N N . HIS A 1 328 ? 19.918 -4.915 -14.480 1.00 76.75 328 HIS A N 1
ATOM 2582 C CA . HIS A 1 328 ? 20.810 -3.944 -13.834 1.00 76.75 328 HIS A CA 1
ATOM 2583 C C . HIS A 1 328 ? 21.725 -3.110 -14.752 1.00 76.75 328 HIS A C 1
ATOM 2585 O O . HIS A 1 328 ? 22.500 -2.293 -14.246 1.00 76.75 328 HIS A O 1
ATOM 2591 N N . CYS A 1 329 ? 21.648 -3.269 -16.074 1.00 82.56 329 CYS A N 1
ATOM 2592 C CA . CYS A 1 329 ? 22.467 -2.491 -16.999 1.00 82.56 329 CYS A CA 1
ATOM 2593 C C . CYS A 1 329 ? 21.814 -1.147 -17.337 1.00 82.56 329 CYS A C 1
ATOM 2595 O O . CYS A 1 329 ? 20.815 -1.086 -18.054 1.00 82.56 329 CYS A O 1
ATOM 2597 N N . TRP A 1 330 ? 22.420 -0.057 -16.863 1.00 87.38 330 TRP A N 1
ATOM 2598 C CA . TRP A 1 330 ? 22.127 1.273 -17.390 1.00 87.38 330 TRP A CA 1
ATOM 2599 C C . TRP A 1 330 ? 22.645 1.365 -18.817 1.00 87.38 330 TRP A C 1
ATOM 2601 O O . TRP A 1 330 ? 23.805 1.026 -19.068 1.00 87.38 330 TRP A O 1
ATOM 2611 N N . HIS A 1 331 ? 21.808 1.819 -19.739 1.00 89.44 331 HIS A N 1
ATOM 2612 C CA . HIS A 1 331 ? 22.153 1.849 -21.142 1.00 89.44 331 HIS A CA 1
ATOM 2613 C C . HIS A 1 331 ? 21.508 2.997 -21.915 1.00 89.44 331 HIS A C 1
ATOM 2615 O O . HIS A 1 331 ? 20.490 3.570 -21.527 1.00 89.44 331 HIS A O 1
ATOM 2621 N N . GLN A 1 332 ? 22.156 3.356 -23.019 1.00 87.94 332 GLN A N 1
ATOM 2622 C CA . GLN A 1 332 ? 21.694 4.388 -23.933 1.00 87.94 332 GLN A CA 1
ATOM 2623 C C . GLN A 1 332 ? 22.000 3.989 -25.372 1.00 87.94 332 GLN A C 1
ATOM 2625 O O . GLN A 1 332 ? 23.094 3.506 -25.672 1.00 87.94 332 GLN A O 1
ATOM 2630 N N . THR A 1 333 ? 21.051 4.240 -26.267 1.00 88.56 333 THR A N 1
ATOM 2631 C CA . THR A 1 333 ? 21.190 3.969 -27.699 1.00 88.56 333 THR A CA 1
ATOM 2632 C C . THR A 1 333 ? 21.477 5.236 -28.485 1.00 88.56 333 THR A C 1
ATOM 2634 O O . THR A 1 333 ? 21.058 6.329 -28.097 1.00 88.56 333 THR A O 1
ATOM 2637 N N . TYR A 1 334 ? 22.182 5.065 -29.595 1.00 86.00 334 TYR A N 1
ATOM 2638 C CA . TYR A 1 334 ? 22.426 6.074 -30.609 1.00 86.00 334 TYR A CA 1
ATOM 2639 C C . TYR A 1 334 ? 22.295 5.446 -31.999 1.00 86.00 334 TYR A C 1
ATOM 2641 O O . TYR A 1 334 ? 22.846 4.373 -32.253 1.00 86.00 334 TYR A O 1
ATOM 2649 N N . ALA A 1 335 ? 21.572 6.109 -32.895 1.00 87.94 335 ALA A N 1
ATOM 2650 C CA . ALA A 1 335 ? 21.413 5.694 -34.283 1.00 87.94 335 ALA A CA 1
ATOM 2651 C C . ALA A 1 335 ? 22.381 6.486 -35.186 1.00 87.94 335 ALA A C 1
ATOM 2653 O O . ALA A 1 335 ? 22.128 7.660 -35.463 1.00 87.94 335 ALA A O 1
ATOM 2654 N N . PRO A 1 336 ? 23.503 5.890 -35.643 1.00 78.06 336 PRO A N 1
ATOM 2655 C CA . PRO A 1 336 ? 24.396 6.537 -36.610 1.00 78.06 336 PRO A CA 1
ATOM 2656 C C . PRO A 1 336 ? 23.779 6.630 -38.011 1.00 78.06 336 PRO A C 1
ATOM 2658 O O . PRO A 1 336 ? 24.160 7.492 -38.790 1.00 78.06 336 PRO A O 1
ATOM 2661 N N . VAL A 1 337 ? 22.832 5.746 -38.321 1.00 83.62 337 VAL A N 1
ATOM 2662 C CA . VAL A 1 337 ? 22.034 5.720 -39.550 1.00 83.62 337 VAL A CA 1
ATOM 2663 C C . VAL A 1 337 ? 20.592 5.360 -39.183 1.00 83.62 337 VAL A C 1
ATOM 2665 O O . VAL A 1 337 ? 20.376 4.825 -38.086 1.00 83.62 337 VAL A O 1
ATOM 2668 N N . PRO A 1 338 ? 19.605 5.615 -40.064 1.00 90.44 338 PRO A N 1
ATOM 2669 C CA . PRO A 1 338 ? 18.232 5.197 -39.824 1.00 90.44 338 PRO A CA 1
ATOM 2670 C C . PRO A 1 338 ? 18.161 3.700 -39.511 1.00 90.44 338 PRO A C 1
ATOM 2672 O O . PRO A 1 338 ? 18.817 2.889 -40.166 1.00 90.44 338 PRO A O 1
ATOM 2675 N N . SER A 1 339 ? 17.410 3.336 -38.474 1.00 92.44 339 SER A N 1
ATOM 2676 C CA . SER A 1 339 ? 17.342 1.957 -37.989 1.00 92.44 339 SER A CA 1
ATOM 2677 C C . SER A 1 339 ? 15.963 1.587 -37.466 1.00 92.44 339 SER A C 1
ATOM 2679 O O . SER A 1 339 ? 15.323 2.368 -36.754 1.00 92.44 339 SER A O 1
ATOM 2681 N N . VAL A 1 340 ? 15.558 0.349 -37.747 1.00 94.38 340 VAL A N 1
ATOM 2682 C CA . VAL A 1 340 ? 14.308 -0.257 -37.278 1.00 94.38 340 VAL A CA 1
ATOM 2683 C C . VAL A 1 340 ? 14.645 -1.460 -36.408 1.00 94.38 340 VAL A C 1
ATOM 2685 O O . VAL A 1 340 ? 15.399 -2.345 -36.809 1.00 94.38 340 VAL A O 1
ATOM 2688 N N . ALA A 1 341 ? 14.091 -1.499 -35.201 1.00 94.62 341 ALA A N 1
ATOM 2689 C CA . ALA A 1 341 ? 14.248 -2.625 -34.293 1.00 94.62 341 ALA A CA 1
ATOM 2690 C C . ALA A 1 341 ? 12.948 -2.945 -33.561 1.00 94.62 341 ALA A C 1
ATOM 2692 O O . ALA A 1 341 ? 12.086 -2.083 -33.385 1.00 94.62 341 ALA A O 1
ATOM 2693 N N . VAL A 1 342 ? 12.851 -4.185 -33.093 1.00 93.81 342 VAL A N 1
ATOM 2694 C CA . VAL A 1 342 ? 11.804 -4.637 -32.180 1.00 93.81 342 VAL A CA 1
ATOM 2695 C C . VAL A 1 342 ? 12.461 -4.978 -30.853 1.00 93.81 342 VAL A C 1
ATOM 2697 O O . VAL A 1 342 ? 13.288 -5.888 -30.780 1.00 93.81 342 VAL A O 1
ATOM 2700 N N . ALA A 1 343 ? 12.109 -4.231 -29.815 1.00 91.25 343 ALA A N 1
ATOM 2701 C CA . ALA A 1 343 ? 12.551 -4.478 -28.454 1.00 91.25 343 ALA A CA 1
ATOM 2702 C C . ALA A 1 343 ? 11.452 -5.157 -27.636 1.00 91.25 343 ALA A C 1
ATOM 2704 O O . ALA A 1 343 ? 10.266 -4.999 -27.910 1.00 91.25 343 ALA A O 1
ATOM 2705 N N . SER A 1 344 ? 11.846 -5.923 -26.626 1.00 88.81 344 SER A N 1
ATOM 2706 C CA . SER A 1 344 ? 10.913 -6.553 -25.692 1.00 88.81 344 SER A CA 1
ATOM 2707 C C . SER A 1 344 ? 11.610 -6.943 -24.404 1.00 88.81 344 SER A C 1
ATOM 2709 O O . SER A 1 344 ? 12.836 -6.950 -24.323 1.00 88.81 344 SER A O 1
ATOM 2711 N N . GLN A 1 345 ? 10.810 -7.334 -23.423 1.00 85.81 345 GLN A N 1
ATOM 2712 C CA . GLN A 1 345 ? 11.236 -7.784 -22.114 1.00 85.81 345 GLN A CA 1
ATOM 2713 C C . GLN A 1 345 ? 10.985 -9.283 -21.936 1.00 85.81 345 GLN A C 1
ATOM 2715 O O . GLN A 1 345 ? 10.046 -9.847 -22.506 1.00 85.81 345 GLN A O 1
ATOM 2720 N N . ARG A 1 346 ? 11.808 -9.917 -21.104 1.00 84.94 346 ARG A N 1
ATOM 2721 C CA . ARG A 1 346 ? 11.672 -11.308 -20.676 1.00 84.94 346 ARG A CA 1
ATOM 2722 C C . ARG A 1 346 ? 11.972 -11.422 -19.185 1.00 84.94 346 ARG A C 1
ATOM 2724 O O . ARG A 1 346 ? 12.933 -10.833 -18.709 1.00 84.94 346 ARG A O 1
ATOM 2731 N N . CYS A 1 347 ? 11.166 -12.203 -18.466 1.00 82.31 347 CYS A N 1
ATOM 2732 C CA . CYS A 1 347 ? 11.381 -12.494 -17.051 1.00 82.31 347 CYS A CA 1
ATOM 2733 C C . CYS A 1 347 ? 11.606 -13.999 -16.866 1.00 82.31 347 CYS A C 1
ATOM 2735 O O . CYS A 1 347 ? 10.654 -14.782 -16.839 1.00 82.31 347 CYS A O 1
ATOM 2737 N N . GLY A 1 348 ? 12.873 -14.410 -16.784 1.00 77.56 348 GLY A N 1
ATOM 2738 C CA . GLY A 1 348 ? 13.246 -15.806 -16.569 1.00 77.56 348 GLY A CA 1
ATOM 2739 C C . GLY A 1 348 ? 13.113 -16.242 -15.105 1.00 77.56 348 GLY A C 1
ATOM 2740 O O . GLY A 1 348 ? 13.571 -15.548 -14.196 1.00 77.56 348 GLY A O 1
ATOM 2741 N N . ALA A 1 349 ? 12.576 -17.446 -14.874 1.00 63.09 349 ALA A N 1
ATOM 2742 C CA . ALA A 1 349 ? 12.317 -18.001 -13.536 1.00 63.09 349 ALA A CA 1
ATOM 2743 C C . ALA A 1 349 ? 13.552 -18.148 -12.621 1.00 63.09 349 ALA A C 1
ATOM 2745 O O . ALA A 1 349 ? 13.415 -18.190 -11.400 1.00 63.09 349 ALA A O 1
ATOM 2746 N N . LYS A 1 350 ? 14.759 -18.258 -13.192 1.00 64.44 350 LYS A N 1
ATOM 2747 C CA . LYS A 1 350 ? 16.018 -18.438 -12.439 1.00 64.44 350 LYS A CA 1
ATOM 2748 C C . LYS A 1 350 ? 16.921 -17.207 -12.451 1.00 64.44 350 LYS A C 1
ATOM 2750 O O . LYS A 1 350 ? 17.672 -17.009 -11.501 1.00 64.44 350 LYS A O 1
ATOM 2755 N N . GLU A 1 351 ? 16.881 -16.414 -13.519 1.00 64.75 351 GLU A N 1
ATOM 2756 C CA . GLU A 1 351 ? 17.832 -15.314 -13.730 1.00 64.75 351 GLU A CA 1
ATOM 2757 C C . GLU A 1 351 ? 17.284 -13.972 -13.230 1.00 64.75 351 GLU A C 1
ATOM 2759 O O . GLU A 1 351 ? 18.004 -13.248 -12.544 1.00 64.75 351 GLU A O 1
ATOM 2764 N N . ASP A 1 352 ? 16.000 -13.693 -13.480 1.00 70.50 352 ASP A N 1
ATOM 2765 C CA . ASP A 1 352 ? 15.381 -12.389 -13.197 1.00 70.50 352 ASP A CA 1
ATOM 2766 C C . ASP A 1 352 ? 14.414 -12.434 -11.999 1.00 70.50 352 ASP A C 1
ATOM 2768 O O . ASP A 1 352 ? 14.237 -11.444 -11.286 1.00 70.50 352 ASP A O 1
ATOM 2772 N N . ALA A 1 353 ? 13.808 -13.598 -11.744 1.00 70.88 353 ALA A N 1
ATOM 2773 C CA . ALA A 1 353 ? 12.756 -13.825 -10.751 1.00 70.88 353 ALA A CA 1
ATOM 2774 C C . ALA A 1 353 ? 13.019 -13.213 -9.366 1.00 70.88 353 ALA A C 1
ATOM 2776 O O . ALA A 1 353 ? 12.204 -12.443 -8.851 1.00 70.88 353 ALA A O 1
ATOM 2777 N N . ALA A 1 354 ? 14.167 -13.528 -8.759 1.00 69.38 354 ALA A N 1
ATOM 2778 C CA . ALA A 1 354 ? 14.519 -13.029 -7.430 1.00 69.38 354 ALA A CA 1
ATOM 2779 C C . ALA A 1 354 ? 14.681 -11.498 -7.414 1.00 69.38 354 ALA A C 1
ATOM 2781 O O . ALA A 1 354 ? 14.359 -10.843 -6.421 1.00 69.38 354 ALA A O 1
ATOM 2782 N N . SER A 1 355 ? 15.138 -10.914 -8.525 1.00 71.69 355 SER A N 1
ATOM 2783 C CA . SER A 1 355 ? 15.326 -9.469 -8.664 1.00 71.69 355 SER A CA 1
ATOM 2784 C C . SER A 1 355 ? 14.007 -8.731 -8.838 1.00 71.69 355 SER A C 1
ATOM 2786 O O . SER A 1 355 ? 13.780 -7.734 -8.146 1.00 71.69 355 SER A O 1
ATOM 2788 N N . VAL A 1 356 ? 13.122 -9.265 -9.684 1.00 73.38 356 VAL A N 1
ATOM 2789 C CA . VAL A 1 356 ? 11.761 -8.761 -9.914 1.00 73.38 356 VAL A CA 1
ATOM 2790 C C . VAL A 1 356 ? 10.960 -8.793 -8.617 1.00 73.38 356 VAL A C 1
ATOM 2792 O O . VAL A 1 356 ? 10.416 -7.771 -8.192 1.00 73.38 356 VAL A O 1
ATOM 2795 N N . ILE A 1 357 ? 10.961 -9.932 -7.922 1.00 72.12 357 ILE A N 1
ATOM 2796 C CA . ILE A 1 357 ? 10.293 -10.073 -6.624 1.00 72.12 357 ILE A CA 1
ATOM 2797 C C . ILE A 1 357 ? 10.936 -9.150 -5.598 1.00 72.12 357 ILE A C 1
ATOM 2799 O O . ILE A 1 357 ? 10.241 -8.371 -4.952 1.00 72.12 357 ILE A O 1
ATOM 2803 N N . GLY A 1 358 ? 12.265 -9.147 -5.500 1.00 68.88 358 GLY A N 1
ATOM 2804 C CA . GLY A 1 358 ? 12.990 -8.258 -4.602 1.00 68.88 358 GLY A CA 1
ATOM 2805 C C . GLY A 1 358 ? 12.706 -6.773 -4.854 1.00 68.88 358 GLY A C 1
ATOM 2806 O O . GLY A 1 358 ? 12.750 -5.984 -3.911 1.00 68.88 358 GLY A O 1
ATOM 2807 N N . HIS A 1 359 ? 12.413 -6.365 -6.090 1.00 68.69 359 HIS A N 1
ATOM 2808 C CA . HIS A 1 359 ? 11.972 -5.006 -6.410 1.00 68.69 359 HIS A CA 1
ATOM 2809 C C . HIS A 1 359 ? 10.552 -4.738 -5.933 1.00 68.69 359 HIS A C 1
ATOM 2811 O O . HIS A 1 359 ? 10.318 -3.712 -5.298 1.00 68.69 359 HIS A O 1
ATOM 2817 N N . ILE A 1 360 ? 9.636 -5.673 -6.155 1.00 63.19 360 ILE A N 1
ATOM 2818 C CA . ILE A 1 360 ? 8.246 -5.563 -5.704 1.00 63.19 360 ILE A CA 1
ATOM 2819 C C . ILE A 1 360 ? 8.176 -5.485 -4.176 1.00 63.19 360 ILE A C 1
ATOM 2821 O O . ILE A 1 360 ? 7.572 -4.555 -3.651 1.00 63.19 360 ILE A O 1
ATOM 2825 N N . LEU A 1 361 ? 8.901 -6.350 -3.461 1.00 62.91 361 LEU A N 1
ATOM 2826 C CA . LEU A 1 361 ? 9.006 -6.311 -1.997 1.00 62.91 361 LEU A CA 1
ATOM 2827 C C . LEU A 1 361 ? 9.568 -4.974 -1.478 1.00 62.91 361 LEU A C 1
ATOM 2829 O O . LEU A 1 361 ? 9.164 -4.482 -0.428 1.00 62.91 361 LEU A O 1
ATOM 2833 N N . LYS A 1 362 ? 10.521 -4.366 -2.199 1.00 59.03 362 LYS A N 1
ATOM 2834 C CA . LYS A 1 362 ? 11.111 -3.067 -1.823 1.00 59.03 362 LYS A CA 1
ATOM 2835 C C . LYS A 1 362 ? 10.191 -1.886 -2.110 1.00 59.03 362 LYS A C 1
ATOM 2837 O O . LYS A 1 362 ? 10.315 -0.871 -1.425 1.00 59.03 362 LYS A O 1
ATOM 2842 N N . LEU A 1 363 ? 9.337 -1.979 -3.125 1.00 52.56 363 LEU A N 1
ATOM 2843 C CA . LEU A 1 363 ? 8.349 -0.944 -3.431 1.00 52.56 363 LEU A CA 1
ATOM 2844 C C . LEU A 1 363 ? 7.263 -0.892 -2.352 1.00 52.56 363 LEU A C 1
ATOM 2846 O O . LEU A 1 363 ? 6.786 0.186 -2.016 1.00 52.56 363 LEU A O 1
ATOM 2850 N N . THR A 1 364 ? 6.951 -2.023 -1.726 1.00 52.81 364 THR A N 1
ATOM 2851 C CA . THR A 1 364 ? 5.918 -2.133 -0.689 1.00 52.81 364 THR A CA 1
ATOM 2852 C C . THR A 1 364 ? 6.428 -1.868 0.726 1.00 52.81 364 THR A C 1
ATOM 2854 O O . THR A 1 364 ? 5.975 -2.501 1.670 1.00 52.81 364 THR A O 1
ATOM 2857 N N . ARG A 1 365 ? 7.367 -0.925 0.899 1.00 45.69 365 ARG A N 1
ATOM 2858 C CA . ARG A 1 365 ? 7.941 -0.481 2.193 1.00 45.69 365 ARG A CA 1
ATOM 2859 C C . ARG A 1 365 ? 6.940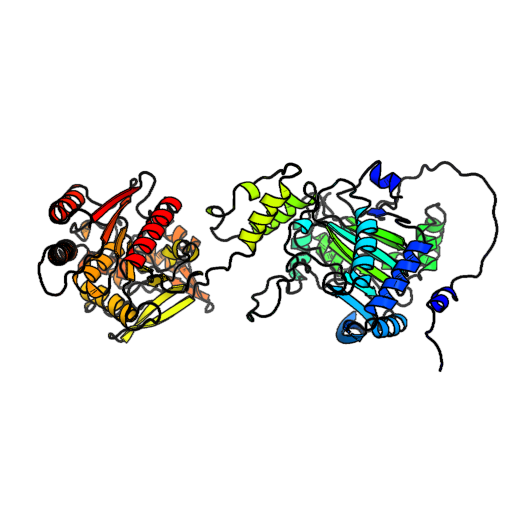 0.242 3.125 1.00 45.69 365 ARG A C 1
ATOM 2861 O O . ARG A 1 365 ? 7.284 1.233 3.767 1.00 45.69 365 ARG A O 1
ATOM 2868 N N . SER A 1 366 ? 5.707 -0.235 3.217 1.00 43.72 366 SER A N 1
ATOM 2869 C CA . SER A 1 366 ? 4.835 -0.039 4.377 1.00 43.72 366 SER A CA 1
ATOM 2870 C C . SER A 1 366 ? 4.972 -1.258 5.306 1.00 43.72 366 SER A C 1
ATOM 2872 O O . SER A 1 366 ? 5.653 -2.225 4.975 1.00 43.72 366 SER A O 1
ATOM 2874 N N . GLU A 1 367 ? 4.343 -1.238 6.482 1.00 44.00 367 GLU A N 1
ATOM 2875 C CA . GLU A 1 367 ? 4.304 -2.327 7.485 1.00 44.00 367 GLU A CA 1
ATOM 2876 C C . GLU A 1 367 ? 3.686 -3.665 6.979 1.00 44.00 367 GLU A C 1
ATOM 2878 O O . GLU A 1 367 ? 3.230 -4.501 7.759 1.00 44.00 367 GLU A O 1
ATOM 2883 N N . GLU A 1 368 ? 3.627 -3.876 5.663 1.00 53.12 368 GLU A N 1
ATOM 2884 C CA . GLU A 1 368 ? 2.978 -4.971 4.948 1.00 53.12 368 GLU A CA 1
ATOM 2885 C C . GLU A 1 368 ? 3.835 -6.238 4.810 1.00 53.12 368 GLU A C 1
ATOM 2887 O O . GLU A 1 368 ? 3.346 -7.213 4.242 1.00 53.12 368 GLU A O 1
ATOM 2892 N N . GLU A 1 369 ? 5.053 -6.305 5.368 1.00 50.66 369 GLU A N 1
ATOM 2893 C CA . GLU A 1 369 ? 5.868 -7.542 5.366 1.00 50.66 369 GLU A CA 1
ATOM 2894 C C . GLU A 1 369 ? 5.099 -8.764 5.909 1.00 50.66 369 GLU A C 1
ATOM 2896 O O . GLU A 1 369 ? 5.289 -9.889 5.434 1.00 50.66 369 GLU A O 1
ATOM 2901 N N . ALA A 1 370 ? 4.170 -8.544 6.848 1.00 48.28 370 ALA A N 1
ATOM 2902 C CA . ALA A 1 370 ? 3.288 -9.581 7.383 1.00 48.28 370 ALA A CA 1
ATOM 2903 C C . ALA A 1 370 ? 2.290 -10.141 6.347 1.00 48.28 370 ALA A C 1
ATOM 2905 O O . ALA A 1 370 ? 1.900 -11.302 6.446 1.00 48.28 370 ALA A O 1
ATOM 2906 N N . ASN A 1 371 ? 1.906 -9.346 5.344 1.00 53.75 371 ASN A N 1
ATOM 2907 C CA . ASN A 1 371 ? 0.925 -9.697 4.313 1.00 53.75 371 ASN A CA 1
ATOM 2908 C C . ASN A 1 371 ? 1.558 -10.201 3.011 1.00 53.75 371 ASN A C 1
ATOM 2910 O O . ASN A 1 371 ? 0.832 -10.624 2.109 1.00 53.75 371 ASN A O 1
ATOM 2914 N N . ILE A 1 372 ? 2.888 -10.159 2.895 1.00 63.06 372 ILE A N 1
ATOM 2915 C CA . ILE A 1 372 ? 3.599 -10.703 1.739 1.00 63.06 372 ILE A CA 1
ATOM 2916 C C . ILE A 1 372 ? 3.461 -12.233 1.775 1.00 63.06 372 ILE A C 1
ATOM 2918 O O . ILE A 1 372 ? 3.887 -12.851 2.757 1.00 63.06 372 ILE A O 1
ATOM 2922 N N . PRO A 1 373 ? 2.896 -12.868 0.730 1.00 68.19 373 PRO A N 1
ATOM 2923 C CA . PRO A 1 373 ? 2.810 -14.320 0.653 1.00 68.19 373 PRO A CA 1
ATOM 2924 C C . PRO A 1 373 ? 4.186 -14.971 0.798 1.00 68.19 373 PRO A C 1
ATOM 2926 O O . PRO A 1 373 ? 5.136 -14.555 0.140 1.00 68.19 373 PRO A O 1
ATOM 2929 N N . ASP A 1 374 ? 4.294 -16.032 1.600 1.00 74.00 374 ASP A N 1
ATOM 2930 C CA . ASP A 1 374 ? 5.579 -16.699 1.868 1.00 74.00 374 ASP A CA 1
ATOM 2931 C C . ASP A 1 374 ? 6.275 -17.209 0.605 1.00 74.00 374 ASP A C 1
ATOM 2933 O O . ASP A 1 374 ? 7.500 -17.295 0.563 1.00 74.00 374 ASP A O 1
ATOM 2937 N N . ILE A 1 375 ? 5.507 -17.506 -0.449 1.00 70.75 375 ILE A N 1
ATOM 2938 C CA . ILE A 1 375 ? 6.074 -17.884 -1.742 1.00 70.75 375 ILE A CA 1
ATOM 2939 C C . ILE A 1 375 ? 6.916 -16.753 -2.353 1.00 70.75 375 ILE A C 1
ATOM 2941 O O . ILE A 1 375 ? 7.937 -17.055 -2.948 1.00 70.75 375 ILE A O 1
ATOM 2945 N N . LEU A 1 376 ? 6.558 -15.479 -2.133 1.00 71.94 376 LEU A N 1
ATOM 2946 C CA . LEU A 1 376 ? 7.314 -14.306 -2.599 1.00 71.94 376 LEU A CA 1
ATOM 2947 C C . LEU A 1 376 ? 8.512 -13.973 -1.698 1.00 71.94 376 LEU A C 1
ATOM 2949 O O . LEU A 1 376 ? 9.331 -13.137 -2.053 1.00 71.94 376 LEU A O 1
ATOM 2953 N N . LYS A 1 377 ? 8.625 -14.599 -0.523 1.00 69.31 377 LYS A N 1
ATOM 2954 C CA . LYS A 1 377 ? 9.764 -14.416 0.392 1.00 69.31 377 LYS A CA 1
ATOM 2955 C C . LYS A 1 377 ? 10.907 -15.392 0.107 1.00 69.31 377 LYS A C 1
ATOM 2957 O O . LYS A 1 377 ? 11.904 -15.381 0.822 1.00 69.31 377 LYS A O 1
ATOM 2962 N N . ARG A 1 378 ? 10.752 -16.281 -0.878 1.00 69.19 378 ARG A N 1
ATOM 2963 C CA . ARG A 1 378 ? 11.773 -17.272 -1.223 1.00 69.19 378 ARG A CA 1
ATOM 2964 C C . ARG A 1 378 ? 12.899 -16.599 -2.003 1.00 69.19 378 ARG A C 1
ATOM 2966 O O . ARG A 1 378 ? 12.646 -15.873 -2.960 1.00 69.19 378 ARG A O 1
ATOM 2973 N N . ASP A 1 379 ? 14.134 -16.871 -1.597 1.00 61.56 379 ASP A N 1
ATOM 2974 C CA . ASP A 1 379 ? 15.327 -16.367 -2.287 1.00 61.56 379 ASP A CA 1
ATOM 2975 C C . ASP A 1 379 ? 15.634 -17.160 -3.571 1.00 61.56 379 ASP A C 1
ATOM 2977 O O . ASP A 1 379 ? 16.252 -16.634 -4.494 1.00 61.56 379 ASP A O 1
ATOM 2981 N N . GLU A 1 380 ? 15.177 -18.415 -3.653 1.00 65.50 380 GLU A N 1
ATOM 2982 C CA . GLU A 1 380 ? 15.388 -19.312 -4.793 1.00 65.50 380 GLU A CA 1
ATOM 2983 C C . GLU A 1 380 ? 14.074 -20.006 -5.184 1.00 65.50 380 GLU A C 1
ATOM 2985 O O . GLU A 1 380 ? 13.311 -20.455 -4.321 1.00 65.50 380 GLU A O 1
ATOM 2990 N N . TYR A 1 381 ? 13.815 -20.093 -6.491 1.00 70.88 381 TYR A N 1
ATOM 2991 C CA . TYR A 1 381 ? 12.589 -20.655 -7.062 1.00 70.88 381 TYR A CA 1
ATOM 2992 C C . TYR A 1 381 ? 12.887 -21.927 -7.852 1.00 70.88 381 TYR A C 1
ATOM 2994 O O . TYR A 1 381 ? 13.886 -22.020 -8.569 1.00 70.88 381 TYR A O 1
ATOM 3002 N N . GLU A 1 382 ? 11.998 -22.910 -7.727 1.00 71.50 382 GLU A N 1
ATOM 3003 C CA . GLU A 1 382 ? 12.056 -24.148 -8.500 1.00 71.50 382 GLU A CA 1
ATOM 3004 C C . GLU A 1 382 ? 11.287 -23.993 -9.815 1.00 71.50 382 GLU A C 1
ATOM 3006 O O . GLU A 1 382 ? 10.269 -23.300 -9.893 1.00 71.50 382 GLU A O 1
ATOM 3011 N N . GLU A 1 383 ? 11.773 -24.661 -10.853 1.00 67.75 383 GLU A N 1
ATOM 3012 C CA . GLU A 1 383 ? 11.156 -24.663 -12.178 1.00 67.75 383 GLU A CA 1
ATOM 3013 C C . GLU A 1 383 ? 9.721 -25.212 -12.119 1.00 67.75 383 GLU A C 1
ATOM 3015 O O . GLU A 1 383 ? 9.472 -26.230 -11.471 1.00 67.75 383 GLU A O 1
ATOM 3020 N N . GLY A 1 384 ? 8.772 -24.525 -12.764 1.00 71.00 384 GLY A N 1
ATOM 3021 C CA . GLY A 1 384 ? 7.351 -24.892 -12.735 1.00 71.00 384 GLY A CA 1
ATOM 3022 C C . GLY A 1 384 ? 6.553 -24.325 -11.553 1.00 71.00 384 GLY A C 1
ATOM 3023 O O . GLY A 1 384 ? 5.360 -24.598 -11.451 1.00 71.00 384 GLY A O 1
ATOM 3024 N N . THR A 1 385 ? 7.167 -23.519 -10.675 1.00 76.00 385 THR A N 1
ATOM 3025 C CA . THR A 1 385 ? 6.447 -22.764 -9.625 1.00 76.00 385 THR A CA 1
ATOM 3026 C C . THR A 1 385 ? 6.009 -21.360 -10.070 1.00 76.00 385 THR A C 1
ATOM 3028 O O . THR A 1 385 ? 5.363 -20.648 -9.300 1.00 76.00 385 THR A O 1
ATOM 3031 N N . GLY A 1 386 ? 6.335 -20.958 -11.308 1.00 77.19 386 GLY A N 1
ATOM 3032 C CA . GLY A 1 386 ? 6.137 -19.601 -11.822 1.00 77.19 386 GLY A CA 1
ATOM 3033 C C . GLY A 1 386 ? 4.687 -19.121 -11.800 1.00 77.19 386 GLY A C 1
ATOM 3034 O O . GLY A 1 386 ? 4.436 -17.996 -11.377 1.00 77.19 386 GLY A O 1
ATOM 3035 N N . GLU A 1 387 ? 3.721 -19.968 -12.167 1.00 84.00 387 GLU A N 1
ATOM 3036 C CA . GLU A 1 387 ? 2.297 -19.594 -12.191 1.00 84.00 387 GLU A CA 1
ATOM 3037 C C . GLU A 1 387 ? 1.793 -19.144 -10.807 1.00 84.00 387 GLU A C 1
ATOM 3039 O O . GLU A 1 387 ? 1.182 -18.080 -10.676 1.00 84.00 387 GLU A O 1
ATOM 3044 N N . ASP A 1 388 ? 2.099 -19.910 -9.755 1.00 82.06 388 ASP A N 1
ATOM 3045 C CA . ASP A 1 388 ? 1.699 -19.587 -8.380 1.00 82.06 388 ASP A CA 1
ATOM 3046 C C . ASP A 1 388 ? 2.371 -18.303 -7.878 1.00 82.06 388 ASP A C 1
ATOM 3048 O O . ASP A 1 388 ? 1.735 -17.473 -7.217 1.00 82.06 388 ASP A O 1
ATOM 3052 N N . VAL A 1 389 ? 3.654 -18.123 -8.205 1.00 79.81 389 VAL A N 1
ATOM 3053 C CA . VAL A 1 389 ? 4.429 -16.931 -7.842 1.00 79.81 389 VAL A CA 1
ATOM 3054 C C . VAL A 1 389 ? 3.858 -15.693 -8.522 1.00 79.81 389 VAL A C 1
ATOM 3056 O O . VAL A 1 389 ? 3.556 -14.712 -7.843 1.00 79.81 389 VAL A O 1
ATOM 3059 N N . VAL A 1 390 ? 3.650 -15.746 -9.840 1.00 80.44 390 VAL A N 1
ATOM 3060 C CA . VAL A 1 390 ? 3.078 -14.641 -10.613 1.00 80.44 390 VAL A CA 1
ATOM 3061 C C . VAL A 1 390 ? 1.680 -14.319 -10.118 1.00 80.44 390 VAL A C 1
ATOM 3063 O O . VAL A 1 390 ? 1.391 -13.160 -9.841 1.00 80.44 390 VAL A O 1
ATOM 3066 N N . LYS A 1 391 ? 0.819 -15.318 -9.911 1.00 81.88 391 LYS A N 1
ATOM 3067 C CA . LYS A 1 391 ? -0.523 -15.091 -9.369 1.00 81.88 391 LYS A CA 1
ATOM 3068 C C . LYS A 1 391 ? -0.480 -14.331 -8.044 1.00 81.88 391 LYS A C 1
ATOM 3070 O O . LYS A 1 391 ? -1.231 -13.376 -7.865 1.00 81.88 391 LYS A O 1
ATOM 3075 N N . LYS A 1 392 ? 0.415 -14.713 -7.127 1.00 77.81 392 LYS A N 1
ATOM 3076 C CA . LYS A 1 392 ? 0.574 -14.038 -5.829 1.00 77.81 392 LYS A CA 1
ATOM 3077 C C . LYS A 1 392 ? 1.159 -12.638 -5.958 1.00 77.81 392 LYS A C 1
ATOM 3079 O O . LYS A 1 392 ? 0.720 -11.735 -5.253 1.00 77.81 392 LYS A O 1
ATOM 3084 N N . LEU A 1 393 ? 2.103 -12.455 -6.871 1.00 76.69 393 LEU A N 1
ATOM 3085 C CA . LEU A 1 393 ? 2.677 -11.160 -7.213 1.00 76.69 393 LEU A CA 1
ATOM 3086 C C . LEU A 1 393 ? 1.602 -10.216 -7.761 1.00 76.69 393 LEU A C 1
ATOM 3088 O O . LEU A 1 393 ? 1.518 -9.075 -7.323 1.00 76.69 393 LEU A O 1
ATOM 3092 N N . LEU A 1 394 ? 0.728 -10.697 -8.644 1.00 74.81 394 LEU A N 1
ATOM 3093 C CA . LEU A 1 394 ? -0.378 -9.919 -9.197 1.00 74.81 394 LEU A CA 1
ATOM 3094 C C . LEU A 1 394 ? -1.461 -9.621 -8.164 1.00 74.81 394 LEU A C 1
ATOM 3096 O O . LEU A 1 394 ? -1.902 -8.481 -8.079 1.00 74.81 394 LEU A O 1
ATOM 3100 N N . GLU A 1 395 ? -1.853 -10.602 -7.347 1.00 71.25 395 GLU A N 1
ATOM 3101 C CA . GLU A 1 395 ? -2.756 -10.381 -6.208 1.00 71.25 395 GLU A CA 1
ATOM 3102 C C . GLU A 1 395 ? -2.219 -9.296 -5.267 1.00 71.25 395 GLU A C 1
ATOM 3104 O O . GLU A 1 395 ? -3.004 -8.543 -4.701 1.00 71.25 395 GLU A O 1
ATOM 3109 N N . PHE A 1 396 ? -0.898 -9.220 -5.099 1.00 68.94 396 PHE A N 1
ATOM 3110 C CA . PHE A 1 396 ? -0.236 -8.259 -4.228 1.00 68.94 396 PHE A CA 1
ATOM 3111 C C . PHE A 1 396 ? -0.108 -6.868 -4.867 1.00 68.94 396 PHE A C 1
ATOM 3113 O O . PHE A 1 396 ? -0.534 -5.885 -4.267 1.00 68.94 396 PHE A O 1
ATOM 3120 N N . VAL A 1 397 ? 0.417 -6.779 -6.095 1.00 64.00 397 VAL A N 1
ATOM 3121 C CA . VAL A 1 397 ? 0.654 -5.512 -6.817 1.00 64.00 397 VAL A CA 1
ATOM 3122 C C . VAL A 1 397 ? -0.650 -4.858 -7.272 1.00 64.00 397 VAL A C 1
ATOM 3124 O O . VAL A 1 397 ? -0.781 -3.640 -7.204 1.00 64.00 397 VAL A O 1
ATOM 3127 N N . LEU A 1 398 ? -1.623 -5.650 -7.731 1.00 62.66 398 LEU A N 1
ATOM 3128 C CA . LEU A 1 398 ? -2.917 -5.147 -8.200 1.00 62.66 398 LEU A CA 1
ATOM 3129 C C . LEU A 1 398 ? -3.946 -5.030 -7.076 1.00 62.66 398 LEU A C 1
ATOM 3131 O O . LEU A 1 398 ? -5.094 -4.676 -7.352 1.00 62.66 398 LEU A O 1
ATOM 3135 N N . ARG A 1 399 ? -3.580 -5.340 -5.823 1.00 62.00 399 ARG A N 1
ATOM 3136 C CA . ARG A 1 399 ? -4.486 -5.139 -4.694 1.00 62.00 399 ARG A CA 1
ATOM 3137 C C . ARG A 1 399 ? -4.844 -3.654 -4.662 1.00 62.00 399 ARG A C 1
ATOM 3139 O O . ARG A 1 399 ? -3.939 -2.836 -4.489 1.00 62.00 399 ARG A O 1
ATOM 3146 N N . PRO A 1 400 ? -6.125 -3.273 -4.821 1.00 54.75 400 PRO A N 1
ATOM 3147 C CA . PRO A 1 400 ? -6.497 -1.878 -4.666 1.00 54.75 400 PRO A CA 1
ATOM 3148 C C . PRO A 1 400 ? -6.025 -1.433 -3.280 1.00 54.75 400 PRO A C 1
ATOM 3150 O O . PRO A 1 400 ? -6.284 -2.109 -2.288 1.00 54.75 400 PRO A O 1
ATOM 3153 N N . GLN A 1 401 ? -5.256 -0.350 -3.191 1.00 58.28 401 GLN A N 1
ATOM 3154 C CA . GLN A 1 401 ? -4.844 0.140 -1.882 1.00 58.28 401 GLN A CA 1
ATOM 3155 C C . GLN A 1 401 ? -6.055 0.782 -1.211 1.00 58.28 401 GLN A C 1
ATOM 3157 O O . GLN A 1 401 ? -6.702 1.664 -1.780 1.00 58.28 401 GLN A O 1
ATOM 3162 N N . VAL A 1 402 ? -6.388 0.327 -0.001 1.00 63.41 402 VAL A N 1
ATOM 3163 C CA . VAL A 1 402 ? -7.418 0.964 0.820 1.00 63.41 402 VAL A CA 1
ATOM 3164 C C . VAL A 1 402 ? -6.980 2.402 1.093 1.00 63.41 402 VAL A C 1
ATOM 3166 O O . VAL A 1 402 ? -6.053 2.653 1.867 1.00 63.41 402 VAL A O 1
ATOM 3169 N N . ARG A 1 403 ? -7.631 3.364 0.435 1.00 69.94 403 ARG A N 1
ATOM 3170 C CA . ARG A 1 403 ? -7.311 4.780 0.605 1.00 69.94 403 ARG A CA 1
ATOM 3171 C C . ARG A 1 403 ? -7.870 5.269 1.935 1.00 69.94 403 ARG A C 1
ATOM 3173 O O . ARG A 1 403 ? -9.083 5.345 2.110 1.00 69.94 403 ARG A O 1
ATOM 3180 N N . LEU A 1 404 ? -6.966 5.634 2.836 1.00 80.88 404 LEU A N 1
ATOM 3181 C CA . LEU A 1 404 ? -7.296 6.340 4.065 1.00 80.88 404 LEU A CA 1
ATOM 3182 C C . LEU A 1 404 ? -7.370 7.840 3.791 1.00 80.88 404 LEU A C 1
ATOM 3184 O O . LEU A 1 404 ? -6.463 8.408 3.178 1.00 80.88 404 LEU A O 1
ATOM 3188 N N . GLN A 1 405 ? -8.453 8.470 4.230 1.00 85.38 405 GLN A N 1
ATOM 3189 C CA . GLN A 1 405 ? -8.678 9.905 4.096 1.00 85.38 405 GLN A CA 1
ATOM 3190 C C . GLN A 1 405 ? -8.859 10.515 5.479 1.00 85.38 405 GLN A C 1
ATOM 3192 O O . GLN A 1 405 ? -9.707 10.066 6.246 1.00 85.38 405 GLN A O 1
ATOM 3197 N N . THR A 1 406 ? -8.044 11.519 5.796 1.00 90.06 406 THR A N 1
ATOM 3198 C CA . THR A 1 406 ? -8.210 12.309 7.015 1.00 90.06 406 THR A CA 1
ATOM 3199 C C . THR A 1 406 ? -9.223 13.406 6.749 1.00 90.06 406 THR A C 1
ATOM 3201 O O . THR A 1 406 ? -9.030 14.233 5.861 1.00 90.06 406 THR A O 1
ATOM 3204 N N . GLU A 1 407 ? -10.276 13.418 7.545 1.00 92.69 407 GLU A N 1
ATOM 3205 C CA . GLU A 1 407 ? -11.388 14.348 7.451 1.00 92.69 407 GLU A CA 1
ATOM 3206 C C . GLU A 1 407 ? -11.634 14.990 8.814 1.00 92.69 407 GLU A C 1
ATOM 3208 O O . GLU A 1 407 ? -11.162 14.524 9.854 1.00 92.69 407 GLU A O 1
ATOM 3213 N N . CYS A 1 408 ? -12.391 16.082 8.819 1.00 94.69 408 CYS A N 1
ATOM 3214 C CA . CYS A 1 408 ? -12.714 16.789 10.045 1.00 94.69 408 CYS A CA 1
ATOM 3215 C C . CYS A 1 408 ? -14.153 17.297 10.023 1.00 94.69 408 CYS A C 1
ATOM 3217 O O . CYS A 1 408 ? -14.643 17.763 8.994 1.00 94.69 408 CYS A O 1
ATOM 3219 N N . ILE A 1 409 ? -14.834 17.236 11.167 1.00 94.81 409 ILE A N 1
ATOM 3220 C CA . ILE A 1 409 ? -16.153 17.850 11.351 1.00 94.81 409 ILE A CA 1
ATOM 3221 C C . ILE A 1 409 ? -16.134 18.874 12.477 1.00 94.81 409 ILE A C 1
ATOM 3223 O O . ILE A 1 409 ? -15.374 18.758 13.434 1.00 94.81 409 ILE A O 1
ATOM 3227 N N . THR A 1 410 ? -17.035 19.847 12.394 1.00 95.75 410 THR A N 1
ATOM 3228 C CA . THR A 1 410 ? -17.359 20.722 13.522 1.00 95.75 410 THR A CA 1
ATOM 3229 C C . THR A 1 410 ? -18.474 20.088 14.348 1.00 95.75 410 THR A C 1
ATOM 3231 O O . THR A 1 410 ? -19.560 19.804 13.839 1.00 95.75 410 THR A O 1
ATOM 3234 N N . LEU A 1 411 ? -18.201 19.865 15.629 1.00 91.44 411 LEU A N 1
ATOM 3235 C CA . LEU A 1 411 ? -19.135 19.318 16.605 1.00 91.44 411 LEU A CA 1
ATOM 3236 C C . LEU A 1 411 ? -20.173 20.362 17.029 1.00 91.44 411 LEU A C 1
ATOM 3238 O O . LEU A 1 411 ? -19.991 21.565 16.846 1.00 91.44 411 LEU A O 1
ATOM 3242 N N . SER A 1 412 ? -21.255 19.924 17.679 1.00 82.56 412 SER A N 1
ATOM 3243 C CA . SER A 1 412 ? -22.266 20.843 18.228 1.00 82.56 412 SER A CA 1
ATOM 3244 C C . SER A 1 412 ? -21.718 21.783 19.308 1.00 82.56 412 SER A C 1
ATOM 3246 O O . SER A 1 412 ? -22.310 22.828 19.564 1.00 82.56 412 SER A O 1
ATOM 3248 N N . SER A 1 413 ? -20.597 21.421 19.936 1.00 84.88 413 SER A N 1
ATOM 3249 C CA . SER A 1 413 ? -19.844 22.263 20.873 1.00 84.88 413 SER A CA 1
ATOM 3250 C C . SER A 1 413 ? -19.040 23.376 20.187 1.00 84.88 413 SER A C 1
ATOM 3252 O O . SER A 1 413 ? -18.526 24.253 20.872 1.00 84.88 413 SER A O 1
ATOM 3254 N N . GLY A 1 414 ? -18.914 23.348 18.855 1.00 90.38 414 GLY A N 1
ATOM 3255 C CA . GLY A 1 414 ? -18.034 24.228 18.082 1.00 90.38 414 GLY A CA 1
ATOM 3256 C C . GLY A 1 414 ? -16.593 23.723 17.959 1.00 90.38 414 GLY A C 1
ATOM 3257 O O . GLY A 1 414 ? -15.824 24.311 17.207 1.00 90.38 414 GLY A O 1
ATOM 3258 N N . LEU A 1 415 ? -16.241 22.635 18.652 1.00 94.56 415 LEU A N 1
ATOM 3259 C CA . LEU A 1 415 ? -14.927 21.997 18.560 1.00 94.56 415 LEU A CA 1
ATOM 3260 C C . LEU A 1 415 ? -14.772 21.218 17.253 1.00 94.56 415 LEU A C 1
ATOM 3262 O O . LEU A 1 415 ? -15.744 20.682 16.715 1.00 94.56 415 LEU A O 1
ATOM 3266 N N . SER A 1 416 ? -13.540 21.120 16.773 1.00 96.94 416 SER A N 1
ATOM 3267 C CA . SER A 1 416 ? -13.177 20.326 15.608 1.00 96.94 416 SER A CA 1
ATOM 3268 C C . SER A 1 416 ? -12.828 18.886 16.007 1.00 96.94 416 SER A C 1
ATOM 3270 O O . SER A 1 416 ? -12.002 18.674 16.895 1.00 96.94 416 SER A O 1
ATOM 3272 N N . LEU A 1 417 ? -13.440 17.894 15.350 1.00 97.50 417 LEU A N 1
ATOM 3273 C CA . LEU A 1 417 ? -13.141 16.466 15.522 1.00 97.50 417 LEU A CA 1
ATOM 3274 C C . LEU A 1 417 ? -12.568 15.887 14.225 1.00 97.50 417 LEU A C 1
ATOM 3276 O O . LEU A 1 417 ? -13.278 15.777 13.221 1.00 97.50 417 LEU A O 1
ATOM 3280 N N . SER A 1 418 ? -11.297 15.500 14.280 1.00 97.44 418 SER A N 1
ATOM 3281 C CA . SER A 1 418 ? -10.566 14.805 13.223 1.00 97.44 418 SER A CA 1
ATOM 3282 C C . SER A 1 418 ? -10.843 13.302 13.264 1.00 97.44 418 SER A C 1
ATOM 3284 O O . SER A 1 418 ? -11.015 12.707 14.331 1.00 97.44 418 SER A O 1
ATOM 3286 N N . TYR A 1 419 ? -10.896 12.671 12.097 1.00 97.75 419 TYR A N 1
ATOM 3287 C CA . TYR A 1 419 ? -11.016 11.225 11.952 1.00 97.75 419 TYR A CA 1
ATOM 3288 C C . TYR A 1 419 ? -10.415 10.763 10.624 1.00 97.75 419 TYR A C 1
ATOM 3290 O O . TYR A 1 419 ? -10.280 11.534 9.678 1.00 97.75 419 TYR A O 1
ATOM 3298 N N . VAL A 1 420 ? -10.074 9.482 10.548 1.00 94.19 420 VAL A N 1
ATOM 3299 C CA . VAL A 1 420 ? -9.580 8.82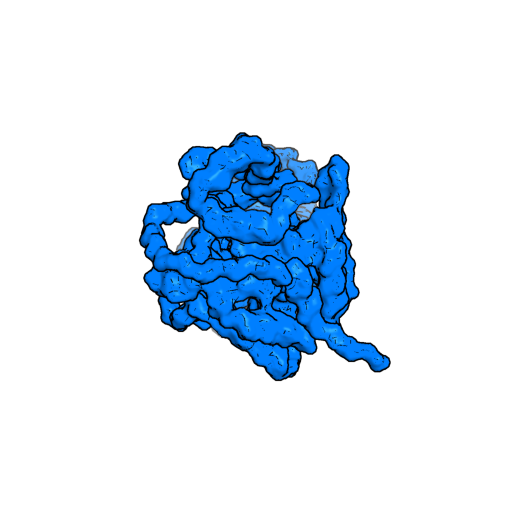6 9.337 1.00 94.19 420 VAL A CA 1
ATOM 3300 C C . VAL A 1 420 ? -10.635 7.847 8.847 1.00 94.19 420 VAL A C 1
ATOM 3302 O O . VAL A 1 420 ? -10.996 6.920 9.573 1.00 94.19 420 VAL A O 1
ATOM 3305 N N . GLU A 1 421 ? -11.124 8.027 7.622 1.00 94.25 421 GLU A N 1
ATOM 3306 C CA . GLU A 1 421 ? -12.098 7.133 6.997 1.00 94.25 421 GLU A CA 1
ATOM 3307 C C . GLU A 1 421 ? -11.508 6.301 5.852 1.00 94.25 421 GLU A C 1
ATOM 3309 O O . GLU A 1 421 ? -10.584 6.708 5.148 1.00 94.25 421 GLU A O 1
ATOM 3314 N N . SER A 1 422 ? -12.074 5.110 5.679 1.00 89.69 422 SER A N 1
ATOM 3315 C CA . SER A 1 422 ? -11.830 4.178 4.586 1.00 89.69 422 SER A CA 1
ATOM 3316 C C . SER A 1 422 ? -13.170 3.704 4.038 1.00 89.69 422 SER A C 1
ATOM 3318 O O . SER A 1 422 ? -14.076 3.347 4.794 1.00 89.69 422 SER A O 1
ATOM 3320 N N . LEU A 1 423 ? -13.284 3.657 2.711 1.00 85.06 423 LEU A N 1
ATOM 3321 C CA . LEU A 1 423 ? -14.444 3.085 2.025 1.00 85.06 423 LEU A CA 1
ATOM 3322 C C . LEU A 1 423 ? -14.429 1.549 1.986 1.00 85.06 423 LEU A C 1
ATOM 3324 O O . LEU A 1 423 ? -15.470 0.945 1.729 1.00 85.06 423 LEU A O 1
ATOM 3328 N N . GLY A 1 424 ? -13.275 0.923 2.234 1.00 75.00 424 GLY A N 1
ATOM 3329 C CA . GLY A 1 424 ? -13.052 -0.492 1.940 1.00 75.00 424 GLY A CA 1
ATOM 3330 C C . GLY A 1 424 ? -13.115 -0.813 0.437 1.00 75.00 424 GLY A C 1
ATOM 3331 O O . GLY A 1 424 ? -13.224 0.079 -0.407 1.00 75.00 424 GLY A O 1
ATOM 3332 N N . HIS A 1 425 ? -13.043 -2.101 0.102 1.00 67.62 425 HIS A N 1
ATOM 3333 C CA . HIS A 1 425 ? -13.230 -2.615 -1.264 1.00 67.62 425 HIS A CA 1
ATOM 3334 C C . HIS A 1 425 ? -14.630 -3.198 -1.482 1.00 67.62 425 HIS A C 1
ATOM 3336 O O . HIS A 1 425 ? -15.154 -3.136 -2.591 1.00 67.62 425 HIS A O 1
ATOM 3342 N N . ASP A 1 426 ? -15.271 -3.676 -0.413 1.00 64.75 426 ASP A N 1
ATOM 3343 C CA . ASP A 1 426 ? -16.609 -4.271 -0.433 1.00 64.75 426 ASP A CA 1
ATOM 3344 C C . ASP A 1 426 ? -17.643 -3.256 0.086 1.00 64.75 426 ASP A C 1
ATOM 3346 O O . ASP A 1 426 ? -18.336 -3.475 1.085 1.00 64.75 426 ASP A O 1
ATOM 3350 N N . ALA A 1 427 ? -17.706 -2.093 -0.570 1.00 57.81 427 ALA A N 1
ATOM 3351 C CA . ALA A 1 427 ? -18.426 -0.911 -0.087 1.00 57.81 427 ALA A CA 1
ATOM 3352 C C . ALA A 1 427 ? -19.966 -1.052 -0.051 1.00 57.81 427 ALA A C 1
ATOM 3354 O O . ALA A 1 427 ? -20.638 -0.207 0.547 1.00 57.81 427 ALA A O 1
ATOM 3355 N N . SER A 1 428 ? -20.555 -2.089 -0.663 1.00 55.78 428 SER A N 1
ATOM 3356 C CA . SER A 1 428 ? -22.013 -2.276 -0.668 1.00 55.78 428 SER A CA 1
ATOM 3357 C C . SER A 1 428 ? -22.500 -3.130 0.516 1.00 55.78 428 SER A C 1
ATOM 3359 O O . SER A 1 428 ? -22.199 -4.322 0.627 1.00 55.78 428 SER A O 1
ATOM 3361 N N . ASP A 1 429 ? -23.309 -2.503 1.372 1.00 68.31 429 ASP A N 1
ATOM 3362 C CA . ASP A 1 429 ? -24.156 -3.097 2.422 1.00 68.31 429 ASP A CA 1
ATOM 3363 C C . ASP A 1 429 ? -23.470 -3.698 3.662 1.00 68.31 429 ASP A C 1
ATOM 3365 O O . ASP A 1 429 ? -24.122 -4.381 4.447 1.00 68.31 429 ASP A O 1
ATOM 3369 N N . SER A 1 430 ? -22.177 -3.462 3.889 1.00 79.94 430 SER A N 1
ATOM 3370 C CA . SER A 1 430 ? -21.516 -3.871 5.143 1.00 79.94 430 SER A CA 1
ATOM 3371 C C . SER A 1 430 ? -21.607 -2.775 6.221 1.00 79.94 430 SER A C 1
ATOM 3373 O O . SER A 1 430 ? -21.537 -1.589 5.877 1.00 79.94 430 SER A O 1
ATOM 3375 N N . PRO A 1 431 ? -21.750 -3.130 7.515 1.00 87.56 431 PRO A N 1
ATOM 3376 C CA . PRO A 1 431 ? -21.747 -2.151 8.596 1.00 87.56 431 PRO A CA 1
ATOM 3377 C C . PRO A 1 431 ? -20.392 -1.449 8.682 1.00 87.56 431 PRO A C 1
ATOM 3379 O O . PRO A 1 431 ? -19.346 -2.079 8.529 1.00 87.56 431 PRO A O 1
ATOM 3382 N N . THR A 1 432 ? -20.413 -0.143 8.942 1.00 94.56 432 THR A N 1
ATOM 3383 C CA . THR A 1 432 ? -19.185 0.636 9.124 1.00 94.56 432 THR A CA 1
ATOM 3384 C C . THR A 1 432 ? -18.602 0.359 10.507 1.00 94.56 432 THR A C 1
ATOM 3386 O O . THR A 1 432 ? -19.313 0.455 11.515 1.00 94.56 432 THR A O 1
ATOM 3389 N N . THR A 1 433 ? -17.307 0.053 10.564 1.00 97.69 433 THR A N 1
ATOM 3390 C CA . THR A 1 433 ? -16.586 -0.117 11.832 1.00 97.69 433 THR A CA 1
ATOM 3391 C C . THR A 1 433 ? -16.063 1.226 12.328 1.00 97.69 433 THR A C 1
ATOM 3393 O O . THR A 1 433 ? -15.343 1.909 11.604 1.00 97.69 433 THR A O 1
ATOM 3396 N N . LEU A 1 434 ? -16.414 1.614 13.554 1.00 98.56 434 LEU A N 1
ATOM 3397 C CA . LEU A 1 434 ? -15.951 2.840 14.202 1.00 98.56 434 LEU A CA 1
ATOM 3398 C C . LEU A 1 434 ? -14.953 2.501 15.309 1.00 98.56 434 LEU A C 1
ATOM 3400 O O . LEU A 1 434 ? -15.301 1.802 16.256 1.00 98.56 434 LEU A O 1
ATOM 3404 N N . PHE A 1 435 ? -13.739 3.027 15.203 1.00 98.81 435 PHE A N 1
ATOM 3405 C CA . PHE A 1 435 ? -12.634 2.775 16.116 1.00 98.81 435 PHE A CA 1
ATOM 3406 C C . PHE A 1 435 ? -12.359 3.962 17.042 1.00 98.81 435 PHE A C 1
ATOM 3408 O O . PHE A 1 435 ? -12.242 5.106 16.592 1.00 98.81 435 PHE A O 1
ATOM 3415 N N . ILE A 1 436 ? -12.183 3.668 18.333 1.00 98.69 436 ILE A N 1
ATOM 3416 C CA . ILE A 1 436 ? -11.822 4.624 19.385 1.00 98.69 436 ILE A CA 1
ATOM 3417 C C . ILE A 1 436 ? -10.505 4.176 20.030 1.00 98.69 436 ILE A C 1
ATOM 3419 O O . ILE A 1 436 ? -10.398 3.072 20.562 1.00 98.69 436 ILE A O 1
ATOM 3423 N N . HIS A 1 437 ? -9.479 5.024 19.963 1.00 97.56 437 HIS A N 1
ATOM 3424 C CA . HIS A 1 437 ? -8.145 4.730 20.500 1.00 97.56 437 HIS A CA 1
ATOM 3425 C C . HIS A 1 437 ? -8.052 4.891 22.030 1.00 97.56 437 HIS A C 1
ATOM 3427 O O . HIS A 1 437 ? -8.888 5.544 22.652 1.00 97.56 437 HIS A O 1
ATOM 3433 N N . GLY A 1 438 ? -6.988 4.343 22.628 1.00 95.31 438 GLY A N 1
ATOM 3434 C CA . GLY A 1 438 ? -6.645 4.506 24.045 1.00 95.31 438 GLY A CA 1
ATOM 3435 C C . GLY A 1 438 ? -5.931 5.823 24.396 1.00 95.31 438 GLY A C 1
ATOM 3436 O O . GLY A 1 438 ? -5.856 6.755 23.595 1.00 95.31 438 GLY A O 1
ATOM 3437 N N . LEU A 1 439 ? -5.387 5.906 25.615 1.00 94.00 439 LEU A N 1
ATOM 3438 C CA . LEU A 1 439 ? -4.571 7.046 26.061 1.00 94.00 439 LEU A CA 1
ATOM 3439 C C . LEU A 1 439 ? -3.288 7.210 25.222 1.00 94.00 439 LEU A C 1
ATOM 3441 O O . LEU A 1 439 ? -2.780 6.239 24.671 1.00 94.00 439 LEU A O 1
ATOM 3445 N N . ASP A 1 440 ? -2.757 8.436 25.159 1.00 90.75 440 ASP A N 1
ATOM 3446 C CA . ASP A 1 440 ? -1.561 8.830 24.379 1.00 90.75 440 ASP A CA 1
ATOM 3447 C C . ASP A 1 440 ? -1.551 8.371 22.917 1.00 90.75 440 ASP A C 1
ATOM 3449 O O . ASP A 1 440 ? -0.510 8.082 22.318 1.00 90.75 440 ASP A O 1
ATOM 3453 N N . SER A 1 441 ? -2.737 8.270 22.333 1.00 91.00 441 SER A N 1
ATOM 3454 C CA . SER A 1 441 ? -2.917 7.734 20.998 1.00 91.00 441 SER A CA 1
ATOM 3455 C C . SER A 1 441 ? -3.818 8.634 20.165 1.00 91.00 441 SER A C 1
ATOM 3457 O O . SER A 1 441 ? -4.243 9.702 20.605 1.00 91.00 441 SER A O 1
ATOM 3459 N N . SER A 1 442 ? -4.045 8.214 18.931 1.00 92.44 442 SER A N 1
ATOM 3460 C CA . SER A 1 442 ? -4.887 8.880 17.943 1.00 92.44 442 SER A CA 1
ATOM 3461 C C . SER A 1 442 ? -5.462 7.828 16.990 1.00 92.44 442 SER A C 1
ATOM 3463 O O . SER A 1 442 ? -5.185 6.631 17.135 1.00 92.44 442 SER A O 1
ATOM 3465 N N . SER A 1 443 ? -6.227 8.260 15.989 1.00 92.31 443 SER A N 1
ATOM 3466 C CA . SER A 1 443 ? -6.692 7.415 14.880 1.00 92.31 443 SER A CA 1
ATOM 3467 C C . SER A 1 443 ? -5.566 6.599 14.225 1.00 92.31 443 SER A C 1
ATOM 3469 O O . SER A 1 443 ? -5.812 5.494 13.744 1.00 92.31 443 SER A O 1
ATOM 3471 N N . GLN A 1 444 ? -4.315 7.078 14.281 1.00 86.06 444 GLN A N 1
ATOM 3472 C CA . GLN A 1 444 ? -3.146 6.407 13.703 1.00 86.06 444 GLN A CA 1
ATOM 3473 C C . GLN A 1 444 ? -2.931 4.980 14.224 1.00 86.06 444 GLN A C 1
ATOM 3475 O O . GLN A 1 444 ? -2.473 4.132 13.463 1.00 86.06 444 GLN A O 1
ATOM 3480 N N . THR A 1 445 ? -3.307 4.676 15.473 1.00 86.56 445 THR A N 1
ATOM 3481 C CA . THR A 1 445 ? -3.162 3.314 16.028 1.00 86.56 445 THR A CA 1
ATOM 3482 C C . THR A 1 445 ? -3.973 2.273 15.258 1.00 86.56 445 THR A C 1
ATOM 3484 O O . THR A 1 445 ? -3.635 1.096 15.256 1.00 86.56 445 THR A O 1
ATOM 3487 N N . TRP A 1 446 ? -5.034 2.710 14.575 1.00 91.06 446 TRP A N 1
ATOM 3488 C CA . TRP A 1 446 ? -5.917 1.851 13.798 1.00 91.06 446 TRP A CA 1
ATOM 3489 C C . TRP A 1 446 ? -5.532 1.780 12.324 1.00 91.06 446 TRP A C 1
ATOM 3491 O O . TRP A 1 446 ? -6.147 1.017 11.586 1.00 91.06 446 TRP A O 1
ATOM 3501 N N . ARG A 1 447 ? -4.508 2.520 11.877 1.00 85.06 447 ARG A N 1
ATOM 3502 C CA . ARG A 1 447 ? -4.133 2.621 10.459 1.00 85.06 447 ARG A CA 1
ATOM 3503 C C . ARG A 1 447 ? -3.920 1.249 9.821 1.00 85.06 447 ARG A C 1
ATOM 3505 O O . ARG A 1 447 ? -4.523 0.954 8.791 1.00 85.06 447 ARG A O 1
ATOM 3512 N N . GLY A 1 448 ? -3.130 0.392 10.470 1.00 80.12 448 GLY A N 1
ATOM 3513 C CA . GLY A 1 448 ? -2.878 -0.966 9.994 1.00 80.12 448 GLY A CA 1
ATOM 3514 C C . GLY A 1 448 ? -4.143 -1.834 9.958 1.00 80.12 448 GLY A C 1
ATOM 3515 O O . GLY A 1 448 ? -4.328 -2.620 9.027 1.00 80.12 448 GLY A O 1
ATOM 3516 N N . VAL A 1 449 ? -5.042 -1.679 10.931 1.00 85.62 449 VAL A N 1
ATOM 3517 C CA . VAL A 1 449 ? -6.335 -2.385 10.957 1.00 85.62 449 VAL A CA 1
ATOM 3518 C C . VAL A 1 449 ? -7.225 -1.904 9.807 1.00 85.62 449 VAL A C 1
ATOM 3520 O O . VAL A 1 449 ? -7.706 -2.718 9.024 1.00 85.62 449 VAL A O 1
ATOM 3523 N N . GLN A 1 450 ? -7.386 -0.589 9.637 1.00 88.12 450 GLN A N 1
ATOM 3524 C CA . GLN A 1 450 ? -8.214 -0.002 8.578 1.00 88.12 450 GLN A CA 1
ATOM 3525 C C . GLN A 1 450 ? -7.713 -0.352 7.171 1.00 88.12 450 GLN A C 1
ATOM 3527 O O . GLN A 1 450 ? -8.531 -0.569 6.283 1.00 88.12 450 GLN A O 1
ATOM 3532 N N . GLN A 1 451 ? -6.393 -0.434 6.963 1.00 81.00 451 GLN A N 1
ATOM 3533 C CA . GLN A 1 451 ? -5.801 -0.860 5.686 1.00 81.00 451 GLN A CA 1
ATOM 3534 C C . GLN A 1 451 ? -6.041 -2.342 5.379 1.00 81.00 451 GLN A C 1
ATOM 3536 O O . GLN A 1 451 ? -6.121 -2.726 4.214 1.00 81.00 451 GLN A O 1
ATOM 3541 N N . ALA A 1 452 ? -6.130 -3.183 6.411 1.00 79.69 452 ALA A N 1
ATOM 3542 C CA . ALA A 1 452 ? -6.373 -4.611 6.247 1.00 79.69 452 ALA A CA 1
ATOM 3543 C C . ALA A 1 452 ? -7.865 -4.936 6.056 1.00 79.69 452 ALA A C 1
ATOM 3545 O O . ALA A 1 452 ? -8.188 -5.934 5.411 1.00 79.69 452 ALA A O 1
ATOM 3546 N N . LEU A 1 453 ? -8.764 -4.092 6.574 1.00 84.62 453 LEU A N 1
ATOM 3547 C CA . LEU A 1 453 ? -10.208 -4.273 6.458 1.00 84.62 453 LEU A CA 1
ATOM 3548 C C . LEU A 1 453 ? -10.727 -4.051 5.033 1.00 84.62 453 LEU A C 1
ATOM 3550 O O . LEU A 1 453 ? -10.419 -3.066 4.366 1.00 84.62 453 LEU A O 1
ATOM 3554 N N . LYS A 1 454 ? -11.615 -4.950 4.600 1.00 84.44 454 LYS A N 1
ATOM 3555 C CA . LYS A 1 454 ? -12.314 -4.859 3.306 1.00 84.44 454 LYS A CA 1
ATOM 3556 C C . LYS A 1 454 ? -13.579 -4.004 3.358 1.00 84.44 454 LYS A C 1
ATOM 3558 O O . LYS A 1 454 ? -14.074 -3.596 2.309 1.00 84.44 454 LYS A O 1
ATOM 3563 N N . THR A 1 455 ? -14.108 -3.745 4.550 1.00 89.31 455 THR A N 1
ATOM 3564 C CA . THR A 1 455 ? -15.353 -3.003 4.784 1.00 89.31 455 THR A CA 1
ATOM 3565 C C . THR A 1 455 ? -15.089 -1.543 5.159 1.00 89.31 455 THR A C 1
ATOM 3567 O O . THR A 1 455 ? -13.980 -1.215 5.592 1.00 89.31 455 THR A O 1
ATOM 3570 N N . PRO A 1 456 ? -16.095 -0.654 5.034 1.00 92.19 456 PRO A N 1
ATOM 3571 C CA . PRO A 1 456 ? -15.955 0.731 5.459 1.00 92.19 456 PRO A CA 1
ATOM 3572 C C . PRO A 1 456 ? -15.541 0.839 6.929 1.00 92.19 456 PRO A C 1
ATOM 3574 O O . PRO A 1 456 ? -16.061 0.122 7.790 1.00 92.19 456 PRO A O 1
ATOM 3577 N N . SER A 1 457 ? -14.630 1.759 7.229 1.00 95.56 457 SER A N 1
ATOM 3578 C CA . SER A 1 457 ? -14.191 2.003 8.602 1.00 95.56 457 SER A CA 1
ATOM 3579 C C . SER A 1 457 ? -13.848 3.460 8.866 1.00 95.56 457 SER A C 1
ATOM 3581 O O . SER A 1 457 ? -13.447 4.190 7.963 1.00 95.56 457 SER A O 1
ATOM 3583 N N . ILE A 1 458 ? -13.988 3.874 10.122 1.00 97.81 458 ILE A N 1
ATOM 3584 C CA . ILE A 1 458 ? -13.640 5.203 10.618 1.00 97.81 458 ILE A CA 1
ATOM 3585 C C . ILE A 1 458 ? -12.863 5.048 11.922 1.00 97.81 458 ILE A C 1
ATOM 3587 O O . ILE A 1 458 ? -13.303 4.322 12.804 1.00 97.81 458 ILE A O 1
ATOM 3591 N N . ALA A 1 459 ? -11.749 5.755 12.074 1.00 98.12 459 ALA A N 1
ATOM 3592 C CA . ALA A 1 459 ? -11.019 5.874 13.331 1.00 98.12 459 ALA A CA 1
ATOM 3593 C C . ALA A 1 459 ? -10.982 7.340 13.756 1.00 98.12 459 ALA A C 1
ATOM 3595 O O . ALA A 1 459 ? -10.532 8.189 12.991 1.00 98.12 459 ALA A O 1
ATOM 3596 N N . ILE A 1 460 ? -11.468 7.653 14.955 1.00 98.19 460 ILE A N 1
ATOM 3597 C CA . ILE A 1 460 ? -11.527 9.042 15.431 1.00 98.19 460 ILE A CA 1
ATOM 3598 C C . ILE A 1 460 ? -10.237 9.438 16.127 1.00 98.19 460 ILE A C 1
ATOM 3600 O O . ILE A 1 460 ? -9.632 8.613 16.802 1.00 98.19 460 ILE A O 1
ATOM 3604 N N . ASP A 1 461 ? -9.867 10.709 16.039 1.00 97.69 461 ASP A N 1
ATOM 3605 C CA . ASP A 1 461 ? -9.022 11.343 17.041 1.00 97.69 461 ASP A CA 1
ATOM 3606 C C . ASP A 1 461 ? -9.944 11.842 18.161 1.00 97.69 461 ASP A C 1
ATOM 3608 O O . ASP A 1 461 ? -10.739 12.759 17.949 1.00 97.69 461 ASP A O 1
ATOM 3612 N N . CYS A 1 462 ? -9.877 11.252 19.355 1.00 97.06 462 CYS A N 1
ATOM 3613 C CA . CYS A 1 462 ? -10.645 11.735 20.506 1.00 97.06 462 CYS A CA 1
ATOM 3614 C C . CYS A 1 462 ? -10.327 13.213 20.779 1.00 97.06 462 CYS A C 1
ATOM 3616 O O . CYS A 1 462 ? -9.234 13.683 20.457 1.00 97.06 462 CYS A O 1
ATOM 3618 N N . ARG A 1 463 ? -11.258 13.948 21.402 1.00 94.38 463 ARG A N 1
ATOM 3619 C CA . ARG A 1 463 ? -11.041 15.356 21.783 1.00 94.38 463 ARG A CA 1
ATOM 3620 C C . ARG A 1 463 ? -9.667 15.564 22.430 1.00 94.38 463 ARG A C 1
ATOM 3622 O O . ARG A 1 463 ? -9.308 14.896 23.395 1.00 94.38 463 ARG A O 1
ATOM 3629 N N . GLY A 1 464 ? -8.892 16.492 21.884 1.00 94.25 464 GLY A N 1
ATOM 3630 C CA . GLY A 1 464 ? -7.545 16.823 22.339 1.00 94.25 464 GLY A CA 1
ATOM 3631 C C . GLY A 1 464 ? -6.428 15.894 21.869 1.00 94.25 464 GLY A C 1
ATOM 3632 O O . GLY A 1 464 ? -5.278 16.172 22.198 1.00 94.25 464 GLY A O 1
ATOM 3633 N N . CYS A 1 465 ? -6.720 14.848 21.101 1.00 96.06 465 CYS A N 1
ATOM 3634 C CA . CYS A 1 465 ? -5.742 13.948 20.488 1.00 96.06 465 CYS A CA 1
ATOM 3635 C C . CYS A 1 465 ? -5.602 14.226 18.986 1.00 96.06 465 CYS A C 1
ATOM 3637 O O . CYS A 1 465 ? -6.459 14.872 18.390 1.00 96.06 465 CYS A O 1
ATOM 3639 N N . GLY A 1 466 ? -4.517 13.761 18.359 1.00 94.31 466 GLY A N 1
ATOM 3640 C 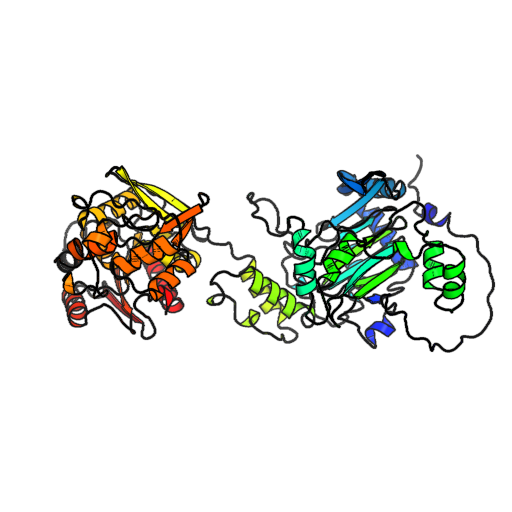CA . GLY A 1 466 ? -4.337 13.819 16.901 1.00 94.31 466 GLY A CA 1
ATOM 3641 C C . GLY A 1 466 ? -4.504 15.232 16.335 1.00 94.31 466 GLY A C 1
ATOM 3642 O O . GLY A 1 466 ? -3.723 16.119 16.676 1.00 94.31 466 GLY A O 1
ATOM 3643 N N . HIS A 1 467 ? -5.525 15.469 15.516 1.00 93.00 467 HIS A N 1
ATOM 3644 C CA . HIS A 1 467 ? -5.874 16.816 15.038 1.00 93.00 467 HIS A CA 1
ATOM 3645 C C . HIS A 1 467 ? -7.203 17.352 15.591 1.00 93.00 467 HIS A C 1
ATOM 3647 O O . HIS A 1 467 ? -7.702 18.361 15.102 1.00 93.00 467 HIS A O 1
ATOM 3653 N N . SER A 1 468 ? -7.765 16.706 16.615 1.00 96.88 468 SER A N 1
ATOM 3654 C CA . SER A 1 468 ? -8.976 17.162 17.299 1.00 96.88 468 SER A CA 1
ATOM 3655 C C . SER A 1 468 ? -8.676 18.204 18.374 1.00 96.88 468 SER A C 1
ATOM 3657 O O . SER A 1 468 ? -7.684 18.113 19.110 1.00 96.88 468 SER A O 1
ATOM 3659 N N . ASP A 1 469 ? -9.593 19.158 18.519 1.00 96.38 469 ASP A N 1
ATOM 3660 C CA . ASP A 1 469 ? -9.548 20.160 19.579 1.00 96.38 469 ASP A CA 1
ATOM 3661 C C . ASP A 1 469 ? -9.830 19.524 20.944 1.00 96.38 469 ASP A C 1
ATOM 3663 O O . ASP A 1 469 ? -10.620 18.585 21.060 1.00 96.38 469 ASP A O 1
ATOM 3667 N N . LEU A 1 470 ? -9.198 20.042 22.003 1.00 94.69 470 LEU A N 1
ATOM 3668 C CA . LEU A 1 470 ? -9.470 19.610 23.381 1.00 94.69 470 LEU A CA 1
ATOM 3669 C C . LEU A 1 470 ? -10.705 20.307 23.975 1.00 94.69 470 LEU A C 1
ATOM 3671 O O . LEU A 1 470 ? -11.486 19.675 24.687 1.00 94.69 470 LEU A O 1
ATOM 3675 N N . GLY A 1 471 ? -10.874 21.595 23.662 1.00 92.19 471 GLY A N 1
ATOM 3676 C CA . GLY A 1 471 ? -11.838 22.479 24.317 1.00 92.19 471 GLY A CA 1
ATOM 3677 C C . GLY A 1 471 ? -11.420 22.888 25.732 1.00 92.19 471 GLY A C 1
ATOM 3678 O O . GLY A 1 471 ? -10.283 22.665 26.151 1.00 92.19 471 GLY A O 1
ATOM 3679 N N . ASP A 1 472 ? -12.355 23.496 26.461 1.00 92.00 472 ASP A N 1
ATOM 3680 C CA . ASP A 1 472 ? -12.125 23.942 27.834 1.00 92.00 472 ASP A CA 1
ATOM 3681 C C . ASP A 1 472 ? -12.101 22.757 28.804 1.00 92.00 472 ASP A C 1
ATOM 3683 O O . ASP A 1 472 ? -12.947 21.859 28.733 1.00 92.00 472 ASP A O 1
ATOM 3687 N N . GLU A 1 473 ? -11.184 22.798 29.769 1.00 92.19 473 GLU A N 1
ATOM 3688 C CA . GLU A 1 473 ? -11.012 21.778 30.809 1.00 92.19 473 GLU A CA 1
ATOM 3689 C C . GLU A 1 473 ? -12.322 21.435 31.546 1.00 92.19 473 GLU A C 1
ATOM 3691 O O . GLU A 1 473 ? -12.611 20.264 31.795 1.00 92.19 473 GLU A O 1
ATOM 3696 N N . GLU A 1 474 ? -13.139 22.443 31.860 1.00 90.81 474 GLU A N 1
ATOM 3697 C CA . GLU A 1 474 ? -14.415 22.301 32.581 1.00 90.81 474 GLU A CA 1
ATOM 3698 C C . GLU A 1 474 ? -15.486 21.559 31.766 1.00 90.81 474 GLU A C 1
ATOM 3700 O O . GLU A 1 474 ? -16.426 20.996 32.327 1.00 90.81 474 GLU A O 1
ATOM 3705 N N . SER A 1 475 ? -15.345 21.548 30.438 1.00 90.38 475 SER A N 1
ATOM 3706 C CA . SER A 1 475 ? -16.260 20.864 29.521 1.00 90.38 475 SER A CA 1
ATOM 3707 C C . SER A 1 475 ? -15.889 19.395 29.292 1.00 90.38 475 SER A C 1
ATOM 3709 O O . SER A 1 475 ? -16.673 18.637 28.712 1.00 90.38 475 SER A O 1
ATOM 3711 N N . PHE A 1 476 ? -14.702 18.972 29.740 1.00 96.06 476 PHE A N 1
ATOM 3712 C CA . PHE A 1 476 ? -14.230 17.606 29.573 1.00 96.06 476 PHE A CA 1
ATOM 3713 C C . PHE A 1 476 ? -14.930 16.675 30.567 1.00 96.06 476 PHE A C 1
ATOM 3715 O O . PHE A 1 476 ? -14.733 16.756 31.778 1.00 96.06 476 PHE A O 1
ATOM 3722 N N . SER A 1 477 ? -15.755 15.767 30.053 1.00 96.62 477 SER A N 1
ATOM 3723 C CA . SER A 1 477 ? -16.503 14.797 30.855 1.00 96.62 477 SER A CA 1
ATOM 3724 C C . SER A 1 477 ? -16.769 13.515 30.058 1.00 96.62 477 SER A C 1
ATOM 3726 O O . SER A 1 477 ? -16.693 13.547 28.824 1.00 96.62 477 SER A O 1
ATOM 3728 N N . PRO A 1 478 ? -17.130 12.398 30.723 1.00 96.81 478 PRO A N 1
ATOM 3729 C CA . PRO A 1 478 ? -17.548 11.174 30.039 1.00 96.81 478 PRO A CA 1
ATOM 3730 C C . PRO A 1 478 ? -18.687 11.414 29.039 1.00 96.81 478 PRO A C 1
ATOM 3732 O O . PRO A 1 478 ? -18.637 10.919 27.917 1.00 96.81 478 PRO A O 1
ATOM 3735 N N . ASP A 1 479 ? -19.675 12.233 29.412 1.00 96.56 479 ASP A N 1
ATOM 3736 C CA . ASP A 1 479 ? -20.779 12.602 28.522 1.00 96.56 479 ASP A CA 1
ATOM 3737 C C . ASP A 1 479 ? -20.293 13.366 27.292 1.00 96.56 479 ASP A C 1
ATOM 3739 O O . ASP A 1 479 ? -20.745 13.095 26.184 1.00 96.56 479 ASP A O 1
ATOM 3743 N N . ALA A 1 480 ? -19.353 14.294 27.463 1.00 96.50 480 ALA A N 1
ATOM 3744 C CA . ALA A 1 480 ? -18.835 15.078 26.353 1.00 96.50 480 ALA A CA 1
ATOM 3745 C C . ALA A 1 480 ? -18.074 14.194 25.342 1.00 96.50 480 ALA A C 1
ATOM 3747 O O . ALA A 1 480 ? -18.284 14.330 24.139 1.00 96.50 480 ALA A O 1
ATOM 3748 N N . LEU A 1 481 ? -17.278 13.226 25.819 1.00 97.06 481 LEU A N 1
ATOM 3749 C CA . LEU A 1 481 ? -16.623 12.222 24.968 1.00 97.06 481 LEU A CA 1
ATOM 3750 C C . LEU A 1 481 ? -17.640 11.400 24.157 1.00 97.06 481 LEU A C 1
ATOM 3752 O O . LEU A 1 481 ? -17.444 11.165 22.968 1.00 97.06 481 LEU A O 1
ATOM 3756 N N . VAL A 1 482 ? -18.748 10.990 24.781 1.00 97.81 482 VAL A N 1
ATOM 3757 C CA . VAL A 1 482 ? -19.829 10.239 24.119 1.00 97.81 482 VAL A CA 1
ATOM 3758 C C . VAL A 1 482 ? -20.581 11.092 23.091 1.00 97.81 482 VAL A C 1
ATOM 3760 O O . VAL A 1 482 ? -20.911 10.605 22.007 1.00 97.81 482 VAL A O 1
ATOM 3763 N N . GLU A 1 483 ? -20.853 12.363 23.398 1.00 97.44 483 GLU A N 1
ATOM 3764 C CA . GLU A 1 483 ? -21.545 13.271 22.474 1.00 97.44 483 GLU A CA 1
ATOM 3765 C C . GLU A 1 483 ? -20.710 13.620 21.236 1.00 97.44 483 GLU A C 1
ATOM 3767 O O . GLU A 1 483 ? -21.282 13.832 20.161 1.00 97.44 483 GLU A O 1
ATOM 3772 N N . ASP A 1 484 ? -19.378 13.614 21.332 1.00 97.19 484 ASP A N 1
ATOM 3773 C CA . ASP A 1 484 ? -18.508 13.767 20.159 1.00 97.19 484 ASP A CA 1
ATOM 3774 C C . ASP A 1 484 ? -18.703 12.605 19.182 1.00 97.19 484 ASP A C 1
ATOM 3776 O O . ASP A 1 484 ? -18.946 12.816 17.990 1.00 97.19 484 ASP A O 1
ATOM 3780 N N . VAL A 1 485 ? -18.696 11.372 19.702 1.00 97.94 485 VAL A N 1
ATOM 3781 C CA . VAL A 1 485 ? -18.956 10.159 18.913 1.00 97.94 485 VAL A CA 1
ATOM 3782 C C . VAL A 1 485 ? -20.357 10.217 18.298 1.00 97.94 485 VAL A C 1
ATOM 3784 O O . VAL A 1 485 ? -20.525 9.952 17.107 1.00 97.94 485 VAL A O 1
ATOM 3787 N N . LYS A 1 486 ? -21.380 10.630 19.063 1.00 97.38 486 LYS A N 1
ATOM 3788 C CA . LYS A 1 486 ? -22.761 10.733 18.551 1.00 97.38 486 LYS A CA 1
ATOM 3789 C C . LYS A 1 486 ? -22.890 11.799 17.466 1.00 97.38 486 LYS A C 1
ATOM 3791 O O . LYS A 1 486 ? -23.634 11.598 16.505 1.00 97.38 486 LYS A O 1
ATOM 3796 N N . SER A 1 487 ? -22.174 12.913 17.598 1.00 96.50 487 SER A N 1
ATOM 3797 C CA . SER A 1 487 ? -22.136 13.973 16.587 1.00 96.50 487 SER A CA 1
ATOM 3798 C C . SER A 1 487 ? -21.553 13.457 15.275 1.00 96.50 487 SER A C 1
ATOM 3800 O O . SER A 1 487 ? -22.144 13.692 14.218 1.00 96.50 487 SER A O 1
ATOM 3802 N N . LEU A 1 488 ? -20.466 12.682 15.337 1.00 96.69 488 LEU A N 1
ATOM 3803 C CA . LEU A 1 488 ? -19.888 12.036 14.162 1.00 96.69 488 LEU A CA 1
ATOM 3804 C C . LEU A 1 488 ? -20.853 11.022 13.538 1.00 96.69 488 LEU A C 1
ATOM 3806 O O . LEU A 1 488 ? -21.135 11.112 12.345 1.00 96.69 488 LEU A O 1
ATOM 3810 N N . VAL A 1 489 ? -21.438 10.121 14.335 1.00 96.38 489 VAL A N 1
ATOM 3811 C CA . VAL A 1 489 ? -22.395 9.110 13.843 1.00 96.38 489 VAL A CA 1
ATOM 3812 C C . VAL A 1 489 ? -23.608 9.751 13.160 1.00 96.38 489 VAL A C 1
ATOM 3814 O O . VAL A 1 489 ? -24.077 9.268 12.133 1.00 96.38 489 VAL A O 1
ATOM 3817 N N . LYS A 1 490 ? -24.101 10.887 13.669 1.00 95.19 490 LYS A N 1
ATOM 3818 C CA . LYS A 1 490 ? -25.238 11.610 13.074 1.00 95.19 490 LYS A CA 1
ATOM 3819 C C . LYS A 1 490 ? -24.914 12.341 11.768 1.00 95.19 490 LYS A C 1
ATOM 3821 O O . LYS A 1 490 ? -25.838 12.617 10.995 1.00 95.19 490 LYS A O 1
ATOM 3826 N N . THR A 1 491 ? -23.658 12.718 11.543 1.00 92.31 491 THR A N 1
ATOM 3827 C CA . THR A 1 491 ? -23.274 13.648 10.466 1.00 92.31 491 THR A CA 1
ATOM 3828 C C . THR A 1 491 ? -22.461 12.993 9.357 1.00 92.31 491 THR A C 1
ATOM 3830 O O . THR A 1 491 ? -22.654 13.350 8.194 1.00 92.31 491 THR A O 1
ATOM 3833 N N . ASN A 1 492 ? -21.614 12.014 9.675 1.00 93.38 492 ASN A N 1
ATOM 3834 C CA . ASN A 1 492 ? -20.771 11.346 8.692 1.00 93.38 492 ASN A CA 1
ATOM 3835 C C . ASN A 1 492 ? -21.595 10.418 7.779 1.00 93.38 492 ASN A C 1
ATOM 3837 O O . ASN A 1 492 ? -22.457 9.655 8.222 1.00 93.38 492 ASN A O 1
ATOM 3841 N N . ARG A 1 493 ? -21.295 10.464 6.479 1.00 91.25 493 ARG A N 1
ATOM 3842 C CA . ARG A 1 493 ? -22.003 9.739 5.410 1.00 91.25 493 ARG A CA 1
ATOM 3843 C C . ARG A 1 493 ? -21.958 8.209 5.527 1.00 91.25 493 ARG A C 1
ATOM 3845 O O . ARG A 1 493 ? -22.864 7.545 5.031 1.00 91.25 493 ARG A O 1
ATOM 3852 N N . LEU A 1 494 ? -20.921 7.649 6.146 1.00 90.44 494 LEU A N 1
ATOM 3853 C CA . LEU A 1 494 ? -20.745 6.207 6.327 1.00 90.44 494 LEU A CA 1
ATOM 3854 C C . LEU A 1 494 ? -21.476 5.680 7.566 1.00 90.44 494 LEU A C 1
ATOM 3856 O O . LEU A 1 494 ? -21.775 4.489 7.624 1.00 90.44 494 LEU A O 1
ATOM 3860 N N . LEU A 1 495 ? -21.777 6.548 8.536 1.00 93.12 495 LEU A N 1
ATOM 3861 C CA . LEU A 1 495 ? -22.384 6.175 9.820 1.00 93.12 495 LEU A CA 1
ATOM 3862 C C . LEU A 1 495 ? -23.871 6.544 9.889 1.00 93.12 495 LEU A C 1
ATOM 3864 O O . LEU A 1 495 ? -24.673 5.822 10.478 1.00 93.12 495 LEU A O 1
ATOM 3868 N N . LYS A 1 496 ? -24.260 7.662 9.269 1.00 90.31 496 LYS A N 1
ATOM 3869 C CA . LYS A 1 496 ? -25.592 8.246 9.422 1.00 90.31 496 LYS A CA 1
ATOM 3870 C C . LYS A 1 496 ? -26.704 7.283 9.008 1.00 90.31 496 LYS A C 1
ATOM 3872 O O . LYS A 1 496 ? -26.813 6.894 7.847 1.00 90.31 496 LYS A O 1
ATOM 3877 N N . GLY A 1 497 ? -27.594 6.997 9.960 1.00 85.56 497 GLY A N 1
ATOM 3878 C CA . GLY A 1 497 ? -28.780 6.163 9.746 1.00 85.56 497 GLY A CA 1
ATOM 3879 C C . GLY A 1 497 ? -28.483 4.667 9.635 1.00 85.56 497 GLY A C 1
ATOM 3880 O O . GLY A 1 497 ? -29.368 3.916 9.233 1.00 85.56 497 GLY A O 1
ATOM 3881 N N . LYS A 1 498 ? -27.262 4.239 9.974 1.00 88.75 498 LYS A N 1
ATOM 3882 C CA . LYS A 1 498 ? -26.832 2.841 9.981 1.00 88.75 498 LYS A CA 1
ATOM 3883 C C . LYS A 1 498 ? -26.385 2.453 11.384 1.00 88.75 498 LYS A C 1
ATOM 3885 O O . LYS A 1 498 ? -25.891 3.297 12.127 1.00 88.75 498 LYS A O 1
ATOM 3890 N N . LYS A 1 499 ? -26.516 1.170 11.725 1.00 91.62 499 LYS A N 1
ATOM 3891 C CA . LYS A 1 499 ? -25.855 0.645 12.921 1.00 91.62 499 LYS A CA 1
ATOM 3892 C C . LYS A 1 499 ? -24.382 0.384 12.624 1.00 91.62 499 LYS A C 1
ATOM 3894 O O . LYS A 1 499 ? -24.018 0.045 11.495 1.00 91.62 499 LYS A O 1
ATOM 3899 N N . ILE A 1 500 ? -23.547 0.526 13.641 1.00 95.12 500 ILE A N 1
ATOM 3900 C CA . ILE A 1 500 ? -22.089 0.464 13.519 1.00 95.12 500 ILE A CA 1
ATOM 3901 C C . ILE A 1 500 ? -21.521 -0.724 14.290 1.00 95.12 500 ILE A C 1
ATOM 3903 O O . ILE A 1 500 ? -22.135 -1.209 15.246 1.00 95.12 500 ILE A O 1
ATOM 3907 N N . VAL A 1 501 ? -20.352 -1.205 13.875 1.00 97.38 501 VAL A N 1
ATOM 3908 C CA . VAL A 1 501 ? -19.507 -2.059 14.721 1.00 97.38 501 VAL A CA 1
ATOM 3909 C C . VAL A 1 501 ? -18.598 -1.117 15.498 1.00 97.38 501 VAL A C 1
ATOM 3911 O O . VAL A 1 501 ? -17.739 -0.468 14.909 1.00 97.38 501 VAL A O 1
ATOM 3914 N N . LEU A 1 502 ? -18.828 -0.975 16.800 1.00 98.50 502 LEU A N 1
ATOM 3915 C CA . LEU A 1 502 ? -18.108 -0.026 17.642 1.00 98.50 502 LEU A CA 1
ATOM 3916 C C . LEU A 1 502 ? -16.958 -0.732 18.354 1.00 98.50 502 LEU A C 1
ATOM 3918 O O . LEU A 1 502 ? -17.195 -1.628 19.159 1.00 98.50 502 LEU A O 1
ATOM 3922 N N . VAL A 1 503 ? -15.727 -0.315 18.077 1.00 98.81 503 VAL A N 1
ATOM 3923 C CA . VAL A 1 503 ? -14.501 -0.908 18.617 1.00 98.81 503 VAL A CA 1
ATOM 3924 C C . VAL A 1 503 ? -13.759 0.132 19.445 1.00 98.81 503 VAL A C 1
ATOM 3926 O O . VAL A 1 503 ? -13.455 1.219 18.957 1.00 98.81 503 VAL A O 1
ATOM 3929 N N . GLY A 1 504 ? -13.445 -0.191 20.695 1.00 98.56 504 GLY A N 1
ATOM 3930 C CA . GLY A 1 504 ? -12.685 0.686 21.578 1.00 98.56 504 GLY A CA 1
ATOM 3931 C C . GLY A 1 504 ? -11.516 -0.033 22.237 1.00 98.56 504 GLY A C 1
ATOM 3932 O O . GLY A 1 504 ? -11.713 -1.075 22.857 1.00 98.56 504 GLY A O 1
ATOM 3933 N N . HIS A 1 505 ? -10.323 0.557 22.156 1.00 98.06 505 HIS A N 1
ATOM 3934 C CA . HIS A 1 505 ? -9.108 0.072 22.822 1.00 98.06 505 HIS A CA 1
ATOM 3935 C C . HIS A 1 505 ? -8.869 0.802 24.141 1.00 98.06 505 HIS A C 1
ATOM 3937 O O . HIS A 1 505 ? -8.837 2.035 24.159 1.00 98.06 505 HIS A O 1
ATOM 3943 N N . SER A 1 506 ? -8.645 0.070 25.237 1.00 95.62 506 SER A N 1
ATOM 3944 C CA . SER A 1 506 ? -8.249 0.642 26.530 1.00 95.62 506 SER A CA 1
ATOM 3945 C C . SER A 1 506 ? -9.241 1.731 26.984 1.00 95.62 506 SER A C 1
ATOM 3947 O O . SER A 1 506 ? -10.447 1.493 27.062 1.00 95.62 506 SER A O 1
ATOM 3949 N N . MET A 1 507 ? -8.782 2.966 27.208 1.00 96.81 507 MET A N 1
ATOM 3950 C CA . MET A 1 507 ? -9.639 4.136 27.457 1.00 96.81 507 MET A CA 1
ATOM 3951 C C . MET A 1 507 ? -10.763 4.297 26.414 1.00 96.81 507 MET A C 1
ATOM 3953 O O . MET A 1 507 ? -11.906 4.571 26.781 1.00 96.81 507 MET A O 1
ATOM 3957 N N . GLY A 1 508 ? -10.488 4.037 25.134 1.00 98.06 508 GLY A N 1
ATOM 3958 C CA . GLY A 1 508 ? -11.492 4.039 24.072 1.00 98.06 508 GLY A CA 1
ATOM 3959 C C . GLY A 1 508 ? -12.551 2.949 24.245 1.00 98.06 508 GLY A C 1
ATOM 3960 O O . GLY A 1 508 ? -13.710 3.167 23.905 1.00 98.06 508 GLY A O 1
ATOM 3961 N N . GLY A 1 509 ? -12.198 1.817 24.862 1.00 97.88 509 GLY A N 1
ATOM 3962 C CA . GLY A 1 509 ? -13.140 0.777 25.285 1.00 97.88 509 GLY A CA 1
ATOM 3963 C C . GLY A 1 509 ? -14.118 1.275 26.353 1.00 97.88 509 GLY A C 1
ATOM 3964 O O . GLY A 1 509 ? -15.311 0.976 26.299 1.00 97.88 509 GLY A O 1
ATOM 3965 N N . ARG A 1 510 ? -13.653 2.129 27.275 1.00 97.69 510 ARG A N 1
ATOM 3966 C CA . ARG A 1 510 ? -14.524 2.802 28.252 1.00 97.69 510 ARG A CA 1
ATOM 3967 C C . ARG A 1 510 ? -15.516 3.743 27.570 1.00 97.69 510 ARG A C 1
ATOM 3969 O O . ARG A 1 510 ? -16.703 3.704 27.891 1.00 97.69 510 ARG A O 1
ATOM 3976 N N . ILE A 1 511 ? -15.047 4.554 26.618 1.00 98.50 511 ILE A N 1
ATOM 3977 C CA . ILE A 1 511 ? -15.908 5.446 25.824 1.00 98.50 511 ILE A CA 1
ATOM 3978 C C . ILE A 1 511 ? -16.921 4.627 25.015 1.00 98.50 511 ILE A C 1
ATOM 3980 O O . ILE A 1 511 ? -18.100 4.970 24.995 1.00 98.50 511 ILE A O 1
ATOM 3984 N N . ALA A 1 512 ? -16.492 3.526 24.395 1.00 98.56 512 ALA A N 1
ATOM 3985 C CA . ALA A 1 512 ? -17.363 2.653 23.617 1.00 98.56 512 ALA A CA 1
ATOM 3986 C C . ALA A 1 512 ? -18.489 2.042 24.471 1.00 98.56 512 ALA A C 1
ATOM 3988 O O . ALA A 1 512 ? -19.646 2.047 24.050 1.00 98.56 512 ALA A O 1
ATOM 3989 N N . MET A 1 513 ? -18.186 1.597 25.699 1.00 98.25 513 MET A N 1
ATOM 3990 C CA . MET A 1 513 ? -19.205 1.139 26.653 1.00 98.25 513 MET A CA 1
ATOM 3991 C C . MET A 1 513 ? -20.181 2.259 27.037 1.00 98.25 513 MET A C 1
ATOM 3993 O O . MET A 1 513 ? -21.392 2.054 27.006 1.00 98.25 513 MET A O 1
ATOM 3997 N N . LEU A 1 514 ? -19.681 3.456 27.359 1.00 98.38 514 LEU A N 1
ATOM 3998 C CA . LEU A 1 514 ? -20.528 4.612 27.677 1.00 98.38 514 LEU A CA 1
ATOM 3999 C C . LEU A 1 514 ? -21.450 4.986 26.506 1.00 98.38 514 LEU A C 1
ATOM 4001 O O . LEU A 1 514 ? -22.631 5.276 26.705 1.00 98.38 514 LEU A O 1
ATOM 4005 N N . TYR A 1 515 ? -20.929 4.937 25.281 1.00 98.44 515 TYR A N 1
ATOM 4006 C CA . TYR A 1 515 ? -21.700 5.195 24.073 1.00 98.44 515 TYR A CA 1
ATOM 4007 C C . TYR A 1 515 ? -22.792 4.142 23.865 1.00 98.44 515 TYR A C 1
ATOM 4009 O O . TYR A 1 515 ? -23.952 4.504 23.684 1.00 98.44 515 TYR A O 1
ATOM 4017 N N . ALA A 1 516 ? -22.457 2.852 23.955 1.00 96.69 516 ALA A N 1
ATOM 4018 C CA . ALA A 1 516 ? -23.420 1.759 23.806 1.00 96.69 516 ALA A CA 1
ATOM 4019 C C . ALA A 1 516 ? -24.497 1.758 24.907 1.00 96.69 516 ALA A C 1
ATOM 4021 O O . ALA A 1 516 ? -25.643 1.399 24.650 1.00 96.69 516 ALA A O 1
ATOM 4022 N N . ALA A 1 517 ? -24.156 2.199 26.122 1.00 96.06 517 ALA A N 1
ATOM 4023 C CA . ALA A 1 517 ? -25.111 2.382 27.211 1.00 96.06 517 ALA A CA 1
ATOM 4024 C C . ALA A 1 517 ? -26.131 3.498 26.918 1.00 96.06 517 ALA A C 1
ATOM 4026 O O . ALA A 1 517 ? -27.312 3.360 27.246 1.00 96.06 517 ALA A O 1
ATOM 4027 N N . LYS A 1 518 ? -25.683 4.603 26.307 1.00 96.50 518 LYS A N 1
ATOM 4028 C CA . LYS A 1 518 ? -26.509 5.792 26.042 1.00 96.50 518 LYS A CA 1
ATOM 4029 C C . LYS A 1 518 ? -27.286 5.713 24.725 1.00 96.50 518 LYS A C 1
ATOM 4031 O O . LYS A 1 518 ? -28.411 6.203 24.663 1.00 96.50 518 LYS A O 1
ATOM 4036 N N . TYR A 1 519 ? -26.692 5.102 23.701 1.00 95.31 519 TYR A N 1
ATOM 4037 C CA . TYR A 1 519 ? -27.206 5.015 22.331 1.00 95.31 519 TYR A CA 1
ATOM 4038 C C . TYR A 1 519 ? -27.175 3.571 21.798 1.00 95.31 519 TYR A C 1
ATOM 4040 O O . TYR A 1 519 ? -26.530 3.302 20.778 1.00 95.31 519 TYR A O 1
ATOM 4048 N N . PRO A 1 520 ? -27.843 2.613 22.470 1.00 92.38 520 PRO A N 1
ATOM 4049 C CA . PRO A 1 520 ? -27.826 1.209 22.061 1.00 92.38 520 PRO A CA 1
ATOM 4050 C C . PRO A 1 520 ? -28.396 0.993 20.652 1.00 92.38 520 PRO A C 1
ATOM 4052 O O . PRO A 1 520 ? -28.053 0.014 20.000 1.00 92.38 520 PRO A O 1
ATOM 4055 N N . GLU A 1 521 ? -29.243 1.904 20.160 1.00 90.69 521 GLU A N 1
ATOM 4056 C CA . GLU A 1 521 ? -29.853 1.845 18.832 1.00 90.69 521 GLU A CA 1
ATOM 4057 C C . GLU A 1 521 ? -28.878 2.021 17.666 1.00 90.69 521 GLU A C 1
ATOM 4059 O O . GLU A 1 521 ? -29.172 1.562 16.560 1.00 90.69 521 GLU A O 1
ATOM 4064 N N . ASP A 1 522 ? -27.727 2.646 17.918 1.00 93.44 522 ASP A N 1
ATOM 4065 C CA . ASP A 1 522 ? -26.702 2.894 16.907 1.00 93.44 522 ASP A CA 1
ATOM 4066 C C . ASP A 1 522 ? -25.722 1.713 16.786 1.00 93.44 522 ASP A C 1
ATOM 4068 O O . ASP A 1 522 ? -24.961 1.647 15.824 1.00 93.44 522 ASP A O 1
ATOM 4072 N N . VAL A 1 523 ? -25.708 0.761 17.725 1.00 94.50 523 VAL A N 1
ATOM 4073 C CA . VAL A 1 523 ? -24.635 -0.241 17.842 1.00 94.50 523 VAL A CA 1
ATOM 4074 C C . VAL A 1 523 ? -25.121 -1.628 17.429 1.00 94.50 523 VAL A C 1
ATOM 4076 O O . VAL A 1 523 ? -26.026 -2.192 18.029 1.00 94.50 523 VAL A O 1
ATOM 4079 N N . SER A 1 524 ? -24.490 -2.219 16.414 1.00 92.88 524 SER A N 1
ATOM 4080 C CA . SER A 1 524 ? -24.733 -3.615 16.006 1.00 92.88 524 SER A CA 1
ATOM 4081 C C . SER A 1 524 ? -23.862 -4.611 16.775 1.00 92.88 524 SER A C 1
ATOM 4083 O O . SER A 1 524 ? -24.341 -5.660 17.195 1.00 92.88 524 SER A O 1
ATOM 4085 N N . ALA A 1 525 ? -22.606 -4.248 17.027 1.00 95.69 525 ALA A N 1
ATOM 4086 C CA . ALA A 1 525 ? -21.685 -5.000 17.867 1.00 95.69 525 ALA A CA 1
ATOM 4087 C C . ALA A 1 525 ? -20.789 -4.029 18.640 1.00 95.69 525 ALA A C 1
ATOM 4089 O O . ALA A 1 525 ? -20.373 -3.004 18.095 1.00 95.69 525 ALA A O 1
ATOM 4090 N N . LEU A 1 526 ? -20.499 -4.364 19.895 1.00 97.56 526 LEU A N 1
ATOM 4091 C CA . LEU A 1 526 ? -19.562 -3.647 20.754 1.00 97.56 526 LEU A CA 1
ATOM 4092 C C . LEU A 1 526 ? -18.325 -4.517 20.968 1.00 97.56 526 LEU A C 1
ATOM 4094 O O . LEU A 1 526 ? -18.437 -5.624 21.485 1.00 97.56 526 LEU A O 1
ATOM 4098 N N . VAL A 1 527 ? -17.153 -4.004 20.615 1.00 98.56 527 VAL A N 1
ATOM 4099 C CA . VAL A 1 527 ? -15.859 -4.641 20.861 1.00 98.56 527 VAL A CA 1
ATOM 4100 C C . VAL A 1 527 ? -15.073 -3.780 21.842 1.00 98.56 527 VAL A C 1
ATOM 4102 O O . VAL A 1 527 ? -14.796 -2.610 21.574 1.00 98.56 527 VAL A O 1
ATOM 4105 N N . VAL A 1 528 ? -14.721 -4.361 22.983 1.00 98.56 528 VAL A N 1
ATOM 4106 C CA . VAL A 1 528 ? -13.889 -3.734 24.010 1.00 98.56 528 VAL A CA 1
ATOM 4107 C C . VAL A 1 528 ? -12.564 -4.480 24.037 1.00 98.56 528 VAL A C 1
ATOM 4109 O O . VAL A 1 528 ? -12.495 -5.627 24.477 1.00 98.56 528 VAL A O 1
ATOM 4112 N N . GLU A 1 529 ? -11.524 -3.831 23.531 1.00 98.38 529 GLU A N 1
ATOM 4113 C CA . GLU A 1 529 ? -10.168 -4.363 23.507 1.00 98.38 529 GLU A CA 1
ATOM 4114 C C . GLU A 1 529 ? -9.408 -3.900 24.752 1.00 98.38 529 GLU A C 1
ATOM 4116 O O . GLU A 1 529 ? -9.120 -2.716 24.932 1.00 98.38 529 GLU A O 1
ATOM 4121 N N . ASP A 1 530 ? -9.099 -4.872 25.601 1.00 97.69 530 ASP A N 1
ATOM 4122 C CA . ASP A 1 530 ? -8.304 -4.795 26.819 1.00 97.69 530 ASP A CA 1
ATOM 4123 C C . ASP A 1 530 ? -8.715 -3.641 27.745 1.00 97.69 530 ASP A C 1
ATOM 4125 O O . ASP A 1 530 ? -7.935 -2.745 28.070 1.00 97.69 530 ASP A O 1
ATOM 4129 N N . MET A 1 531 ? -9.990 -3.640 28.149 1.00 97.50 531 MET A N 1
ATOM 4130 C CA . MET A 1 531 ? -10.519 -2.721 29.155 1.00 97.50 531 MET A CA 1
ATOM 4131 C C . MET A 1 531 ? -11.634 -3.366 29.986 1.00 97.50 531 MET A C 1
ATOM 4133 O O . MET A 1 531 ? -12.496 -4.060 29.457 1.00 97.50 531 MET A O 1
ATOM 4137 N N . ASP A 1 532 ? -11.637 -3.098 31.293 1.00 97.00 532 ASP A N 1
ATOM 4138 C CA . ASP A 1 532 ? -12.659 -3.551 32.247 1.00 97.00 532 ASP A CA 1
ATOM 4139 C C . ASP A 1 532 ? -13.538 -2.394 32.775 1.00 97.00 532 ASP A C 1
ATOM 4141 O O . ASP A 1 532 ? -13.409 -1.237 32.355 1.00 97.00 532 ASP A O 1
ATOM 4145 N N . ILE A 1 533 ? -14.421 -2.695 33.735 1.00 97.12 533 ILE A N 1
ATOM 4146 C CA . ILE A 1 533 ? -15.328 -1.719 34.361 1.00 97.12 533 ILE A CA 1
ATOM 4147 C C . ILE A 1 533 ? -14.768 -1.086 35.642 1.00 97.12 533 ILE A C 1
ATOM 4149 O O . ILE A 1 533 ? -15.344 -0.121 36.146 1.00 97.12 533 ILE A O 1
ATOM 4153 N N . MET A 1 534 ? -13.604 -1.518 36.123 1.00 94.88 534 MET A N 1
ATOM 4154 C CA . MET A 1 534 ? -13.049 -1.100 37.411 1.00 94.88 534 MET A CA 1
ATOM 4155 C C . MET A 1 534 ? -12.695 0.397 37.446 1.00 94.88 534 MET A C 1
ATOM 4157 O O . MET A 1 534 ? -12.084 0.926 36.509 1.00 94.88 534 MET A O 1
ATOM 4161 N N . ARG A 1 535 ? -13.047 1.080 38.546 1.00 95.38 535 ARG A N 1
ATOM 4162 C CA . ARG A 1 535 ? -12.587 2.446 38.853 1.00 95.38 535 ARG A CA 1
ATOM 4163 C C . ARG A 1 535 ? -11.084 2.438 39.139 1.00 95.38 535 ARG A C 1
ATOM 4165 O O . ARG A 1 535 ? -10.596 1.584 39.876 1.00 95.38 535 ARG A O 1
ATOM 4172 N N . ARG A 1 536 ? -10.360 3.418 38.602 1.00 93.44 536 ARG A N 1
ATOM 4173 C CA . ARG A 1 536 ? -8.911 3.595 38.775 1.00 93.44 536 ARG A CA 1
ATOM 4174 C C . ARG A 1 536 ? -8.642 5.009 39.276 1.00 93.44 536 ARG A C 1
ATOM 4176 O O . ARG A 1 536 ? -8.973 5.965 38.587 1.00 93.44 536 ARG A O 1
ATOM 4183 N N . SER A 1 537 ? -8.077 5.146 40.474 1.00 91.19 537 SER A N 1
ATOM 4184 C CA . SER A 1 537 ? -7.811 6.471 41.044 1.00 91.19 537 SER A CA 1
ATOM 4185 C C . SER A 1 537 ? -6.698 7.194 40.286 1.00 91.19 537 SER A C 1
ATOM 4187 O O . SER A 1 537 ? -5.893 6.560 39.597 1.00 91.19 537 SER A O 1
ATOM 4189 N N . VAL A 1 538 ? -6.611 8.517 40.420 1.00 86.50 538 VAL A N 1
ATOM 4190 C CA . VAL A 1 538 ? -5.561 9.309 39.755 1.00 86.50 538 VAL A CA 1
ATOM 4191 C C . VAL A 1 538 ? -4.154 8.844 40.165 1.00 86.50 538 VAL A C 1
ATOM 4193 O O . VAL A 1 538 ? -3.245 8.825 39.339 1.00 86.50 538 VAL A O 1
ATOM 4196 N N . GLU A 1 539 ? -3.979 8.367 41.401 1.00 84.38 539 GLU A N 1
ATOM 4197 C CA . GLU A 1 539 ? -2.707 7.833 41.911 1.00 84.38 539 GLU A CA 1
ATOM 4198 C C . GLU A 1 539 ? -2.282 6.518 41.243 1.00 84.38 539 GLU A C 1
ATOM 4200 O O . GLU A 1 539 ? -1.119 6.132 41.341 1.00 84.38 539 GLU A O 1
ATOM 4205 N N . SER A 1 540 ? -3.200 5.826 40.560 1.00 83.88 540 SER A N 1
ATOM 4206 C CA . SER A 1 540 ? -2.898 4.602 39.805 1.00 83.88 540 SER A CA 1
ATOM 4207 C C . SER A 1 540 ? -2.319 4.870 38.412 1.00 83.88 540 SER A C 1
ATOM 4209 O O . SER A 1 540 ? -2.097 3.931 37.649 1.00 83.88 540 SER A O 1
ATOM 4211 N N . ASN A 1 541 ? -2.064 6.138 38.067 1.00 81.69 541 ASN A N 1
ATOM 4212 C CA . ASN A 1 541 ? -1.438 6.494 36.803 1.00 81.69 541 ASN A CA 1
ATOM 4213 C C . ASN A 1 541 ? -0.079 5.798 36.652 1.00 81.69 541 ASN A C 1
ATOM 4215 O O . ASN A 1 541 ? 0.801 5.906 37.506 1.00 81.69 541 ASN A O 1
ATOM 4219 N N . PHE A 1 542 ? 0.095 5.098 35.530 1.00 80.31 542 PHE A N 1
ATOM 4220 C CA . PHE A 1 542 ? 1.311 4.342 35.227 1.00 80.31 542 PHE A CA 1
ATOM 4221 C C . PHE A 1 542 ? 2.577 5.211 35.196 1.00 80.31 542 PHE A C 1
ATOM 4223 O O . PHE A 1 542 ? 3.678 4.706 35.412 1.00 80.31 542 PHE A O 1
ATOM 4230 N N . ILE A 1 543 ? 2.433 6.516 34.952 1.00 84.88 543 ILE A N 1
ATOM 4231 C CA . ILE A 1 543 ? 3.541 7.468 35.000 1.00 84.88 543 ILE A CA 1
ATOM 4232 C C . ILE A 1 543 ? 3.680 7.977 36.441 1.00 84.88 543 ILE A C 1
ATOM 4234 O O . ILE A 1 543 ? 2.963 8.877 36.869 1.00 84.88 543 ILE A O 1
ATOM 4238 N N . GLN A 1 544 ? 4.616 7.396 37.197 1.00 75.00 544 GLN A N 1
ATOM 4239 C CA . GLN A 1 544 ? 4.754 7.641 38.643 1.00 75.00 544 GLN A CA 1
ATOM 4240 C C . GLN A 1 544 ? 5.047 9.105 39.012 1.00 75.00 544 GLN A C 1
ATOM 4242 O O . GLN A 1 544 ? 4.642 9.560 40.079 1.00 75.00 544 GLN A O 1
ATOM 4247 N N . SER A 1 545 ? 5.752 9.847 38.154 1.00 85.38 545 SER A N 1
ATOM 4248 C CA . SER A 1 545 ? 6.118 11.255 38.369 1.00 85.38 545 SER A CA 1
ATOM 4249 C C . SER A 1 545 ? 5.302 12.222 37.505 1.00 85.38 545 SER A C 1
ATOM 4251 O O . SER A 1 545 ? 5.825 13.258 37.102 1.00 85.38 545 SER A O 1
ATOM 4253 N N . PHE A 1 546 ? 4.056 11.868 37.176 1.00 93.00 546 PHE A N 1
ATOM 4254 C CA . PHE A 1 546 ? 3.208 12.654 36.280 1.00 93.00 546 PHE A CA 1
ATOM 4255 C C 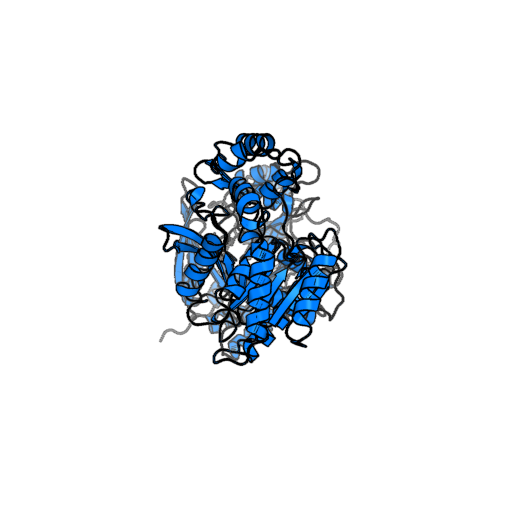. PHE A 1 546 ? 2.782 13.995 36.900 1.00 93.00 546 PHE A C 1
ATOM 4257 O O . PHE A 1 546 ? 2.055 14.023 37.894 1.00 93.00 546 PHE A O 1
ATOM 4264 N N . ASP A 1 547 ? 3.193 15.112 36.298 1.00 95.06 547 ASP A N 1
ATOM 4265 C CA . ASP A 1 547 ? 2.766 16.459 36.697 1.00 95.06 547 ASP A CA 1
ATOM 4266 C C . ASP A 1 547 ? 1.501 16.871 35.929 1.00 95.06 547 ASP A C 1
ATOM 4268 O O . ASP A 1 547 ? 1.559 17.343 34.791 1.00 95.06 547 ASP A O 1
ATOM 4272 N N . GLU A 1 548 ? 0.338 16.707 36.568 1.00 93.44 548 GLU A N 1
ATOM 4273 C CA . GLU A 1 548 ? -0.965 17.049 35.981 1.00 93.44 548 GLU A CA 1
ATOM 4274 C C . GLU A 1 548 ? -1.050 18.520 35.552 1.00 93.44 548 GLU A C 1
ATOM 4276 O O . GLU A 1 548 ? -1.590 18.818 34.490 1.00 93.44 548 GLU A O 1
ATOM 4281 N N . ARG A 1 549 ? -0.496 19.458 36.332 1.00 95.06 549 ARG A N 1
ATOM 4282 C CA . ARG A 1 549 ? -0.612 20.890 36.009 1.00 95.06 549 ARG A CA 1
ATOM 4283 C C . ARG A 1 549 ? 0.144 21.224 34.735 1.00 95.06 549 ARG A C 1
ATOM 4285 O O . ARG A 1 549 ? -0.369 21.964 33.900 1.00 95.06 549 ARG A O 1
ATOM 4292 N N . LYS A 1 550 ? 1.347 20.670 34.583 1.00 96.69 550 LYS A N 1
ATOM 4293 C CA . LYS A 1 550 ? 2.124 20.819 33.350 1.00 96.69 550 LYS A CA 1
ATOM 4294 C C . LYS A 1 550 ? 1.478 20.085 32.183 1.00 96.69 550 LYS A C 1
ATOM 4296 O O . LYS A 1 550 ? 1.498 20.605 31.075 1.00 96.69 550 LYS A O 1
ATOM 4301 N N . ALA A 1 551 ? 0.874 18.923 32.432 1.00 96.31 551 ALA A N 1
ATOM 4302 C CA . ALA A 1 551 ? 0.162 18.173 31.408 1.00 96.31 551 ALA A CA 1
ATOM 4303 C C . ALA A 1 551 ? -1.021 18.966 30.837 1.00 96.31 551 ALA A C 1
ATOM 4305 O O . ALA A 1 551 ? -1.164 19.037 29.623 1.00 96.31 551 ALA A O 1
ATOM 4306 N N . ILE A 1 552 ? -1.833 19.597 31.691 1.00 95.62 552 ILE A N 1
ATOM 4307 C CA . ILE A 1 552 ? -2.954 20.453 31.271 1.00 95.62 552 ILE A CA 1
ATOM 4308 C C . ILE A 1 552 ? -2.472 21.696 30.514 1.00 95.62 552 ILE A C 1
ATOM 4310 O O . ILE A 1 552 ? -3.100 22.103 29.542 1.00 95.62 552 ILE A O 1
ATOM 4314 N N . ALA A 1 553 ? -1.350 22.284 30.932 1.00 95.44 553 ALA A N 1
ATOM 4315 C CA . ALA A 1 553 ? -0.767 23.466 30.299 1.00 95.44 553 ALA A CA 1
ATOM 4316 C C . ALA A 1 553 ? 0.096 23.157 29.057 1.00 95.44 553 ALA A C 1
ATOM 4318 O O . ALA A 1 553 ? 0.753 24.062 28.541 1.00 95.44 553 ALA A O 1
ATOM 4319 N N . PHE A 1 554 ? 0.145 21.900 28.609 1.00 96.38 554 PHE A N 1
ATOM 4320 C CA . PHE A 1 554 ? 1.007 21.469 27.514 1.00 96.38 554 PHE A CA 1
ATOM 4321 C C . PHE A 1 554 ? 0.598 22.120 26.185 1.00 96.38 554 PHE A C 1
ATOM 4323 O O . PHE A 1 554 ? -0.527 21.940 25.714 1.00 96.38 554 PHE A O 1
ATOM 4330 N N . ASP A 1 555 ? 1.532 22.845 25.566 1.00 94.88 555 ASP A N 1
ATOM 4331 C CA . ASP A 1 555 ? 1.391 23.309 24.186 1.00 94.88 555 ASP A CA 1
ATOM 4332 C C . ASP A 1 555 ? 1.729 22.158 23.238 1.00 94.88 555 ASP A C 1
ATOM 4334 O O . ASP A 1 555 ? 2.707 21.449 23.437 1.00 94.88 555 ASP A O 1
ATOM 4338 N N . ARG A 1 556 ? 0.912 21.957 22.207 1.00 94.94 556 ARG A N 1
ATOM 4339 C CA . ARG A 1 556 ? 1.123 20.899 21.21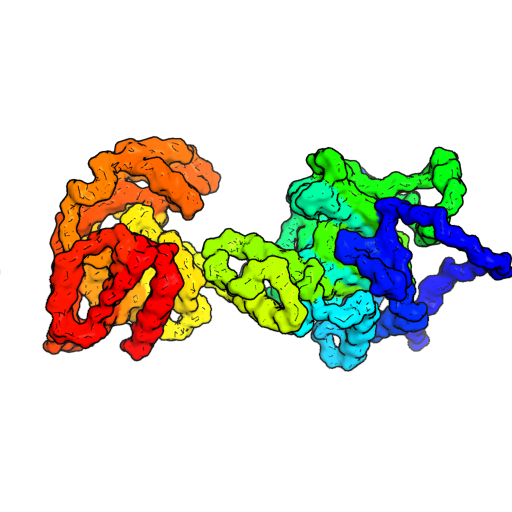5 1.00 94.94 556 ARG A CA 1
ATOM 4340 C C . ARG A 1 556 ? 2.008 21.357 20.060 1.00 94.94 556 ARG A C 1
ATOM 4342 O O . ARG A 1 556 ? 2.432 20.503 19.281 1.00 94.94 556 ARG A O 1
ATOM 4349 N N . SER A 1 557 ? 2.276 22.659 19.939 1.00 95.81 557 SER A N 1
ATOM 4350 C CA . SER A 1 557 ? 3.216 23.216 18.967 1.00 95.81 557 SER A CA 1
ATOM 4351 C C . SER A 1 557 ? 4.533 23.600 19.636 1.00 95.81 557 SER A C 1
ATOM 4353 O O . SER A 1 557 ? 4.562 24.267 20.666 1.00 95.81 557 SER A O 1
ATOM 4355 N N . HIS A 1 558 ? 5.646 23.196 19.032 1.00 96.31 558 HIS A N 1
ATOM 4356 C CA . HIS A 1 558 ? 6.989 23.456 19.538 1.00 96.31 558 HIS A CA 1
ATOM 4357 C C . HIS A 1 558 ? 7.924 23.926 18.429 1.00 96.31 558 HIS A C 1
ATOM 4359 O O . HIS A 1 558 ? 7.848 23.496 17.283 1.00 96.31 558 HIS A O 1
ATOM 4365 N N . THR A 1 559 ? 8.896 24.764 18.774 1.00 94.94 559 THR A N 1
ATOM 4366 C CA . THR A 1 559 ? 9.852 25.316 17.798 1.00 94.94 559 THR A CA 1
ATOM 4367 C C . THR A 1 559 ? 10.961 24.337 17.401 1.00 94.94 559 THR A C 1
ATOM 4369 O O . THR A 1 559 ? 11.630 24.535 16.388 1.00 94.94 559 THR A O 1
ATOM 4372 N N . SER A 1 560 ? 11.189 23.279 18.186 1.00 94.88 560 SER A N 1
ATOM 4373 C CA . SER A 1 560 ? 12.204 22.258 17.915 1.00 94.88 560 SER A CA 1
ATOM 4374 C C . SER A 1 560 ? 11.845 20.916 18.552 1.00 94.88 560 SER A C 1
ATOM 4376 O O . SER A 1 560 ? 11.096 20.870 19.527 1.00 94.88 560 SER A O 1
ATOM 4378 N N . LEU A 1 561 ? 12.427 19.828 18.036 1.00 92.06 561 LEU A N 1
ATOM 4379 C CA . LEU A 1 561 ? 12.243 18.487 18.597 1.00 92.06 561 LEU A CA 1
ATOM 4380 C C . LEU A 1 561 ? 12.740 18.398 20.047 1.00 92.06 561 LEU A C 1
ATOM 4382 O O . LEU A 1 561 ? 12.096 17.764 20.873 1.00 92.06 561 LEU A O 1
ATOM 4386 N N . GLU A 1 562 ? 13.848 19.068 20.371 1.00 94.62 562 GLU A N 1
ATOM 4387 C CA . GLU A 1 562 ? 14.374 19.112 21.742 1.00 94.62 562 GLU A CA 1
ATOM 4388 C C . GLU A 1 562 ? 13.391 19.793 22.701 1.00 94.62 562 GLU A C 1
ATOM 4390 O O . GLU A 1 562 ? 13.169 19.292 23.797 1.00 94.62 562 GLU A O 1
ATOM 4395 N N . SER A 1 563 ? 12.704 20.855 22.264 1.00 95.75 563 SER A N 1
ATOM 4396 C CA . SER A 1 563 ? 11.660 21.493 23.078 1.00 95.75 563 SER A CA 1
ATOM 4397 C C . SER A 1 563 ? 10.476 20.558 23.356 1.00 95.75 563 SER A C 1
ATOM 4399 O O . SER A 1 563 ? 9.937 20.587 24.462 1.00 95.75 563 SER A O 1
ATOM 4401 N N . VAL A 1 564 ? 10.096 19.702 22.397 1.00 94.62 564 VAL A N 1
ATOM 4402 C CA . VAL A 1 564 ? 9.089 18.650 22.630 1.00 94.62 564 VAL A CA 1
ATOM 4403 C C . VAL A 1 564 ? 9.593 17.685 23.708 1.00 94.62 564 VAL A C 1
ATOM 4405 O O . VAL A 1 564 ? 8.883 17.401 24.673 1.00 94.62 564 VAL A O 1
ATOM 4408 N N . LYS A 1 565 ? 10.841 17.209 23.574 1.00 94.75 565 LYS A N 1
ATOM 4409 C CA . LYS A 1 565 ? 11.469 16.274 24.521 1.00 94.75 565 LYS A CA 1
ATOM 4410 C C . LYS A 1 565 ? 11.533 16.822 25.938 1.00 94.75 565 LYS A C 1
ATOM 4412 O O . LYS A 1 565 ? 11.150 16.120 26.873 1.00 94.75 565 LYS A O 1
ATOM 4417 N N . GLU A 1 566 ? 11.953 18.070 26.091 1.00 95.38 566 GLU A N 1
ATOM 4418 C CA . GLU A 1 566 ? 12.002 18.755 27.381 1.00 95.38 566 GLU A CA 1
ATOM 4419 C C . GLU A 1 566 ? 10.608 18.882 28.007 1.00 95.38 566 GLU A C 1
ATOM 4421 O O . GLU A 1 566 ? 10.431 18.523 29.170 1.00 95.38 566 GLU A O 1
ATOM 4426 N N . ALA A 1 567 ? 9.596 19.297 27.237 1.00 96.12 567 ALA A N 1
ATOM 4427 C CA . ALA A 1 567 ? 8.234 19.464 27.745 1.00 96.12 567 ALA A CA 1
ATOM 4428 C C . ALA A 1 567 ? 7.615 18.142 28.238 1.00 96.12 567 ALA A C 1
ATOM 4430 O O . ALA A 1 567 ? 7.037 18.093 29.325 1.00 96.12 567 ALA A O 1
ATOM 4431 N N . PHE A 1 568 ? 7.777 17.046 27.489 1.00 96.31 568 PHE A N 1
ATOM 4432 C CA . PHE A 1 568 ? 7.316 15.720 27.917 1.00 96.31 568 PHE A CA 1
ATOM 4433 C C . PHE A 1 568 ? 8.084 15.199 29.140 1.00 96.31 568 PHE A C 1
ATOM 4435 O O . PHE A 1 568 ? 7.469 14.663 30.068 1.00 96.31 568 PHE A O 1
ATOM 4442 N N . ALA A 1 569 ? 9.407 15.387 29.180 1.00 94.88 569 ALA A N 1
ATOM 4443 C CA . ALA A 1 569 ? 10.232 14.993 30.321 1.00 94.88 569 ALA A CA 1
ATOM 4444 C C . ALA A 1 569 ? 9.847 15.761 31.595 1.00 94.88 569 ALA A C 1
ATOM 4446 O O . ALA A 1 569 ? 9.766 15.176 32.673 1.00 94.88 569 ALA A O 1
ATOM 4447 N N . GLU A 1 570 ? 9.542 17.054 31.474 1.00 95.75 570 GLU A N 1
ATOM 4448 C CA . GLU A 1 570 ? 9.077 17.889 32.580 1.00 95.75 570 GLU A CA 1
ATOM 4449 C C . GLU A 1 570 ? 7.727 17.460 33.162 1.00 95.75 570 GLU A C 1
ATOM 4451 O O . GLU A 1 570 ? 7.481 17.706 34.345 1.00 95.75 570 GLU A O 1
ATOM 4456 N N . ILE A 1 571 ? 6.868 16.848 32.342 1.00 96.69 571 ILE A N 1
ATOM 4457 C CA . ILE A 1 571 ? 5.598 16.242 32.763 1.00 96.69 571 ILE A CA 1
ATOM 4458 C C . ILE A 1 571 ? 5.832 14.865 33.399 1.00 96.69 571 ILE A C 1
ATOM 4460 O O . ILE A 1 571 ? 4.984 14.388 34.146 1.00 96.69 571 ILE A O 1
ATOM 4464 N N . GLY A 1 572 ? 6.979 14.233 33.141 1.00 95.19 572 GLY A N 1
ATOM 4465 C CA . GLY A 1 572 ? 7.360 12.935 33.695 1.00 95.19 572 GLY A CA 1
ATOM 4466 C C . GLY A 1 572 ? 7.263 11.769 32.711 1.00 95.19 572 GLY A C 1
ATOM 4467 O O . GLY A 1 572 ? 7.346 10.623 33.147 1.00 95.19 572 GLY A O 1
ATOM 4468 N N . TYR A 1 573 ? 7.087 12.021 31.407 1.00 94.25 573 TYR A N 1
ATOM 4469 C CA . TYR A 1 573 ? 7.078 10.947 30.410 1.00 94.25 573 TYR A CA 1
ATOM 4470 C C . TYR A 1 573 ? 8.478 10.343 30.200 1.00 94.25 573 TYR A C 1
ATOM 4472 O O . TYR A 1 573 ? 9.457 11.088 30.094 1.00 94.25 573 TYR A O 1
ATOM 4480 N N . PRO A 1 574 ? 8.587 9.006 30.085 1.00 90.56 574 PRO A N 1
ATOM 4481 C CA . PRO A 1 574 ? 9.834 8.335 29.732 1.00 90.56 574 PRO A CA 1
ATOM 4482 C C . PRO A 1 574 ? 10.322 8.678 28.315 1.00 90.56 574 PRO A C 1
ATOM 4484 O O . PRO A 1 574 ? 9.529 8.796 27.379 1.00 90.56 574 PRO A O 1
ATOM 4487 N N . THR A 1 575 ? 11.640 8.801 28.139 1.00 86.44 575 THR A N 1
ATOM 4488 C CA . THR A 1 575 ? 12.261 9.157 26.849 1.00 86.44 575 THR A CA 1
ATOM 4489 C C . THR A 1 575 ? 12.050 8.093 25.769 1.00 86.44 575 THR A C 1
ATOM 4491 O O . THR A 1 575 ? 11.834 8.436 24.613 1.00 86.44 575 THR A O 1
ATOM 4494 N N . ASP A 1 576 ? 12.049 6.814 26.133 1.00 86.69 576 ASP A N 1
ATOM 4495 C CA . ASP A 1 576 ? 11.813 5.687 25.223 1.00 86.69 576 ASP A CA 1
ATOM 4496 C C . ASP A 1 576 ? 10.406 5.710 24.610 1.00 86.69 576 ASP A C 1
ATOM 4498 O O . ASP A 1 576 ? 10.235 5.430 23.422 1.00 86.69 576 ASP A O 1
ATOM 4502 N N . MET A 1 577 ? 9.399 6.116 25.389 1.00 88.19 577 MET A N 1
ATOM 4503 C CA . MET A 1 577 ? 8.033 6.299 24.893 1.00 88.19 577 MET A CA 1
ATOM 4504 C C . MET A 1 577 ? 7.968 7.421 23.850 1.00 88.19 577 MET A C 1
ATOM 4506 O O . MET A 1 577 ? 7.292 7.301 22.828 1.00 88.19 577 MET A O 1
ATOM 4510 N N . LEU A 1 578 ? 8.722 8.493 24.086 1.00 89.12 578 LEU A N 1
ATOM 4511 C CA . LEU A 1 578 ? 8.778 9.634 23.191 1.00 89.12 578 LEU A CA 1
ATOM 4512 C C . LEU A 1 578 ? 9.522 9.325 21.888 1.00 89.12 578 LEU A C 1
ATOM 4514 O O . LEU A 1 578 ? 9.038 9.668 20.811 1.00 89.12 578 LEU A O 1
ATOM 4518 N N . ASP A 1 579 ? 10.668 8.648 21.972 1.00 84.81 579 ASP A N 1
ATOM 4519 C CA . ASP A 1 579 ? 11.424 8.216 20.795 1.00 84.81 579 ASP A CA 1
ATOM 4520 C C . ASP A 1 579 ? 10.578 7.280 19.915 1.00 84.81 579 ASP A C 1
ATOM 4522 O O . ASP A 1 579 ? 10.591 7.407 18.688 1.00 84.81 579 ASP A O 1
ATOM 4526 N N . LYS A 1 580 ? 9.758 6.415 20.532 1.00 81.19 580 LYS A N 1
ATOM 4527 C CA . LYS A 1 580 ? 8.766 5.600 19.819 1.00 81.19 580 LYS A CA 1
ATOM 4528 C C . LYS A 1 580 ? 7.747 6.465 19.070 1.00 81.19 580 LYS A C 1
ATOM 4530 O O . LYS A 1 580 ? 7.537 6.254 17.881 1.00 81.19 580 LYS A O 1
ATOM 4535 N N . TRP A 1 581 ? 7.145 7.464 19.714 1.00 86.69 581 TRP A N 1
ATOM 4536 C CA . TRP A 1 581 ? 6.166 8.347 19.062 1.00 86.69 581 TRP A CA 1
ATOM 4537 C C . TRP A 1 581 ? 6.746 9.190 17.928 1.00 86.69 581 TRP A C 1
ATOM 4539 O O . TRP A 1 581 ? 6.050 9.449 16.948 1.00 86.69 581 TRP A O 1
ATOM 4549 N N . ILE A 1 582 ? 8.009 9.602 18.044 1.00 82.19 582 ILE A N 1
ATOM 4550 C CA . ILE A 1 582 ? 8.732 10.278 16.962 1.00 82.19 582 ILE A CA 1
ATOM 4551 C C . ILE A 1 582 ? 8.919 9.314 15.785 1.00 82.19 582 ILE A C 1
ATOM 4553 O O . ILE A 1 582 ? 8.622 9.678 14.649 1.00 82.19 582 ILE A O 1
ATOM 4557 N N . GLY A 1 583 ? 9.364 8.080 16.050 1.00 72.88 583 GLY A N 1
ATOM 4558 C CA . GLY A 1 583 ? 9.531 7.048 15.023 1.00 72.88 583 GLY A CA 1
ATOM 4559 C C . GLY A 1 583 ? 8.226 6.671 14.315 1.00 72.88 583 GLY A C 1
ATOM 4560 O O . GLY A 1 583 ? 8.231 6.427 13.113 1.00 72.88 583 GLY A O 1
ATOM 4561 N N . GLU A 1 584 ? 7.108 6.687 15.041 1.00 72.50 584 GLU A N 1
ATOM 4562 C CA . GLU A 1 584 ? 5.763 6.419 14.512 1.00 72.50 584 GLU A CA 1
ATOM 4563 C C . GLU A 1 584 ? 5.117 7.634 13.819 1.00 72.50 584 GLU A C 1
ATOM 4565 O O . GLU A 1 584 ? 4.016 7.521 13.288 1.00 72.50 584 GLU A O 1
ATOM 4570 N N . GLY A 1 585 ? 5.761 8.808 13.830 1.00 80.06 585 GLY A N 1
ATOM 4571 C CA . GLY A 1 585 ? 5.212 10.026 13.225 1.00 80.06 585 GLY A CA 1
ATOM 4572 C C . GLY A 1 585 ? 4.052 10.659 14.005 1.00 80.06 585 GLY A C 1
ATOM 4573 O O . GLY A 1 585 ? 3.351 11.521 13.480 1.00 80.06 585 GLY A O 1
ATOM 4574 N N . ARG A 1 586 ? 3.851 10.289 15.278 1.00 84.69 586 ARG A N 1
ATOM 4575 C CA . ARG A 1 586 ? 2.878 10.960 16.162 1.00 84.69 586 ARG A CA 1
ATOM 4576 C C . ARG A 1 586 ? 3.359 12.337 16.612 1.00 84.69 586 ARG A C 1
ATOM 4578 O O . ARG A 1 586 ? 2.554 13.145 17.068 1.00 84.69 586 ARG A O 1
ATOM 4585 N N . ILE A 1 587 ? 4.661 12.590 16.509 1.00 89.81 587 ILE A N 1
ATOM 4586 C CA . ILE A 1 587 ? 5.269 13.913 16.631 1.00 89.81 587 ILE A CA 1
ATOM 4587 C C . ILE A 1 587 ? 5.904 14.229 15.287 1.00 89.81 587 ILE A C 1
ATOM 4589 O O . ILE A 1 587 ? 6.845 13.558 14.866 1.00 89.81 587 ILE A O 1
ATOM 4593 N N . GLU A 1 588 ? 5.382 15.242 14.611 1.00 86.88 588 GLU A N 1
ATOM 4594 C CA . GLU A 1 588 ? 5.712 15.522 13.218 1.00 86.88 588 GLU A CA 1
ATOM 4595 C C . GLU A 1 588 ? 6.229 16.945 13.036 1.00 86.88 588 GLU A C 1
ATOM 4597 O O . GLU A 1 588 ? 5.806 17.877 13.720 1.00 86.88 588 GLU A O 1
ATOM 4602 N N . LYS A 1 589 ? 7.139 17.122 12.078 1.00 90.12 589 LYS A N 1
ATOM 4603 C CA . LYS A 1 589 ? 7.605 18.444 11.669 1.00 90.12 589 LYS A CA 1
ATOM 4604 C C . LYS A 1 589 ? 6.664 18.998 10.600 1.00 90.12 589 LYS A C 1
ATOM 4606 O O . LYS A 1 589 ? 6.539 18.418 9.525 1.00 90.12 589 LYS A O 1
ATOM 4611 N N . LYS A 1 590 ? 6.026 20.127 10.888 1.00 86.50 590 LYS A N 1
ATOM 4612 C CA . LYS A 1 590 ? 5.174 20.867 9.955 1.00 86.50 590 LYS A CA 1
ATOM 4613 C C . LYS A 1 590 ? 6.017 21.616 8.922 1.00 86.50 590 LYS A C 1
ATOM 4615 O O . LYS A 1 590 ? 7.189 21.917 9.149 1.00 86.50 590 LYS A O 1
ATOM 4620 N N . GLU A 1 591 ? 5.400 21.975 7.798 1.00 84.50 591 GLU A N 1
ATOM 4621 C CA . GLU A 1 591 ? 6.043 22.765 6.732 1.00 84.50 591 GLU A CA 1
ATOM 4622 C C . GLU A 1 591 ? 6.561 24.123 7.225 1.00 84.50 591 GLU A C 1
ATOM 4624 O O . GLU A 1 591 ? 7.586 24.605 6.749 1.00 84.50 591 GLU A O 1
ATOM 4629 N N . SER A 1 592 ? 5.905 24.706 8.236 1.00 84.06 592 SER A N 1
ATOM 4630 C CA . SER A 1 592 ? 6.356 25.925 8.922 1.00 84.06 592 SER A CA 1
ATOM 4631 C C . SER A 1 592 ? 7.717 25.771 9.616 1.00 84.06 592 SER A C 1
ATOM 4633 O O . SER A 1 592 ? 8.332 26.766 9.992 1.00 84.06 592 SER A O 1
ATOM 4635 N N . GLY A 1 593 ? 8.194 24.537 9.795 1.00 87.44 593 GLY A N 1
ATOM 4636 C CA . GLY A 1 593 ? 9.400 24.194 10.539 1.00 87.44 593 GLY A CA 1
ATOM 4637 C C . GLY A 1 593 ? 9.148 23.849 12.009 1.00 87.44 593 GLY A C 1
ATOM 4638 O O . GLY A 1 593 ? 10.045 23.282 12.634 1.00 87.44 593 GLY A O 1
ATOM 4639 N N . GLU A 1 594 ? 7.953 24.143 12.531 1.00 93.06 594 GLU A N 1
ATOM 4640 C CA . GLU A 1 594 ? 7.514 23.784 13.885 1.00 93.06 594 GLU A CA 1
ATOM 4641 C C . GLU A 1 594 ? 7.217 22.283 14.006 1.00 93.06 594 GLU A C 1
ATOM 4643 O O . GLU A 1 594 ? 6.958 21.598 13.019 1.00 93.06 594 GLU A O 1
ATOM 4648 N N . TYR A 1 595 ? 7.246 21.768 15.229 1.00 93.44 595 TYR A N 1
ATOM 4649 C CA . TYR A 1 595 ? 6.880 20.401 15.573 1.00 93.44 595 TYR A CA 1
ATOM 4650 C C . TYR A 1 595 ? 5.494 20.378 16.205 1.00 93.44 595 TYR A C 1
ATOM 4652 O O . TYR A 1 595 ? 5.226 21.125 17.141 1.00 93.44 595 TYR A O 1
ATOM 4660 N N . TRP A 1 596 ? 4.636 19.487 15.720 1.00 94.62 596 TRP A N 1
ATOM 4661 C CA . TRP A 1 596 ? 3.310 19.234 16.268 1.00 94.62 596 TRP A CA 1
ATOM 4662 C C . TRP A 1 596 ? 3.282 17.891 16.986 1.00 94.62 596 TRP A C 1
ATOM 4664 O O . TRP A 1 596 ? 3.686 16.874 16.421 1.00 94.62 596 TRP A O 1
ATOM 4674 N N . SER A 1 597 ? 2.754 17.873 18.207 1.00 95.62 597 SER A N 1
ATOM 4675 C CA . SER A 1 597 ? 2.506 16.640 18.947 1.00 95.62 597 SER A CA 1
ATOM 4676 C C . SER A 1 597 ? 1.055 16.188 18.787 1.00 95.62 597 SER A C 1
ATOM 4678 O O . SER A 1 597 ? 0.127 16.766 19.358 1.00 95.62 597 SER A O 1
ATOM 4680 N N . GLY A 1 598 ? 0.852 15.089 18.059 1.00 92.56 598 GLY A N 1
ATOM 4681 C CA . GLY A 1 598 ? -0.398 14.325 18.008 1.00 92.56 598 GLY A CA 1
ATOM 4682 C C . GLY A 1 598 ? -0.784 13.711 19.361 1.00 92.56 598 GLY A C 1
ATOM 4683 O O . GLY A 1 598 ? -1.960 13.454 19.614 1.00 92.56 598 GLY A O 1
ATOM 4684 N N . VAL A 1 599 ? 0.194 13.531 20.249 1.00 94.38 599 VAL A N 1
ATOM 4685 C CA . VAL A 1 599 ? -0.002 13.092 21.634 1.00 94.38 599 VAL A CA 1
ATOM 4686 C C . VAL A 1 599 ? -0.199 14.305 22.538 1.00 94.38 599 VAL A C 1
ATOM 4688 O O . VAL A 1 599 ? 0.549 15.279 22.452 1.00 94.38 599 VAL A O 1
ATOM 4691 N N . ASN A 1 600 ? -1.190 14.247 23.425 1.00 96.25 600 ASN A N 1
ATOM 4692 C CA . ASN A 1 600 ? -1.508 15.347 24.329 1.00 96.25 600 ASN A CA 1
ATOM 4693 C C . ASN A 1 600 ? -1.614 14.867 25.788 1.00 96.25 600 ASN A C 1
ATOM 4695 O O . ASN A 1 600 ? -2.613 14.245 26.157 1.00 96.25 600 ASN A O 1
ATOM 4699 N N . PRO A 1 601 ? -0.630 15.184 26.646 1.00 96.31 601 PRO A N 1
ATOM 4700 C CA . PRO A 1 601 ? -0.678 14.901 28.077 1.00 96.31 601 PRO A CA 1
ATOM 4701 C C . PRO A 1 601 ? -1.923 15.428 28.801 1.00 96.31 601 PRO A C 1
ATOM 4703 O O . PRO A 1 601 ? -2.381 14.776 29.744 1.00 96.31 601 PRO A O 1
ATOM 4706 N N . ALA A 1 602 ? -2.503 16.551 28.360 1.00 96.94 602 ALA A N 1
ATOM 4707 C CA . ALA A 1 602 ? -3.726 17.096 28.949 1.00 96.94 602 ALA A CA 1
ATOM 4708 C C . ALA A 1 602 ? -4.885 16.096 28.846 1.00 96.94 602 ALA A C 1
ATOM 4710 O O . ALA A 1 602 ? -5.641 15.905 29.795 1.00 96.94 602 ALA A O 1
ATOM 4711 N N . PHE A 1 603 ? -4.983 15.382 27.722 1.00 96.50 603 PHE A N 1
ATOM 4712 C CA . PHE A 1 603 ? -6.002 14.356 27.529 1.00 96.50 603 PHE A CA 1
ATOM 4713 C C . PHE A 1 603 ? -5.873 13.216 28.551 1.00 96.50 603 PHE A C 1
ATOM 4715 O O . PHE A 1 603 ? -6.877 12.793 29.127 1.00 96.50 603 PHE A O 1
ATOM 4722 N N . ARG A 1 604 ? -4.642 12.760 28.845 1.00 95.31 604 ARG A N 1
ATOM 4723 C CA . ARG A 1 604 ? -4.392 11.768 29.908 1.00 95.31 604 ARG A CA 1
ATOM 4724 C C . ARG A 1 604 ? -4.883 12.271 31.254 1.00 95.31 604 ARG A C 1
ATOM 4726 O O . ARG A 1 604 ? -5.632 11.559 31.919 1.00 95.31 604 ARG A O 1
ATOM 4733 N N . ALA A 1 605 ? -4.437 13.461 31.649 1.00 96.06 605 ALA A N 1
ATOM 4734 C CA . ALA A 1 605 ? -4.794 14.071 32.924 1.00 96.06 605 ALA A CA 1
ATOM 4735 C C . ALA A 1 605 ? -6.319 14.095 33.118 1.00 96.06 605 ALA A C 1
ATOM 4737 O O . ALA A 1 605 ? -6.847 13.578 34.105 1.00 96.06 605 ALA A O 1
ATOM 4738 N N . LEU A 1 606 ? -7.033 14.606 32.115 1.00 96.69 606 LEU A N 1
ATOM 4739 C CA . LEU A 1 606 ? -8.484 14.747 32.156 1.00 96.69 606 LEU A CA 1
ATOM 4740 C C . LEU A 1 606 ? -9.210 13.399 32.146 1.00 96.69 606 LEU A C 1
ATOM 4742 O O . LEU A 1 606 ? -10.188 13.235 32.878 1.00 96.69 606 LEU A O 1
ATOM 4746 N N . CYS A 1 607 ? -8.726 12.410 31.390 1.00 96.50 607 CYS A N 1
ATOM 4747 C CA . CYS A 1 607 ? -9.282 11.056 31.417 1.00 96.50 607 CYS A CA 1
ATOM 4748 C C . CYS A 1 607 ? -9.101 10.386 32.782 1.00 96.50 607 CYS A C 1
ATOM 4750 O O . CYS A 1 607 ? -10.051 9.790 33.287 1.00 96.50 607 CYS A O 1
ATOM 4752 N N . TYR A 1 608 ? -7.926 10.500 33.413 1.00 95.25 608 TYR A N 1
ATOM 4753 C CA . TYR A 1 608 ? -7.730 9.959 34.762 1.00 95.25 608 TYR A CA 1
ATOM 4754 C C . TYR A 1 608 ? -8.708 10.576 35.754 1.00 95.25 608 TYR A C 1
ATOM 4756 O O . TYR A 1 608 ? -9.363 9.858 36.503 1.00 95.25 608 TYR A O 1
ATOM 4764 N N . ARG A 1 609 ? -8.873 11.896 35.694 1.00 93.88 609 ARG A N 1
ATOM 4765 C CA . ARG A 1 609 ? -9.732 12.634 36.617 1.00 93.88 609 ARG A CA 1
ATOM 4766 C C . ARG A 1 609 ? -11.227 12.385 36.423 1.00 93.88 609 ARG A C 1
ATOM 4768 O O . ARG A 1 609 ? -11.969 12.344 37.397 1.00 93.88 609 ARG A O 1
ATOM 4775 N N . THR A 1 610 ? -11.689 12.290 35.178 1.00 95.19 610 THR A N 1
ATOM 4776 C CA . THR A 1 610 ? -13.132 12.324 34.868 1.00 95.19 610 THR A CA 1
ATOM 4777 C C . THR A 1 610 ? -13.696 10.972 34.442 1.00 95.19 610 THR A C 1
ATOM 4779 O O . THR A 1 610 ? -14.863 10.683 34.705 1.00 95.19 610 THR A O 1
ATOM 4782 N N . VAL A 1 611 ? -12.876 10.121 33.822 1.00 96.31 611 VAL A N 1
ATOM 4783 C CA . VAL A 1 611 ? -13.296 8.822 33.284 1.00 96.31 611 VAL A CA 1
ATOM 4784 C C . VAL A 1 611 ? -12.858 7.695 34.213 1.00 96.31 611 VAL A C 1
ATOM 4786 O O . VAL A 1 611 ? -13.694 6.922 34.670 1.00 96.31 611 VAL A O 1
ATOM 4789 N N . PHE A 1 612 ? -11.565 7.603 34.523 1.00 95.88 612 PHE A N 1
ATOM 4790 C CA . PHE A 1 612 ? -11.029 6.485 35.299 1.00 95.88 612 PHE A CA 1
ATOM 4791 C C . PHE A 1 612 ? -11.319 6.595 36.792 1.00 95.88 612 PHE A C 1
ATOM 4793 O O . PHE A 1 612 ? -11.756 5.606 37.386 1.00 95.88 612 PHE A O 1
ATOM 4800 N N . ASP A 1 613 ? -11.154 7.779 37.385 1.00 96.12 613 ASP A N 1
ATOM 4801 C CA . ASP A 1 613 ? -11.450 8.015 38.800 1.00 96.12 613 ASP A CA 1
ATOM 4802 C C . ASP A 1 613 ? -12.940 8.312 39.043 1.00 96.12 613 ASP A C 1
ATOM 4804 O O . ASP A 1 613 ? -13.330 9.173 39.832 1.00 96.12 613 ASP A O 1
ATOM 4808 N N . SER A 1 614 ? -13.809 7.583 38.344 1.00 95.56 614 SER A N 1
ATOM 4809 C CA . SER A 1 614 ? -15.258 7.650 38.496 1.00 95.56 614 SER A CA 1
ATOM 4810 C C . SER A 1 614 ? -15.890 6.261 38.372 1.00 95.56 614 SER A C 1
ATOM 4812 O O . SER A 1 614 ? -15.227 5.273 38.056 1.00 95.56 614 SER A O 1
ATOM 4814 N N . TYR A 1 615 ? -17.192 6.176 38.641 1.00 96.50 615 TYR A N 1
ATOM 4815 C CA . TYR A 1 615 ? -17.978 4.945 38.490 1.00 96.50 615 TYR A CA 1
ATOM 4816 C C . TYR A 1 615 ? -18.633 4.823 37.108 1.00 96.50 615 TYR A C 1
ATOM 4818 O O . TYR A 1 615 ? -19.435 3.922 36.881 1.00 96.50 615 TYR A O 1
ATOM 4826 N N . CYS A 1 616 ? -18.266 5.685 36.151 1.00 96.88 616 CYS A N 1
ATOM 4827 C CA . CYS A 1 616 ? -18.918 5.720 34.842 1.00 96.88 616 CYS A CA 1
ATOM 4828 C C . CYS A 1 616 ? -18.845 4.373 34.102 1.00 96.88 616 CYS A C 1
ATOM 4830 O O . CYS A 1 616 ? -19.763 4.019 33.373 1.00 96.88 616 CYS A O 1
ATOM 4832 N N . GLY A 1 617 ? -17.793 3.583 34.329 1.00 96.50 617 GLY A N 1
ATOM 4833 C CA . GLY A 1 617 ? -17.666 2.243 33.770 1.00 96.50 617 GLY A CA 1
ATOM 4834 C C . GLY A 1 617 ? -18.648 1.220 34.317 1.00 96.50 617 GLY A C 1
ATOM 4835 O O . GLY A 1 617 ? -19.311 0.541 33.538 1.00 96.50 617 GLY A O 1
ATOM 4836 N N . THR A 1 618 ? -18.736 1.111 35.644 1.00 97.31 618 THR A N 1
ATOM 4837 C CA . THR A 1 618 ? -19.707 0.228 36.306 1.00 97.31 618 THR A CA 1
ATOM 4838 C C . THR A 1 618 ? -21.135 0.655 35.975 1.00 97.31 618 THR A C 1
ATOM 4840 O O . THR A 1 618 ? -21.980 -0.194 35.698 1.00 97.31 618 THR A O 1
ATOM 4843 N N . ASP A 1 619 ? -21.390 1.965 35.916 1.00 97.19 619 ASP A N 1
ATOM 4844 C CA . ASP A 1 619 ? -22.699 2.520 35.569 1.00 97.19 619 ASP A CA 1
ATOM 4845 C C . ASP A 1 619 ? -23.075 2.200 34.112 1.00 97.19 619 ASP A C 1
ATOM 4847 O O . ASP A 1 619 ? -24.170 1.698 33.853 1.00 97.19 619 ASP A O 1
ATOM 4851 N N . ALA A 1 620 ? -22.154 2.415 33.163 1.00 96.88 620 ALA A N 1
ATOM 4852 C CA . ALA A 1 620 ? -22.360 2.092 31.751 1.00 96.88 620 ALA A CA 1
ATOM 4853 C C . ALA A 1 620 ? -22.634 0.602 31.542 1.00 96.88 620 ALA A C 1
ATOM 4855 O O . ALA A 1 620 ? -23.574 0.233 30.838 1.00 96.88 620 ALA A O 1
ATOM 4856 N N . TRP A 1 621 ? -21.850 -0.262 32.187 1.00 96.25 621 TRP A N 1
ATOM 4857 C CA . TRP A 1 621 ? -22.051 -1.703 32.105 1.00 96.25 621 TRP A CA 1
ATOM 4858 C C . TRP A 1 621 ? -23.406 -2.128 32.678 1.00 96.25 621 TRP A C 1
ATOM 4860 O O . TRP A 1 621 ? -24.125 -2.910 32.059 1.00 96.25 621 TRP A O 1
ATOM 4870 N N . GLY A 1 622 ? -23.813 -1.545 33.809 1.00 94.31 622 GLY A N 1
ATOM 4871 C CA . GLY A 1 622 ? -25.137 -1.764 34.385 1.00 94.31 622 GLY A CA 1
ATOM 4872 C C . GLY A 1 622 ? -26.281 -1.372 33.442 1.00 94.31 622 GLY A C 1
ATOM 4873 O O . GLY A 1 622 ? -27.283 -2.084 33.371 1.00 94.31 622 GLY A O 1
ATOM 4874 N N . GLU A 1 623 ? -26.150 -0.276 32.690 1.00 93.25 623 GLU A N 1
ATOM 4875 C CA . GLU A 1 623 ? -27.127 0.107 31.660 1.00 93.25 623 GLU A CA 1
ATOM 4876 C C . GLU A 1 623 ? -27.120 -0.849 30.458 1.00 93.25 623 GLU A C 1
ATOM 4878 O O . GLU A 1 623 ? -28.187 -1.271 30.011 1.00 93.25 623 GLU A O 1
ATOM 4883 N N . ILE A 1 624 ? -25.948 -1.291 29.991 1.00 92.62 624 ILE A N 1
ATOM 4884 C CA . ILE A 1 624 ? -25.834 -2.313 28.937 1.00 92.62 624 ILE A CA 1
ATOM 4885 C C . ILE A 1 624 ? -26.548 -3.616 29.351 1.00 92.62 624 ILE A C 1
ATOM 4887 O O . ILE A 1 624 ? -27.327 -4.182 28.579 1.00 92.62 624 ILE A O 1
ATOM 4891 N N . VAL A 1 625 ? -26.371 -4.071 30.595 1.00 90.81 625 VAL A N 1
ATOM 4892 C CA . VAL A 1 625 ? -27.078 -5.246 31.140 1.00 90.81 625 VAL A CA 1
ATOM 4893 C C . VAL A 1 625 ? -28.601 -5.023 31.175 1.00 90.81 625 VAL A C 1
ATOM 4895 O O . VAL A 1 625 ? -29.386 -5.935 30.904 1.00 90.81 625 VAL A O 1
ATOM 4898 N N . LYS A 1 626 ? -29.075 -3.804 31.460 1.00 87.75 626 LYS A N 1
ATOM 4899 C CA . LYS A 1 626 ? -30.518 -3.489 31.426 1.00 87.75 626 LYS A CA 1
ATOM 4900 C C . LYS A 1 626 ? -31.090 -3.545 30.009 1.00 87.75 626 LYS A C 1
ATOM 4902 O O . LYS A 1 626 ? -32.210 -4.034 29.842 1.00 87.75 626 LYS A O 1
ATOM 4907 N N . HIS A 1 627 ? -30.340 -3.081 29.009 1.00 84.69 627 HIS A N 1
ATOM 4908 C CA . HIS A 1 627 ? -30.753 -3.124 27.598 1.00 84.69 627 HIS A CA 1
ATOM 4909 C C . HIS A 1 627 ? -30.870 -4.552 27.063 1.00 84.69 627 HIS A C 1
ATOM 4911 O O . HIS A 1 627 ? -31.698 -4.818 26.197 1.00 84.69 627 HIS A O 1
ATOM 4917 N N . THR A 1 628 ? -30.103 -5.486 27.629 1.00 75.81 628 THR A N 1
ATOM 4918 C CA . THR A 1 628 ? -30.117 -6.899 27.223 1.00 75.81 628 THR A CA 1
ATOM 4919 C C . THR A 1 628 ? -31.184 -7.742 27.937 1.00 75.81 628 THR A C 1
ATOM 4921 O O . THR A 1 628 ? -31.601 -8.764 27.399 1.00 75.81 628 THR A O 1
ATOM 4924 N N . THR A 1 629 ? -31.690 -7.310 29.103 1.00 69.38 629 THR A N 1
ATOM 4925 C CA . THR A 1 629 ? -32.607 -8.103 29.956 1.00 69.38 629 THR A CA 1
ATOM 4926 C C . THR A 1 629 ? -34.099 -7.737 29.877 1.00 69.38 629 THR A C 1
ATOM 4928 O O . THR A 1 629 ? -34.937 -8.549 30.273 1.00 69.38 629 THR A O 1
ATOM 4931 N N . LYS A 1 630 ? -34.491 -6.541 29.411 1.00 57.62 630 LYS A N 1
ATOM 4932 C CA . LYS A 1 630 ? -35.904 -6.097 29.465 1.00 57.62 630 LYS A CA 1
ATOM 4933 C C . LYS A 1 630 ? -36.780 -6.624 28.315 1.00 57.62 630 LYS A C 1
ATOM 4935 O O . LYS A 1 630 ? -36.482 -6.422 27.142 1.00 57.62 630 LYS A O 1
ATOM 4940 N N . GLU A 1 631 ? -37.951 -7.174 28.660 1.00 51.19 631 GLU A N 1
ATOM 4941 C CA . GLU A 1 631 ? -39.126 -7.247 27.774 1.00 51.19 631 GLU A CA 1
ATOM 4942 C C . GLU A 1 631 ? -39.800 -5.860 27.713 1.00 51.19 631 GLU A C 1
ATOM 4944 O O . GLU A 1 631 ? -40.577 -5.481 28.589 1.00 51.19 631 GLU A O 1
ATOM 4949 N N . GLY A 1 632 ? -39.461 -5.064 26.700 1.00 46.16 632 GLY A N 1
ATOM 4950 C CA . GLY A 1 632 ? -40.063 -3.760 26.392 1.00 46.16 632 GLY A CA 1
ATOM 4951 C C . GLY A 1 632 ? -39.881 -3.415 24.908 1.00 46.16 632 GLY A C 1
ATOM 4952 O O . GLY A 1 632 ? -39.151 -4.118 24.215 1.00 46.16 632 GLY A O 1
ATOM 4953 N N . GLU A 1 633 ? -40.540 -2.358 24.410 1.00 45.59 633 GLU A N 1
ATOM 4954 C CA . GLU A 1 633 ? -40.683 -2.029 22.968 1.00 45.59 633 GLU A CA 1
ATOM 4955 C C . GLU A 1 633 ? -39.372 -1.893 22.156 1.00 45.59 633 GLU A C 1
ATOM 4957 O O . GLU A 1 633 ? -39.428 -1.911 20.929 1.00 45.59 633 GLU A O 1
ATOM 4962 N N . TYR A 1 634 ? -38.200 -1.829 22.799 1.00 49.38 634 TYR A N 1
ATOM 4963 C CA . TYR A 1 634 ? -36.887 -1.796 22.143 1.00 49.38 634 TYR A CA 1
ATOM 4964 C C . TYR A 1 634 ? -35.954 -2.861 22.731 1.00 49.38 634 TYR A C 1
ATOM 4966 O O . TYR A 1 634 ? -35.125 -2.577 23.591 1.00 49.38 634 TYR A O 1
ATOM 4974 N N . LYS A 1 635 ? -36.088 -4.107 22.271 1.00 55.78 635 LYS A N 1
ATOM 4975 C CA . LYS A 1 635 ? -35.129 -5.179 22.566 1.00 55.78 635 LYS A CA 1
ATOM 4976 C C . LYS A 1 635 ? -33.983 -5.098 21.554 1.00 55.78 635 LYS A C 1
ATOM 4978 O O . LYS A 1 635 ? -34.111 -5.619 20.447 1.00 55.78 635 LYS A O 1
ATOM 4983 N N . HIS A 1 636 ? -32.902 -4.396 21.892 1.00 60.56 636 HIS A N 1
ATOM 4984 C CA . HIS A 1 636 ? -31.712 -4.331 21.042 1.00 60.56 636 HIS A CA 1
ATOM 4985 C C . HIS A 1 636 ? -30.615 -5.256 21.579 1.00 60.56 636 HIS A C 1
ATOM 4987 O O . HIS A 1 636 ? -30.045 -5.013 22.636 1.00 60.56 636 HIS A O 1
ATOM 4993 N N . ASN A 1 637 ? -30.288 -6.301 20.817 1.00 68.19 637 ASN A N 1
ATOM 4994 C CA . ASN A 1 637 ? -29.331 -7.341 21.198 1.00 68.19 637 ASN A CA 1
ATOM 4995 C C . ASN A 1 637 ? -27.962 -7.120 20.533 1.00 68.19 637 ASN A C 1
ATOM 4997 O O . ASN A 1 637 ? -27.522 -7.970 19.765 1.00 68.19 637 ASN A O 1
ATOM 5001 N N . ALA A 1 638 ? -27.303 -5.979 20.764 1.00 83.38 638 ALA A N 1
ATOM 5002 C CA . ALA A 1 638 ? -25.936 -5.828 20.259 1.00 83.38 638 ALA A CA 1
ATOM 5003 C C . ALA A 1 638 ? -25.036 -6.872 20.939 1.00 83.38 638 ALA A C 1
ATOM 5005 O O . ALA A 1 638 ? -25.007 -6.947 22.170 1.00 83.38 638 ALA A O 1
ATOM 5006 N N . LYS A 1 639 ? -24.323 -7.689 20.158 1.00 91.19 639 LYS A N 1
ATOM 5007 C CA . LYS A 1 639 ? -23.344 -8.628 20.722 1.00 91.19 639 LYS A CA 1
ATOM 5008 C C . LYS A 1 639 ? -22.134 -7.866 21.250 1.00 91.19 639 LYS A C 1
ATOM 5010 O O . LYS A 1 639 ? -21.664 -6.915 20.625 1.00 91.19 639 LYS A O 1
ATOM 5015 N N . ILE A 1 640 ? -21.641 -8.305 22.398 1.00 95.12 640 ILE A N 1
ATOM 5016 C CA . ILE A 1 640 ? -20.532 -7.693 23.120 1.00 95.12 640 ILE A CA 1
ATOM 5017 C C . ILE A 1 640 ? -19.352 -8.656 23.081 1.00 95.12 640 ILE A C 1
ATOM 5019 O O . ILE A 1 640 ? -19.480 -9.822 23.452 1.00 95.12 640 ILE A O 1
ATOM 5023 N N . TYR A 1 641 ? -18.204 -8.151 22.655 1.00 97.31 641 TYR A N 1
ATOM 5024 C CA . TYR A 1 641 ? -16.956 -8.887 22.537 1.00 97.31 641 TYR A CA 1
ATOM 5025 C C . TYR A 1 641 ? -15.915 -8.224 23.436 1.00 97.31 641 TYR A C 1
ATOM 5027 O O . TYR A 1 641 ? -15.504 -7.093 23.185 1.00 97.31 641 TYR A O 1
ATOM 5035 N N . LEU A 1 642 ? -15.506 -8.919 24.494 1.00 97.56 642 LEU A N 1
ATOM 5036 C CA . LEU A 1 642 ? -14.387 -8.527 25.345 1.00 97.56 642 LEU A CA 1
ATOM 5037 C C . LEU A 1 642 ? -13.138 -9.261 24.861 1.00 97.56 642 LEU A C 1
ATOM 5039 O O . LEU A 1 642 ? -13.063 -10.487 24.944 1.00 97.56 642 LEU A O 1
ATOM 5043 N N . MET A 1 643 ? -12.175 -8.512 24.337 1.00 98.19 643 MET A N 1
ATOM 5044 C CA . MET A 1 643 ? -10.895 -9.030 23.862 1.00 98.19 643 MET A CA 1
ATOM 5045 C C . MET A 1 643 ? -9.836 -8.697 24.908 1.00 98.19 643 MET A C 1
ATOM 5047 O O . MET A 1 643 ? -9.540 -7.527 25.110 1.00 98.19 643 MET A O 1
ATOM 5051 N N . VAL A 1 644 ? -9.304 -9.696 25.608 1.00 97.81 644 VAL A N 1
ATOM 5052 C CA . VAL A 1 644 ? -8.398 -9.515 26.753 1.00 97.81 644 VAL A CA 1
ATOM 5053 C C . VAL A 1 644 ? -6.985 -9.931 26.358 1.00 97.81 644 VAL A C 1
ATOM 5055 O O . VAL A 1 644 ? -6.793 -10.982 25.749 1.00 97.81 644 VAL A O 1
ATOM 5058 N N . ALA A 1 645 ? -5.989 -9.114 26.687 1.00 94.88 645 ALA A N 1
ATOM 5059 C CA . ALA A 1 645 ? -4.592 -9.431 26.417 1.00 94.88 645 ALA A CA 1
ATOM 5060 C C . ALA A 1 645 ? -4.079 -10.535 27.363 1.00 94.88 645 ALA A C 1
ATOM 5062 O O . ALA A 1 645 ? -4.410 -10.552 28.546 1.00 94.88 645 ALA A O 1
ATOM 5063 N N . GLY A 1 646 ? -3.239 -11.445 26.873 1.00 91.69 646 GLY A N 1
ATOM 5064 C CA . GLY A 1 646 ? -2.549 -12.436 27.708 1.00 91.69 646 GLY A CA 1
ATOM 5065 C C . GLY A 1 646 ? -1.308 -11.864 28.400 1.00 91.69 646 GLY A C 1
ATOM 5066 O O . GLY A 1 646 ? -0.931 -12.298 29.490 1.00 91.69 646 GLY A O 1
ATOM 5067 N N . ILE A 1 647 ? -0.694 -10.836 27.804 1.00 87.12 647 ILE A N 1
ATOM 5068 C CA . ILE A 1 647 ? 0.545 -10.217 28.281 1.00 87.12 647 ILE A CA 1
ATOM 5069 C C . ILE A 1 647 ? 0.277 -8.768 28.693 1.00 87.12 647 ILE A C 1
ATOM 5071 O O . ILE A 1 647 ? -0.107 -7.928 27.883 1.00 87.12 647 ILE A O 1
ATOM 5075 N N . CYS A 1 648 ? 0.555 -8.444 29.959 1.00 87.12 648 CYS A N 1
ATOM 5076 C CA . CYS A 1 648 ? 0.427 -7.082 30.495 1.00 87.12 648 CYS A CA 1
ATOM 5077 C C . CYS A 1 648 ? -0.968 -6.458 30.281 1.00 87.12 648 CYS A C 1
ATOM 5079 O O . CYS A 1 648 ? -1.061 -5.255 30.025 1.00 87.12 648 CYS A O 1
ATOM 5081 N N . SER A 1 649 ? -2.035 -7.261 30.383 1.00 92.69 649 SER A N 1
ATOM 5082 C CA . SER A 1 649 ? -3.408 -6.750 30.339 1.00 92.69 649 SER A CA 1
ATOM 5083 C C . SER A 1 649 ? -3.650 -5.715 31.430 1.00 92.69 649 SER A C 1
ATOM 5085 O O . SER A 1 649 ? -3.138 -5.826 32.549 1.00 92.69 649 SER A O 1
ATOM 5087 N N . VAL A 1 650 ? -4.460 -4.709 31.109 1.00 92.88 650 VAL A N 1
ATOM 5088 C CA . VAL A 1 650 ? -4.944 -3.745 32.106 1.00 92.88 650 VAL A CA 1
ATOM 5089 C C . VAL A 1 650 ? -6.240 -4.188 32.783 1.00 92.88 650 VAL A C 1
ATOM 5091 O O . VAL A 1 650 ? -6.700 -3.487 33.688 1.00 92.88 650 VAL A O 1
ATOM 5094 N N . CYS A 1 651 ? -6.845 -5.298 32.355 1.00 95.75 651 CYS A N 1
ATOM 5095 C CA . CYS A 1 651 ? -8.063 -5.837 32.943 1.00 95.75 651 CYS A CA 1
ATOM 5096 C C . CYS A 1 651 ? -7.787 -6.508 34.294 1.00 95.75 651 CYS A C 1
ATOM 5098 O O . CYS A 1 651 ? -6.827 -7.253 34.472 1.00 95.75 651 CYS A O 1
ATOM 5100 N N . ASN A 1 652 ? -8.668 -6.260 35.256 1.00 95.12 652 ASN A N 1
ATOM 5101 C CA . ASN A 1 652 ? -8.697 -6.948 36.533 1.00 95.12 652 ASN A CA 1
ATOM 5102 C C . ASN A 1 652 ? -9.616 -8.178 36.455 1.00 95.12 652 ASN A C 1
ATOM 5104 O O . ASN A 1 652 ? -10.775 -8.060 36.061 1.00 95.12 652 ASN A O 1
ATOM 5108 N N . GLU A 1 653 ? -9.118 -9.342 36.878 1.00 94.19 653 GLU A N 1
ATOM 5109 C CA . GLU A 1 653 ? -9.862 -10.611 36.825 1.00 94.19 653 GLU A CA 1
ATOM 5110 C C . GLU A 1 653 ? -11.182 -10.583 37.607 1.00 94.19 653 GLU A C 1
ATOM 5112 O O . GLU A 1 653 ? -12.198 -11.057 37.101 1.00 94.19 653 GLU A O 1
ATOM 5117 N N . ASP A 1 654 ? -11.217 -9.971 38.796 1.00 96.12 654 ASP A N 1
ATOM 5118 C CA . ASP A 1 654 ? -12.461 -9.854 39.571 1.00 96.12 654 ASP A CA 1
ATOM 5119 C C . ASP A 1 654 ? -13.479 -8.969 38.833 1.00 96.12 654 ASP A C 1
ATOM 5121 O O . ASP A 1 654 ? -14.673 -9.266 38.814 1.00 96.12 654 ASP A O 1
ATOM 5125 N N . SER A 1 655 ? -13.008 -7.914 38.158 1.00 96.44 655 SER A N 1
ATOM 5126 C CA . SER A 1 655 ? -13.855 -7.056 37.325 1.00 96.44 655 SER A CA 1
ATOM 5127 C C . SER A 1 655 ? -14.390 -7.790 36.091 1.00 96.44 655 SER A C 1
ATOM 5129 O O . SER A 1 655 ? -15.565 -7.634 35.759 1.00 96.44 655 SER A O 1
ATOM 5131 N N . LEU A 1 656 ? -13.571 -8.609 35.424 1.00 96.56 656 LEU A N 1
ATOM 5132 C CA . LEU A 1 656 ? -14.013 -9.446 34.303 1.00 96.56 656 LEU A CA 1
ATOM 5133 C C . LEU A 1 656 ? -15.032 -10.499 34.757 1.00 96.56 656 LEU A C 1
ATOM 5135 O O . LEU A 1 656 ? -16.018 -10.759 34.060 1.00 96.56 656 LEU A O 1
ATOM 5139 N N . GLN A 1 657 ? -14.822 -11.081 35.939 1.00 95.50 657 GLN A N 1
ATOM 5140 C CA . GLN A 1 657 ? -15.753 -12.021 36.549 1.00 95.50 657 GLN A CA 1
ATOM 5141 C C . GLN A 1 657 ? -17.095 -11.345 36.865 1.00 95.50 657 GLN A C 1
ATOM 5143 O O . GLN A 1 657 ? -18.139 -11.887 36.505 1.00 95.50 657 GLN A O 1
ATOM 5148 N N . GLU A 1 658 ? -17.087 -10.141 37.443 1.00 95.25 658 GLU A N 1
ATOM 5149 C CA . GLU A 1 658 ? -18.301 -9.349 37.687 1.00 95.25 658 GLU A CA 1
ATOM 5150 C C . GLU A 1 658 ? -19.066 -9.072 36.382 1.00 95.25 658 GLU A C 1
ATOM 5152 O O . GLU A 1 658 ? -20.278 -9.297 36.304 1.00 95.25 658 GLU A O 1
ATOM 5157 N N . MET A 1 659 ? -18.357 -8.655 35.327 1.00 94.94 659 MET A N 1
ATOM 5158 C CA . MET A 1 659 ? -18.950 -8.405 34.009 1.00 94.94 659 MET A CA 1
ATOM 5159 C C . MET A 1 659 ? -19.609 -9.659 33.420 1.00 94.94 659 MET A C 1
ATOM 5161 O O . MET A 1 659 ? -20.694 -9.595 32.833 1.00 94.94 659 MET A O 1
ATOM 5165 N N . ARG A 1 660 ? -18.967 -10.818 33.587 1.00 93.06 660 ARG A N 1
ATOM 5166 C CA . ARG A 1 660 ? -19.492 -12.112 33.142 1.00 93.06 660 ARG A CA 1
ATOM 5167 C C . ARG A 1 660 ? -20.735 -12.514 33.932 1.00 93.06 660 ARG A C 1
ATOM 5169 O O . ARG A 1 660 ? -21.739 -12.908 33.339 1.00 93.06 660 ARG A O 1
ATOM 5176 N N . GLU A 1 661 ? -20.687 -12.406 35.255 1.00 92.56 661 GLU A N 1
ATOM 5177 C CA . GLU A 1 661 ? -21.788 -12.785 36.143 1.00 92.56 661 GLU A CA 1
ATOM 5178 C C . GLU A 1 661 ? -23.036 -11.932 35.904 1.00 92.56 661 GLU A C 1
ATOM 5180 O O . GLU A 1 661 ? -24.143 -12.477 35.833 1.00 92.56 661 GLU A O 1
ATOM 5185 N N . SER A 1 662 ? -22.874 -10.625 35.674 1.00 90.25 662 SER A N 1
ATOM 5186 C CA . SER A 1 662 ? -23.997 -9.727 35.383 1.00 90.25 662 SER A CA 1
ATOM 5187 C C . SER A 1 662 ? -24.715 -10.053 34.067 1.00 90.25 662 SER A C 1
ATOM 5189 O O . SER A 1 662 ? -25.873 -9.681 33.893 1.00 90.25 662 SER A O 1
ATOM 5191 N N . MET A 1 663 ? -24.045 -10.751 33.142 1.00 86.81 663 MET A N 1
ATOM 5192 C CA . MET A 1 663 ? -24.581 -11.154 31.834 1.00 86.81 663 MET A CA 1
ATOM 5193 C C . MET A 1 663 ? -25.090 -12.605 31.796 1.00 86.81 663 MET A C 1
ATOM 5195 O O . MET A 1 663 ? -25.612 -13.037 30.770 1.00 86.81 663 MET A O 1
ATOM 5199 N N . SER A 1 664 ? -24.997 -13.354 32.902 1.00 77.44 664 SER A N 1
ATOM 5200 C CA . SER A 1 664 ? -25.354 -14.785 32.979 1.00 77.44 664 SER A CA 1
ATOM 5201 C C . SER A 1 664 ? -26.803 -15.120 32.588 1.00 77.44 664 SER A C 1
ATOM 5203 O O . SER A 1 664 ? -27.078 -16.239 32.167 1.00 77.44 664 SER A O 1
ATOM 5205 N N . GLY A 1 665 ? -27.730 -14.160 32.670 1.00 69.38 665 GLY A N 1
ATOM 5206 C CA . GLY A 1 665 ? -29.117 -14.316 32.211 1.00 69.38 665 GLY A CA 1
ATOM 5207 C C . GLY A 1 665 ? -29.332 -14.150 30.698 1.00 69.38 665 GLY A C 1
ATOM 5208 O O . GLY A 1 665 ? -30.449 -14.355 30.230 1.00 69.38 665 GLY A O 1
ATOM 5209 N N . ASN A 1 666 ? -28.293 -13.780 29.941 1.00 72.00 666 ASN A N 1
ATOM 5210 C CA . ASN A 1 666 ? -28.345 -13.446 28.514 1.00 72.00 666 ASN A CA 1
ATOM 5211 C C . ASN A 1 666 ? -27.349 -14.295 27.706 1.00 72.00 666 ASN A C 1
ATOM 5213 O O . ASN A 1 666 ? -26.446 -13.769 27.045 1.00 72.00 666 ASN A O 1
ATOM 5217 N N . GLU A 1 667 ? -27.489 -15.621 27.794 1.00 66.50 667 GLU A N 1
ATOM 5218 C CA . GLU A 1 667 ? -26.595 -16.571 27.123 1.00 66.50 667 GLU A CA 1
ATOM 5219 C C . GLU A 1 667 ? -26.452 -16.249 25.621 1.00 66.50 667 GLU A C 1
ATOM 5221 O O . GLU A 1 667 ? -27.435 -16.149 24.887 1.00 66.50 667 GLU A O 1
ATOM 5226 N N . GLY A 1 668 ? -25.205 -16.068 25.169 1.00 76.69 668 GLY A N 1
ATOM 5227 C CA . GLY A 1 668 ? -24.860 -15.811 23.766 1.00 76.69 668 GLY A CA 1
ATOM 5228 C C . GLY A 1 668 ? -24.693 -14.340 23.355 1.00 76.69 668 GLY A C 1
ATOM 5229 O O . GLY A 1 668 ? -24.307 -14.100 22.211 1.00 76.69 668 GLY A O 1
ATOM 5230 N N . LEU A 1 669 ? -24.938 -13.363 24.243 1.00 86.56 669 LEU A N 1
ATOM 5231 C CA . LEU A 1 669 ? -24.696 -11.936 23.945 1.00 86.56 669 LEU A CA 1
ATOM 5232 C C . LEU A 1 669 ? -23.297 -11.440 24.322 1.00 86.56 669 LEU A C 1
ATOM 5234 O O . LEU A 1 669 ? -22.844 -10.459 23.741 1.00 86.56 669 LEU A O 1
ATOM 5238 N N . LEU A 1 670 ? -22.623 -12.095 25.270 1.00 92.38 670 LEU A N 1
ATOM 5239 C CA . LEU A 1 670 ? -21.257 -11.768 25.678 1.00 92.38 670 LEU A CA 1
ATOM 5240 C C . LEU A 1 670 ? -20.293 -12.861 25.207 1.00 92.38 670 LEU A C 1
ATOM 5242 O O . LEU A 1 670 ? -20.435 -14.021 25.593 1.00 92.38 670 LEU A O 1
ATOM 5246 N N . SER A 1 671 ? -19.293 -12.470 24.423 1.00 94.31 671 SER A N 1
ATOM 5247 C CA . SER A 1 671 ? -18.114 -13.274 24.110 1.00 94.31 671 SER A CA 1
ATOM 5248 C C . SER A 1 671 ? -16.903 -12.660 24.794 1.00 94.31 671 SER A C 1
ATOM 5250 O O . SER A 1 671 ? -16.722 -11.446 24.755 1.00 94.31 671 SER A O 1
ATOM 5252 N N . MET A 1 672 ? -16.069 -13.490 25.409 1.00 95.00 672 MET A N 1
ATOM 5253 C CA . MET A 1 672 ? -14.837 -13.055 26.060 1.00 95.00 672 MET A CA 1
ATOM 5254 C C . MET A 1 672 ? -13.702 -13.954 25.587 1.00 95.00 672 MET A C 1
ATOM 5256 O O . MET A 1 672 ? -13.751 -15.164 25.815 1.00 95.00 672 MET A O 1
ATOM 5260 N N . THR A 1 673 ? -12.721 -13.357 24.919 1.00 96.44 673 THR A N 1
ATOM 5261 C CA . THR A 1 673 ? -11.597 -14.050 24.281 1.00 96.44 673 THR A CA 1
ATOM 5262 C C . THR A 1 673 ? -10.298 -13.514 24.860 1.00 96.44 673 THR A C 1
ATOM 5264 O O . THR A 1 673 ? -10.094 -12.301 24.872 1.00 96.44 673 THR A O 1
ATOM 5267 N N . THR A 1 674 ? -9.424 -14.408 25.320 1.00 97.19 674 THR A N 1
ATOM 5268 C CA . THR A 1 674 ? -8.067 -14.059 25.757 1.00 97.19 674 THR A CA 1
ATOM 5269 C C . THR A 1 674 ? -7.083 -14.349 24.630 1.00 97.19 674 THR A C 1
ATOM 5271 O O . THR A 1 674 ? -7.092 -15.448 24.078 1.00 97.19 674 THR A O 1
ATOM 5274 N N . TYR A 1 675 ? -6.234 -13.377 24.305 1.00 95.06 675 TYR A N 1
ATOM 5275 C CA . TYR A 1 675 ? -5.180 -13.489 23.296 1.00 95.06 675 TYR A CA 1
ATOM 5276 C C . TYR A 1 675 ? -3.849 -13.727 24.005 1.00 95.06 675 TYR A C 1
ATOM 5278 O O . TYR A 1 675 ? -3.199 -12.770 24.417 1.00 95.06 675 TYR A O 1
ATOM 5286 N N . GLU A 1 676 ? -3.460 -14.993 24.169 1.00 92.25 676 GLU A N 1
ATOM 5287 C CA . GLU A 1 676 ? -2.324 -15.418 25.011 1.00 92.25 676 GLU A CA 1
ATOM 5288 C C . GLU A 1 676 ? -1.009 -14.683 24.688 1.00 92.25 676 GLU A C 1
ATOM 5290 O O . GLU A 1 676 ? -0.306 -14.249 25.596 1.00 92.25 676 GLU A O 1
ATOM 5295 N N . GLU A 1 677 ? -0.711 -14.467 23.403 1.00 85.19 677 GLU A N 1
ATOM 5296 C CA . GLU A 1 677 ? 0.493 -13.752 22.940 1.00 85.19 677 GLU A CA 1
ATOM 5297 C C . GLU A 1 677 ? 0.251 -12.245 22.705 1.00 85.19 677 GLU A C 1
ATOM 5299 O O . GLU A 1 677 ? 1.157 -11.491 22.342 1.00 85.19 677 GLU A O 1
ATOM 5304 N N . GLY A 1 678 ? -0.988 -11.784 22.893 1.00 79.38 678 GLY A N 1
ATOM 5305 C CA . GLY A 1 678 ? -1.380 -10.390 22.736 1.00 79.38 678 GLY A CA 1
ATOM 5306 C C . GLY A 1 678 ? -0.946 -9.545 23.931 1.00 79.38 678 GLY A C 1
ATOM 5307 O O . GLY A 1 678 ? -1.173 -9.906 25.085 1.00 79.38 678 GLY A O 1
ATOM 5308 N N . THR A 1 679 ? -0.355 -8.385 23.652 1.00 88.50 679 THR A N 1
ATOM 5309 C CA . THR A 1 679 ? -0.113 -7.332 24.651 1.00 88.50 679 THR A CA 1
ATOM 5310 C C . THR A 1 679 ? -1.328 -6.412 24.790 1.00 88.50 679 THR A C 1
ATOM 5312 O O . THR A 1 679 ? -2.288 -6.551 24.037 1.00 88.50 679 THR A O 1
ATOM 5315 N N . HIS A 1 680 ? -1.265 -5.414 25.682 1.00 88.75 680 HIS A N 1
ATOM 5316 C CA . HIS A 1 680 ? -2.317 -4.400 25.865 1.00 88.75 680 HIS A CA 1
ATOM 5317 C C . HIS A 1 680 ? -2.874 -3.807 24.552 1.00 88.75 680 HIS A C 1
ATOM 5319 O O . HIS A 1 680 ? -4.044 -3.446 24.493 1.00 88.75 680 HIS A O 1
ATOM 5325 N N . SER A 1 681 ? -2.063 -3.700 23.493 1.00 86.75 681 SER A N 1
ATOM 5326 C CA . SER A 1 681 ? -2.535 -3.420 22.128 1.00 86.75 681 SER A CA 1
ATOM 5327 C C . SER A 1 681 ? -2.546 -4.715 21.312 1.00 86.75 681 SER A C 1
ATOM 5329 O O . SER A 1 681 ? -1.603 -5.011 20.565 1.00 86.75 681 SER A O 1
ATOM 5331 N N . ILE A 1 682 ? -3.613 -5.495 21.464 1.00 84.44 682 ILE A N 1
ATOM 5332 C CA . ILE A 1 682 ? -3.826 -6.791 20.809 1.00 84.44 682 ILE A CA 1
ATOM 5333 C C . ILE A 1 682 ? -3.815 -6.601 19.290 1.00 84.44 682 ILE A C 1
ATOM 5335 O O . ILE A 1 682 ? -3.120 -7.336 18.590 1.00 84.44 682 ILE A O 1
ATOM 5339 N N . HIS A 1 683 ? -4.456 -5.541 18.790 1.00 87.56 683 HIS A N 1
ATOM 5340 C CA . HIS A 1 683 ? -4.474 -5.182 17.367 1.00 87.56 683 HIS A CA 1
ATOM 5341 C C . HIS A 1 683 ? -3.078 -4.992 16.746 1.00 87.56 683 HIS A C 1
ATOM 5343 O O . HIS A 1 683 ? -2.921 -5.166 15.537 1.00 87.56 683 HIS A O 1
ATOM 5349 N N . ASN A 1 684 ? -2.059 -4.677 17.555 1.00 81.56 684 ASN A N 1
ATOM 5350 C CA . ASN A 1 684 ? -0.673 -4.536 17.098 1.00 81.56 684 ASN A CA 1
ATOM 5351 C C . ASN A 1 684 ? 0.149 -5.818 17.264 1.00 81.56 684 ASN A C 1
ATOM 5353 O O . ASN A 1 684 ? 1.045 -6.073 16.466 1.00 81.56 684 ASN A O 1
ATOM 5357 N N . THR A 1 685 ? -0.122 -6.613 18.301 1.00 81.44 685 THR A N 1
ATOM 5358 C CA . THR A 1 685 ? 0.766 -7.717 18.721 1.00 81.44 685 THR A CA 1
ATOM 5359 C C . THR A 1 685 ? 0.234 -9.107 18.386 1.00 81.44 685 THR A C 1
ATOM 5361 O O . THR A 1 685 ? 1.017 -9.971 18.012 1.00 81.44 685 THR A O 1
ATOM 5364 N N . ALA A 1 686 ? -1.086 -9.290 18.390 1.00 81.19 686 ALA A N 1
ATOM 5365 C CA . ALA A 1 686 ? -1.784 -10.481 17.904 1.00 81.19 686 ALA A CA 1
ATOM 5366 C C . ALA A 1 686 ? -2.656 -10.134 16.679 1.00 81.19 686 ALA A C 1
ATOM 5368 O O . ALA A 1 686 ? -3.799 -10.572 16.547 1.00 81.19 686 ALA A O 1
ATOM 5369 N N . ARG A 1 687 ? -2.116 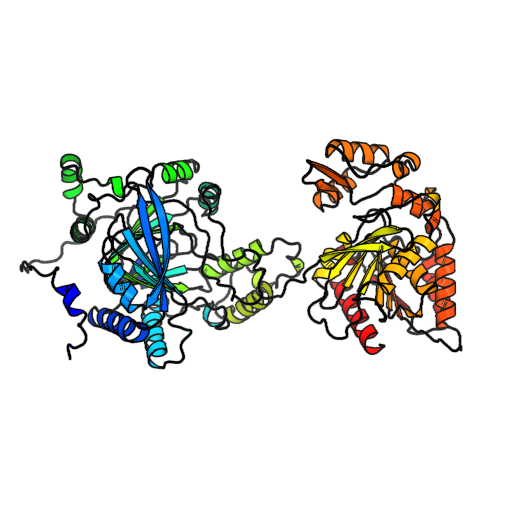-9.303 15.772 1.00 84.19 687 ARG A N 1
ATOM 5370 C CA . ARG A 1 687 ? -2.862 -8.652 14.678 1.00 84.19 687 ARG A CA 1
ATOM 5371 C C . ARG A 1 687 ? -3.666 -9.623 13.813 1.00 84.19 687 ARG A C 1
ATOM 5373 O O . ARG A 1 687 ? -4.806 -9.324 13.488 1.00 84.19 687 ARG A O 1
ATOM 5380 N N . ASN A 1 688 ? -3.101 -10.771 13.443 1.00 82.56 688 ASN A N 1
ATOM 5381 C CA . ASN A 1 688 ? -3.792 -11.731 12.574 1.00 82.56 688 ASN A CA 1
ATOM 5382 C C . ASN A 1 688 ? -5.027 -12.340 13.253 1.00 82.56 688 ASN A C 1
ATOM 5384 O O . ASN A 1 688 ? -6.081 -12.434 12.632 1.00 82.56 688 ASN A O 1
ATOM 5388 N N . GLU A 1 689 ? -4.913 -12.717 14.528 1.00 88.31 689 GLU A N 1
ATOM 5389 C CA . GLU A 1 689 ? -6.035 -13.247 15.313 1.00 88.31 689 GLU A CA 1
ATOM 5390 C C . GLU A 1 689 ? -7.102 -12.170 15.525 1.00 88.31 689 GLU A C 1
ATOM 5392 O O . GLU A 1 689 ? -8.274 -12.403 15.234 1.00 88.31 689 GLU A O 1
ATOM 5397 N N . PHE A 1 690 ? -6.682 -10.961 15.914 1.00 91.06 690 PHE A N 1
ATOM 5398 C CA . PHE A 1 690 ? -7.571 -9.808 16.058 1.00 91.06 690 PHE A CA 1
ATOM 5399 C C . PHE A 1 690 ? -8.348 -9.509 14.766 1.00 91.06 690 PHE A C 1
ATOM 5401 O O . PHE A 1 690 ? -9.559 -9.306 14.804 1.00 91.06 690 PHE A O 1
ATOM 5408 N N . MET A 1 691 ? -7.669 -9.502 13.612 1.00 92.50 691 MET A N 1
ATOM 5409 C CA . MET A 1 691 ? -8.301 -9.248 12.314 1.00 92.50 691 MET A CA 1
ATOM 5410 C C . MET A 1 691 ? -9.302 -10.342 11.938 1.00 92.50 691 MET A C 1
ATOM 5412 O O . MET A 1 691 ? -10.402 -10.016 11.499 1.00 92.50 691 MET A O 1
ATOM 5416 N N . ASN A 1 692 ? -8.959 -11.618 12.144 1.00 92.38 692 ASN A N 1
ATOM 5417 C CA . ASN A 1 692 ? -9.864 -12.734 11.863 1.00 92.38 692 ASN A CA 1
ATOM 5418 C C . ASN A 1 692 ? -11.153 -12.637 12.695 1.00 92.38 692 ASN A C 1
ATOM 5420 O O . ASN A 1 692 ? -12.255 -12.786 12.160 1.00 92.38 692 ASN A O 1
ATOM 5424 N N . ASP A 1 693 ? -11.024 -12.341 13.990 1.00 96.44 693 ASP A N 1
ATOM 5425 C CA . ASP A 1 693 ? -12.174 -12.184 14.879 1.00 96.44 693 ASP A CA 1
ATOM 5426 C C . ASP A 1 693 ? -12.996 -10.946 14.518 1.00 96.44 693 ASP A C 1
ATOM 5428 O O . ASP A 1 693 ? -14.225 -11.014 14.453 1.00 96.44 693 ASP A O 1
ATOM 5432 N N . LEU A 1 694 ? -12.341 -9.823 14.211 1.00 96.06 694 LEU A N 1
ATOM 5433 C CA . LEU A 1 694 ? -13.021 -8.601 13.795 1.00 96.06 694 LEU A CA 1
ATOM 5434 C C . LEU A 1 694 ? -13.808 -8.799 12.489 1.00 96.06 694 LEU A C 1
ATOM 5436 O O . LEU A 1 694 ? -14.960 -8.375 12.406 1.00 96.06 694 LEU A O 1
ATOM 5440 N N . GLU A 1 695 ? -13.243 -9.478 11.489 1.00 93.69 695 GLU A N 1
ATOM 5441 C CA . GLU A 1 695 ? -13.950 -9.807 10.244 1.00 93.69 695 GLU A CA 1
ATOM 5442 C C . GLU A 1 695 ? -15.164 -10.716 10.496 1.00 93.69 695 GLU A C 1
ATOM 5444 O O . GLU A 1 695 ? -16.237 -10.502 9.916 1.00 93.69 695 GLU A O 1
ATOM 5449 N N . ALA A 1 696 ? -15.043 -11.687 11.406 1.00 93.94 696 ALA A N 1
ATOM 5450 C CA . ALA A 1 696 ? -16.162 -12.530 11.817 1.00 93.94 696 ALA A CA 1
ATOM 5451 C C . ALA A 1 696 ? -17.259 -11.720 12.532 1.00 93.94 696 ALA A C 1
ATOM 5453 O O . ALA A 1 696 ? -18.448 -11.912 12.265 1.00 93.94 696 ALA A O 1
ATOM 5454 N N . ILE A 1 697 ? -16.882 -10.778 13.402 1.00 95.06 697 ILE A N 1
ATOM 5455 C CA . ILE A 1 697 ? -17.808 -9.867 14.091 1.00 95.06 697 ILE A CA 1
ATOM 5456 C C . ILE A 1 697 ? -18.555 -8.991 13.082 1.00 95.06 697 ILE A C 1
ATOM 5458 O O . ILE A 1 697 ? -19.783 -8.918 13.134 1.00 95.06 697 ILE A O 1
ATOM 5462 N N . ILE A 1 698 ? -17.844 -8.378 12.133 1.00 93.44 698 ILE A N 1
ATOM 5463 C CA . ILE A 1 698 ? -18.433 -7.540 11.076 1.00 93.44 698 ILE A CA 1
ATOM 5464 C C . ILE A 1 698 ? -19.404 -8.357 10.217 1.00 93.44 698 ILE A C 1
ATOM 5466 O O . ILE A 1 698 ? -20.513 -7.904 9.924 1.00 93.44 698 ILE A O 1
ATOM 5470 N N . THR A 1 699 ? -19.022 -9.583 9.857 1.00 90.50 699 THR A N 1
ATOM 5471 C CA . THR A 1 699 ? -19.870 -10.497 9.080 1.00 90.50 699 THR A CA 1
ATOM 5472 C C . THR A 1 699 ? -21.154 -10.846 9.832 1.00 90.50 699 THR A C 1
ATOM 5474 O O . THR A 1 699 ? -22.240 -10.785 9.259 1.00 90.50 699 THR A O 1
ATOM 5477 N N . ASN A 1 700 ? -21.058 -11.152 11.128 1.00 87.81 700 ASN A N 1
ATOM 5478 C CA . ASN A 1 700 ? -22.225 -11.436 11.964 1.00 87.81 700 ASN A CA 1
ATOM 5479 C C . ASN A 1 700 ? -23.135 -10.209 12.115 1.00 87.81 700 ASN A C 1
ATOM 5481 O O . ASN A 1 700 ? -24.352 -10.333 11.993 1.00 87.81 700 ASN A O 1
ATOM 5485 N N . ALA A 1 701 ? -22.554 -9.024 12.315 1.00 86.00 701 ALA A N 1
ATOM 5486 C CA . ALA A 1 701 ? -23.296 -7.771 12.422 1.00 86.00 701 ALA A CA 1
ATOM 5487 C C . ALA A 1 701 ? -24.052 -7.425 11.128 1.00 86.00 701 ALA A C 1
ATOM 5489 O O . ALA A 1 701 ? -25.154 -6.888 11.192 1.00 86.00 701 ALA A O 1
ATOM 5490 N N . LYS A 1 702 ? -23.497 -7.772 9.957 1.00 79.75 702 LYS A N 1
ATOM 5491 C CA . LYS A 1 702 ? -24.161 -7.603 8.655 1.00 79.75 702 LYS A CA 1
ATOM 5492 C C . LYS A 1 702 ? -25.420 -8.461 8.512 1.00 79.75 702 LYS A C 1
ATOM 5494 O O . LYS A 1 702 ? -26.377 -8.011 7.905 1.00 79.75 702 LYS A O 1
ATOM 5499 N N . VAL A 1 703 ? -25.425 -9.684 9.048 1.00 63.53 703 VAL A N 1
ATOM 5500 C CA . VAL A 1 703 ? -26.590 -10.594 8.986 1.00 63.53 703 VAL A CA 1
ATOM 5501 C C . VAL A 1 703 ? -27.739 -10.116 9.883 1.00 63.53 703 VAL A C 1
ATOM 5503 O O . VAL A 1 703 ? -28.897 -10.436 9.628 1.00 63.53 703 VAL A O 1
ATOM 5506 N N . GLU A 1 704 ? -27.421 -9.379 10.948 1.00 59.91 704 GLU A N 1
ATOM 5507 C CA . GLU A 1 704 ? -28.393 -8.879 11.927 1.00 59.91 704 GLU A CA 1
ATOM 5508 C C . GLU A 1 704 ? -29.009 -7.512 11.553 1.00 59.91 704 GLU A C 1
ATOM 5510 O O . GLU A 1 704 ? -30.002 -7.113 12.171 1.00 59.91 704 GLU A O 1
ATOM 5515 N N . GLN A 1 705 ? -28.434 -6.802 10.570 1.00 58.47 705 GLN A N 1
ATOM 5516 C CA . GLN A 1 705 ? -28.983 -5.576 9.964 1.00 58.47 705 GLN A CA 1
ATOM 5517 C C . GLN A 1 705 ? -29.953 -5.900 8.831 1.00 58.47 705 GLN A C 1
ATOM 5519 O O . GLN A 1 705 ? -30.978 -5.182 8.748 1.00 58.47 705 GLN A O 1
#

InterPro domains:
  IPR000073 Alpha/beta hydrolase fold-1 [PF00561] (434-530)
  IPR000073 Alpha/beta hydrolase fold-1 [PR00111] (454-469)
  IPR000073 Alpha/beta hydrolase fold-1 [PR00111] (502-515)
  IPR000073 Alpha/beta hydrolase fold-1 [PR00111] (516-529)
  IPR003347 JmjC domain [PS51184] (133-377)
  IPR005944 Proline iminopeptidase [PTHR43722] (77-705)
  IPR029058 Alpha/Beta hydrolase fold [G3DSA:3.40.50.1820] (399-698)
  IPR029058 Alpha/Beta hydrolase fold [SSF53474] (404-614)

Foldseek 3Di:
DDDDDDPCVVVPPPDDDDDDDDDDDDDDDDDDDPFAAAEAALVRCLVPPDFQGKHKHFLLDPLVLLLVLVCLCCVVQQQPWFWKWKWAADPPPRDIDIDIDTDGNNVLLVQLQVAEQGIWMKTKDWDPQPPDPDPSSVVSSVSVCCSQCSSVVPFDFLLVLDDPLARGTKIKIKIHANDKDFFFFWFLFFKKKKAWSAAKKKKKKWRFFVVALVLVCVLQVVFWDDWPQDDPPPDPPDGRHNTGGIGGPFFQFADSDPLDDAPVSVVCVVVPPDPPCVVVCVPPVSDPPRRGGHPSSVVSQPVDDDPGRTRMHMYMDHRSMMMMGGTSIGMMMGHNHTTIMMMTGTHTQFRSLLSSLVSLVVVPPDPCPVVQPVVSVDNHDDPPCSNVNSVSSCCSVVVPFFDWDWDWDQAPVRWIKIKIKTCAQCNPQFAEAEEEEAAQDALLLCVVVSRVDRHIYMYIGFDPFAPTHNPDLVCQALVSSLSVVVRCLCPPPRRNPAAHAYAYAELGLLSQLLNCLVCVVNHQAREYQQYFQAADALCNPPQNQADQVLLLVDDQKAQDPVRVVVSCVVRRDDPVVVVVCVVSCCWDQDPVRIIGHSGGSNVVSSCNVHPRNDNSSVVSLVSVLVLCPDPDPRNRLHAYEYEAELAAGPDDPVRVVVSCVSCVVRPPRYHYHYDNQAHSSNCVGVVVVVSVVVVVSSVVSSVVD